Protein AF-A0ABD3H339-F1 (afdb_monomer)

Foldseek 3Di:
DDPDPVRLVVLLVVVLVVCLVVQFEEEELEDPLCQVVVQVLSVVSNHHYDDDQDQVCLLVVLLVGQAYEYEQPPHDPSSLVSLQSSLLSCVVSVHAYEYELPCQVVDPVSVVSSLVSCVSPHPYYDYDLVNLCNNLVVCPVDDDPVNVVSCCVSVCVVVVVVCVVPDDDDDDDDDSPVSNVVSSPVVVVPPPPPDPDPDDDDDDDDDDDDDDDDDDDDDDDDDDDPVVVVVPDPDDPDDDDDDDDLDDPVVLVLQVLLQQLQQEPDVVCVQVLNDPSSDDSNPPWHWQFWDQQPVVRWTKTWTADVVQLAIEIYTEDDADPDLVVVLSVLQPQAQDDDDPPQPLKTWRVVLVCVQPVTVNVVRNVVSVVVCVVPDPRHAYEFEYAQSRLSNSLVNQLCCQRVVVRDRYAYEYELYAQTIAPSNQVVSCVRHVSYEYEYEALAQRPCTNDADPVPRRRGGAAAAWYWYWHWDDDPPDIDIDIDTADGRRQGCPGSVVDHNDDNPRSQDDPRDGRHRDHD

pLDDT: mean 73.76, std 24.97, range [21.02, 98.62]

Organism: NCBI:txid122646

InterPro domains:
  IPR000417 Hydroxyethylthiazole kinase [PF02110] (17-142)
  IPR000417 Hydroxyethylthiazole kinase [PR01099] (24-31)
  IPR000417 Hydroxyethylthiazole kinase [PR01099] (37-58)
  IPR000417 Hydroxyethylthiazole kinase [PR01099] (68-76)
  IPR000417 Hydroxyethylthiazole kinase [PR01099] (94-111)
  IPR000417 Hydroxyethylthiazole kinase [PR01099] (124-138)
  IPR002921 Fungal lipase-type domain [PF01764] (312-450)
  IPR029056 Ribokinase-like [G3DSA:3.40.1190.20] (3-163)
  IPR029056 Ribokinase-like [SSF53613] (12-144)
  IPR029058 Alpha/Beta hydrolase fold [G3DSA:3.40.50.1820] (250-516)
  IPR029058 Alpha/Beta hydrolase fold [SSF53474] (247-512)
  IPR051218 Secreted Mono/Diacylglycerol Lipase [PTHR45856] (246-516)

Solvent-accessible surface area (backbone atoms only — not comparable to full-atom values): 29584 Å² total; per-residue (Å²): 130,84,78,50,86,82,43,56,65,56,54,39,48,54,45,44,51,50,32,50,73,63,42,43,40,30,35,32,40,52,19,82,91,46,43,64,59,54,36,53,51,34,43,76,53,29,33,40,58,43,81,60,55,57,67,93,54,27,62,64,49,44,66,72,31,58,28,41,39,39,32,54,35,89,72,48,76,72,51,52,52,28,54,48,54,39,51,52,46,21,57,78,65,70,39,55,32,40,36,28,50,52,65,27,67,75,40,69,70,52,33,55,56,46,52,60,53,51,75,72,61,56,79,36,79,52,67,54,72,67,28,50,48,35,53,55,63,68,46,75,81,63,93,61,87,67,55,61,60,53,48,53,54,55,46,49,55,59,44,49,67,47,43,75,74,45,85,88,85,90,82,91,82,92,70,94,70,59,61,41,68,51,47,71,59,43,69,82,72,54,82,86,70,84,80,83,85,89,80,88,81,91,79,87,88,82,87,89,84,84,89,84,88,81,91,75,88,85,76,90,73,84,80,80,58,72,73,67,62,66,75,69,60,96,84,79,88,84,75,92,71,86,78,72,81,87,78,52,69,72,58,47,61,43,48,50,45,51,30,26,36,53,31,51,80,46,69,73,37,52,61,69,38,69,37,98,56,31,46,79,86,49,51,81,44,42,61,72,28,80,45,73,40,72,95,76,63,41,37,36,39,24,27,42,33,74,92,74,41,24,36,40,35,29,22,30,35,83,84,61,101,49,80,61,62,59,57,48,55,43,59,69,56,54,79,74,30,73,42,86,94,42,90,88,15,27,24,28,45,67,53,51,40,60,34,73,71,45,70,50,44,64,48,50,50,52,26,49,52,56,45,56,74,78,46,83,83,52,37,36,38,31,17,6,29,33,63,4,14,38,34,22,51,55,48,50,50,46,39,27,74,77,68,64,52,76,64,49,38,36,49,23,37,31,34,37,39,48,18,14,44,56,34,19,55,52,45,39,72,65,48,64,53,31,40,38,36,40,32,57,34,22,32,42,56,51,23,37,66,69,43,84,92,43,57,82,79,16,46,27,44,51,35,29,37,34,32,34,37,72,50,73,60,90,93,46,77,46,81,46,76,46,78,47,54,72,73,30,71,42,65,82,44,57,67,60,49,73,48,75,28,72,72,36,56,36,42,54,98,91,43,63,56,50,79,42,82,134

Secondary structure (DSSP, 8-state):
----TTSHHHHHHHHHHHHHHH--EEEEE--HHHHHHHHHHHHHHT-EEE----HHHHHHHHHH-SEEEEE-TT--HHHHHHHHHHHHHHHHTT--EEEE-TTBTTBHHHHHHHHHHHTT--SEE---HHHHHHHHHHGGGS--TTHHHHHHHHHHHHHHHHHTSS---------SSHHHHHHHHHTTT-TTS--S--S--------------------------THHHHTT-TT-------------HHHHHHHHHHHHHTTBS-HHHHHTT-STTSSGGGTT-EEEEEEEETTTTEEEEEEEETTTTEEEEEE-----S-HHHHHHHHHH--EEEEPTTSTT-EEEHHHHHHHHTSHHHHHHHHHHHHHHHH-SS-EEEEEEETHHHHHHHHHHHHHHHHH---SEEEEEESPPP-EEHHHHHHHHHH--SEEEEEETTBSGGG-SPP-GGGTTSSEE--SEEEEEEEEEETTEEEEEEEE--TTS--TTTGGGS---BHHHHTEETTEE-S-B--

Sequence (518 aa):
MAISTESWGSEAWKALCKVRETTPLVQCITNFVSMHIMANSLLADGASPVMVHVIEELLEFTSLSSALGINIGTLSPDWIFSMKAAAIRANECQKPRVLDPVGVGATRFRTEKCIELINLKPNVIRGNVSEIMAVVGEWNVCTGEWQQNILKTAYRRSRFLADLLAGSRLQLGQRRLVSFLFSLFCHLGDITTFKRAENGVNISPGGGERQQGRQRQGGKNAKWTQTVLESLSPKHFLQEHSRDCLYNRTLALYVVEYAAAVYVDNPPSLLAWNCSRCRGLTAGFQIVELVVDVPHCLQAYVGVAEDLKAMVIAFRGTQETSYQNWAEDLYFRQLDLNYPGIEGAMVHSGFYVAYHNTTLRESVMRGVQTILASRNDLSTIVTGHSMGGAMASLCALDLAANYGLKDLKVITFGQPRIGNSIFAATYNAFVPNTVRMTHSHDIVPHLPPYYTLLGEKTYHHFATEVWIFKIQVGRLQYEFEEVCDSSGEDPFCSRSVTGNSIMDHLQYLGVYLKRVDE

Nearest PDB structures (foldseek):
  3hpd-assembly1_A  TM=9.126E-01  e=4.864E-13  Pyrococcus horikoshii OT3
  6jyy-assembly1_B  TM=9.717E-01  e=1.023E-11  Klebsiella pneumoniae
  6jyy-assembly1_A  TM=8.974E-01  e=2.230E-12  Klebsiella pneumoniae
  6k28-assembly1_B  TM=8.918E-01  e=2.642E-12  Klebsiella pneumoniae
  6k28-assembly1_C  TM=8.784E-01  e=1.993E-12  Klebsiella pneumoniae

Mean predicted aligned error: 19.02 Å

Radius of gyration: 28.08 Å; Cα contacts (8 Å, |Δi|>4): 840; chains: 1; bounding box: 68×80×80 Å

Structure (mmCIF, N/CA/C/O backbone):
data_AF-A0ABD3H339-F1
#
_entry.id   AF-A0ABD3H339-F1
#
loop_
_atom_site.group_PDB
_atom_site.id
_atom_site.type_symbol
_atom_site.label_atom_id
_atom_site.label_alt_id
_atom_site.label_comp_id
_atom_site.label_asym_id
_atom_site.label_entity_id
_atom_site.label_seq_id
_atom_site.pdbx_PDB_ins_code
_atom_site.Cartn_x
_atom_site.Cartn_y
_atom_site.Cartn_z
_atom_site.occupancy
_atom_site.B_iso_or_equiv
_atom_site.auth_seq_id
_atom_site.auth_comp_id
_atom_site.auth_asym_id
_atom_site.auth_atom_id
_atom_site.pdbx_PDB_model_num
ATOM 1 N N . MET A 1 1 ? 24.097 -18.305 -47.767 1.00 30.75 1 MET A N 1
ATOM 2 C CA . MET A 1 1 ? 23.542 -19.496 -47.094 1.00 30.75 1 MET A CA 1
ATOM 3 C C . MET A 1 1 ? 22.269 -19.090 -46.383 1.00 30.75 1 MET A C 1
ATOM 5 O O . MET A 1 1 ? 22.310 -18.137 -45.614 1.00 30.75 1 MET A O 1
ATOM 9 N N . ALA A 1 2 ? 21.151 -19.733 -46.714 1.00 30.02 2 ALA A N 1
ATOM 10 C CA . ALA A 1 2 ? 19.928 -19.631 -45.932 1.00 30.02 2 ALA A CA 1
ATOM 11 C C . ALA A 1 2 ? 20.215 -20.227 -44.551 1.00 30.02 2 ALA A C 1
ATOM 13 O O . ALA A 1 2 ? 20.650 -21.372 -44.467 1.00 30.02 2 ALA A O 1
ATOM 14 N N . ILE A 1 3 ? 20.031 -19.443 -43.492 1.00 35.25 3 ILE A N 1
ATOM 15 C CA . ILE A 1 3 ? 19.859 -20.017 -42.163 1.00 35.25 3 ILE A CA 1
ATOM 16 C C . ILE A 1 3 ? 18.449 -20.600 -42.195 1.00 35.25 3 ILE A C 1
ATOM 18 O O . ILE A 1 3 ? 17.472 -19.850 -42.233 1.00 35.25 3 ILE A O 1
ATOM 22 N N . SER A 1 4 ? 18.352 -21.925 -42.318 1.00 39.50 4 SER A N 1
ATOM 23 C CA . SER A 1 4 ? 17.098 -22.631 -42.081 1.00 39.50 4 SER A CA 1
ATOM 24 C C . SER A 1 4 ? 16.603 -22.249 -40.686 1.00 39.50 4 SER A C 1
ATOM 26 O O . SER A 1 4 ? 17.395 -21.990 -39.780 1.00 39.50 4 SER A O 1
ATOM 28 N N . THR A 1 5 ? 15.293 -22.188 -40.489 1.00 45.81 5 THR A N 1
ATOM 29 C CA . THR A 1 5 ? 14.684 -21.979 -39.164 1.00 45.81 5 THR A CA 1
ATOM 30 C C . THR A 1 5 ? 15.184 -22.993 -38.121 1.00 45.81 5 THR A C 1
ATOM 32 O O . THR A 1 5 ? 15.174 -22.695 -36.932 1.00 45.81 5 THR A O 1
ATOM 35 N N . GLU A 1 6 ? 15.742 -24.124 -38.563 1.00 45.56 6 GLU A N 1
ATOM 36 C CA . GLU A 1 6 ? 16.457 -25.116 -37.748 1.00 45.56 6 GLU A CA 1
ATOM 37 C C . GLU A 1 6 ? 17.805 -24.634 -37.158 1.00 45.56 6 GLU A C 1
ATOM 39 O O . GLU A 1 6 ? 18.332 -25.273 -36.252 1.00 45.56 6 GLU A O 1
ATOM 44 N N . SER A 1 7 ? 18.387 -23.515 -37.616 1.00 60.88 7 SER A N 1
ATOM 45 C CA . SER A 1 7 ? 19.750 -23.092 -37.237 1.00 60.88 7 SER A CA 1
ATOM 46 C C . SER A 1 7 ? 19.831 -21.992 -36.168 1.00 60.88 7 SER A C 1
ATOM 48 O O . SER A 1 7 ? 20.877 -21.870 -35.524 1.00 60.88 7 SER A O 1
ATOM 50 N N . TRP A 1 8 ? 18.767 -21.220 -35.920 1.00 56.28 8 TRP A N 1
ATOM 51 C CA . TRP A 1 8 ? 18.804 -20.119 -34.940 1.00 56.28 8 TRP A CA 1
ATOM 52 C C . TRP A 1 8 ? 18.968 -20.609 -33.505 1.00 56.28 8 TRP A C 1
ATOM 54 O O . TRP A 1 8 ? 19.764 -20.043 -32.762 1.00 56.28 8 TRP A O 1
ATOM 64 N N . GLY A 1 9 ? 18.281 -21.693 -33.133 1.00 66.12 9 GLY A N 1
ATOM 65 C CA . GLY A 1 9 ? 18.421 -22.289 -31.803 1.00 66.12 9 GLY A CA 1
ATOM 66 C C . GLY A 1 9 ? 19.857 -22.745 -31.526 1.00 66.12 9 GLY A C 1
ATOM 67 O O . GLY A 1 9 ? 20.388 -22.496 -30.448 1.00 66.12 9 GLY A O 1
ATOM 68 N N . SER A 1 10 ? 20.529 -23.326 -32.527 1.00 71.62 10 SER A N 1
ATOM 69 C CA . SER A 1 10 ? 21.931 -23.749 -32.406 1.00 71.62 10 SER A CA 1
ATOM 70 C C . SER A 1 10 ? 22.892 -22.562 -32.282 1.00 71.62 10 SER A C 1
ATOM 72 O O . SER A 1 10 ? 23.822 -22.600 -31.478 1.00 71.62 10 SER A O 1
ATOM 74 N N . GLU A 1 11 ? 22.683 -21.495 -33.055 1.00 68.75 11 GLU A N 1
ATOM 75 C CA . GLU A 1 11 ? 23.511 -20.286 -32.975 1.00 68.75 11 GLU A CA 1
ATOM 76 C C . GLU A 1 11 ? 23.305 -19.525 -31.659 1.00 68.75 11 GLU A C 1
ATOM 78 O O . GLU A 1 11 ? 24.283 -19.105 -31.038 1.00 68.75 11 GLU A O 1
ATOM 83 N N . ALA A 1 12 ? 22.056 -19.406 -31.204 1.00 67.50 12 ALA A N 1
ATOM 84 C CA . ALA A 1 12 ? 21.699 -18.830 -29.914 1.00 67.50 12 ALA A CA 1
ATOM 85 C C . ALA A 1 12 ? 22.337 -19.607 -28.759 1.00 67.50 12 ALA A C 1
ATOM 87 O O . ALA A 1 12 ? 22.986 -19.012 -27.900 1.00 67.50 12 ALA A O 1
ATOM 88 N N . TRP A 1 13 ? 22.223 -20.939 -28.788 1.00 76.44 13 TRP A N 1
ATOM 89 C CA . TRP A 1 13 ? 22.812 -21.816 -27.782 1.00 76.44 13 TRP A CA 1
ATOM 90 C C . TRP A 1 13 ? 24.334 -21.680 -27.721 1.00 76.44 13 TRP A C 1
ATOM 92 O O . TRP A 1 13 ? 24.885 -21.447 -26.651 1.00 76.44 13 TRP A O 1
ATOM 102 N N . LYS A 1 14 ? 25.024 -21.734 -28.871 1.00 78.81 14 LYS A N 1
ATOM 103 C CA . LYS A 1 14 ? 26.488 -21.555 -28.937 1.00 78.81 14 LYS A CA 1
ATOM 104 C C . LYS A 1 14 ? 26.939 -20.234 -28.330 1.00 78.81 14 LYS A C 1
ATOM 106 O O . LYS A 1 14 ? 27.979 -20.164 -27.681 1.00 78.81 14 LYS A O 1
ATOM 111 N N . ALA A 1 15 ? 26.183 -19.177 -28.572 1.00 73.19 15 ALA A N 1
ATOM 112 C CA . ALA A 1 15 ? 26.557 -17.867 -28.096 1.00 73.19 15 ALA A CA 1
ATOM 113 C C . ALA A 1 15 ? 26.201 -17.665 -26.607 1.00 73.19 15 ALA A C 1
ATOM 115 O O . ALA A 1 15 ? 26.982 -17.041 -25.891 1.00 73.19 15 ALA A O 1
ATOM 116 N N . LEU A 1 16 ? 25.127 -18.294 -26.106 1.00 75.88 16 LEU A N 1
ATOM 117 C CA . LEU A 1 16 ? 24.836 -18.378 -24.669 1.00 75.88 16 LEU A CA 1
ATOM 118 C C . LEU A 1 16 ? 25.935 -19.147 -23.927 1.00 75.88 16 LEU A C 1
ATOM 120 O O . LEU A 1 16 ? 26.423 -18.674 -22.903 1.00 75.88 16 LEU A O 1
ATOM 124 N N . CYS A 1 17 ? 26.385 -20.286 -24.468 1.00 82.12 17 CYS A N 1
ATOM 125 C CA . CYS A 1 17 ? 27.542 -21.013 -23.938 1.00 82.12 17 CYS A CA 1
ATOM 126 C C . CYS A 1 17 ? 28.765 -20.097 -23.837 1.00 82.12 17 CYS A C 1
ATOM 128 O O . CYS A 1 17 ? 29.388 -20.032 -22.786 1.00 82.12 17 CYS A O 1
ATOM 130 N N . LYS A 1 18 ? 29.048 -19.305 -24.879 1.00 80.19 18 LYS A N 1
ATOM 131 C CA . LYS A 1 18 ? 30.173 -18.365 -24.872 1.00 80.19 18 LYS A CA 1
ATOM 132 C C . LYS A 1 18 ? 30.051 -17.279 -23.799 1.00 80.19 18 LYS A C 1
ATOM 134 O O . LYS A 1 18 ? 31.065 -16.890 -23.226 1.00 80.19 18 LYS A O 1
ATOM 139 N N . VAL A 1 19 ? 28.850 -16.773 -23.514 1.00 79.06 19 VAL A N 1
ATOM 140 C CA . VAL A 1 19 ? 28.649 -15.845 -22.385 1.00 79.06 19 VAL A CA 1
ATOM 141 C C . VAL A 1 19 ? 28.926 -16.530 -21.064 1.00 79.06 19 VAL A C 1
ATOM 143 O O . VAL A 1 19 ? 29.691 -15.990 -20.280 1.00 79.06 19 VAL A O 1
ATOM 146 N N . ARG A 1 20 ? 28.396 -17.735 -20.855 1.00 84.56 20 ARG A N 1
ATOM 147 C CA . ARG A 1 20 ? 28.635 -18.506 -19.627 1.00 84.56 20 ARG A CA 1
ATOM 148 C C . ARG A 1 20 ? 30.102 -18.897 -19.436 1.00 84.56 20 ARG A C 1
ATOM 150 O O . ARG A 1 20 ? 30.548 -19.021 -18.306 1.00 84.56 20 ARG A O 1
ATOM 157 N N . GLU A 1 21 ? 30.844 -19.087 -20.525 1.00 87.44 21 GLU A N 1
ATOM 158 C CA . GLU A 1 21 ? 32.287 -19.359 -20.498 1.00 87.44 21 GLU A CA 1
ATOM 159 C C . GLU A 1 21 ? 33.121 -18.111 -20.185 1.00 87.44 21 GLU A C 1
ATOM 161 O O . GLU A 1 21 ? 34.160 -18.213 -19.539 1.00 87.44 21 GLU A O 1
ATOM 166 N N . THR A 1 22 ? 32.706 -16.941 -20.680 1.00 84.06 22 THR A N 1
ATOM 167 C CA . THR A 1 22 ? 33.497 -15.700 -20.584 1.00 84.06 22 THR A CA 1
ATOM 168 C C . THR A 1 22 ? 33.067 -14.774 -19.451 1.00 84.06 22 THR A C 1
ATOM 170 O O . THR A 1 22 ? 33.830 -13.880 -19.096 1.00 84.06 22 THR A O 1
ATOM 173 N N . THR A 1 23 ? 31.863 -14.964 -18.911 1.00 86.31 23 THR A N 1
ATOM 174 C CA . THR A 1 23 ? 31.224 -14.157 -17.863 1.00 86.31 23 THR A CA 1
ATOM 175 C C . THR A 1 23 ? 31.458 -12.651 -18.054 1.00 86.31 23 THR A C 1
ATOM 177 O O . THR A 1 23 ? 32.078 -11.997 -17.211 1.00 86.31 23 THR A O 1
ATOM 180 N N . PRO A 1 24 ? 31.028 -12.070 -19.191 1.00 88.88 24 PRO A N 1
ATOM 181 C CA . PRO A 1 24 ? 31.399 -10.710 -19.559 1.00 88.88 24 PRO A CA 1
ATOM 182 C C . PRO A 1 24 ? 30.833 -9.684 -18.574 1.00 88.88 24 PRO A C 1
ATOM 184 O O . PRO A 1 24 ? 29.666 -9.759 -18.189 1.00 88.88 24 PRO A O 1
ATOM 187 N N . LEU A 1 25 ? 31.645 -8.683 -18.227 1.00 90.19 25 LEU A N 1
ATOM 188 C CA . LEU A 1 25 ? 31.220 -7.541 -17.417 1.00 90.19 25 LEU A CA 1
ATOM 189 C C . LEU A 1 25 ? 30.376 -6.581 -18.269 1.00 90.19 25 LEU A C 1
ATOM 191 O O . LEU A 1 25 ? 30.894 -5.976 -19.208 1.00 90.19 25 LEU A O 1
ATOM 195 N N . VAL A 1 26 ? 29.091 -6.424 -17.964 1.00 91.25 26 VAL A N 1
ATOM 196 C CA . VAL A 1 26 ? 28.159 -5.584 -18.729 1.00 91.25 26 VAL A CA 1
ATOM 197 C C . VAL A 1 26 ? 27.792 -4.351 -17.914 1.00 91.25 26 VAL A C 1
ATOM 199 O O . VAL A 1 26 ? 27.094 -4.444 -16.904 1.00 91.25 26 VAL A O 1
ATOM 202 N N . GLN A 1 27 ? 28.223 -3.180 -18.378 1.00 95.69 27 GLN A N 1
ATOM 203 C CA . GLN A 1 27 ? 27.776 -1.919 -17.803 1.00 95.69 27 GLN A CA 1
ATOM 204 C C . GLN A 1 27 ? 26.352 -1.626 -18.267 1.00 95.69 27 GLN A C 1
ATOM 206 O O . GLN A 1 27 ? 26.057 -1.659 -19.463 1.00 95.69 27 GLN A O 1
ATOM 211 N N . CYS A 1 28 ? 25.483 -1.291 -17.326 1.00 93.94 28 CYS A N 1
ATOM 212 C CA . CYS A 1 28 ? 24.095 -0.958 -17.589 1.00 93.94 28 CYS A CA 1
ATOM 213 C C . CYS A 1 28 ? 23.794 0.456 -17.079 1.00 93.94 28 CYS A C 1
ATOM 215 O O . CYS A 1 28 ? 23.835 0.714 -15.881 1.00 93.94 28 CYS A O 1
ATOM 217 N N . ILE A 1 29 ? 23.458 1.367 -17.992 1.00 93.69 29 ILE A N 1
ATOM 218 C CA . ILE A 1 29 ? 22.872 2.673 -17.676 1.00 93.69 29 ILE A CA 1
ATOM 219 C C . ILE A 1 29 ? 21.398 2.575 -18.039 1.00 93.69 29 ILE A C 1
ATOM 221 O O . ILE A 1 29 ? 21.000 2.790 -19.185 1.00 93.69 29 ILE A O 1
ATOM 225 N N . THR A 1 30 ? 20.593 2.147 -17.079 1.00 86.50 30 THR A N 1
ATOM 226 C CA . THR A 1 30 ? 19.185 1.821 -17.295 1.00 86.50 30 THR A CA 1
ATOM 227 C C . THR A 1 30 ? 18.320 2.470 -16.239 1.00 86.50 30 THR A C 1
ATOM 229 O O . THR A 1 30 ? 18.780 2.749 -15.143 1.00 86.50 30 THR A O 1
ATOM 232 N N . ASN A 1 31 ? 17.058 2.687 -16.585 1.00 78.12 31 ASN A N 1
ATOM 233 C CA . ASN A 1 31 ? 16.032 3.236 -15.712 1.00 78.12 31 ASN A CA 1
ATOM 234 C C . ASN A 1 31 ? 15.827 2.411 -14.439 1.00 78.12 31 ASN A C 1
ATOM 236 O O . ASN A 1 31 ? 15.992 1.187 -14.460 1.00 78.12 31 ASN A O 1
ATOM 240 N N . PHE A 1 32 ? 15.421 3.094 -13.369 1.00 66.56 32 PHE A N 1
ATOM 241 C CA . PHE A 1 32 ? 15.197 2.495 -12.052 1.00 66.56 32 PHE A CA 1
ATOM 242 C C . PHE A 1 32 ? 14.206 1.319 -12.113 1.00 66.56 32 PHE A C 1
ATOM 244 O O . PHE A 1 32 ? 14.461 0.266 -11.539 1.00 66.56 32 PHE A O 1
ATOM 251 N N . VAL A 1 33 ? 13.170 1.413 -12.960 1.00 66.75 33 VAL A N 1
ATOM 252 C CA . VAL A 1 33 ? 12.171 0.343 -13.174 1.00 66.75 33 VAL A CA 1
ATOM 253 C C . VAL A 1 33 ? 12.785 -0.932 -13.778 1.00 66.75 33 VAL A C 1
ATOM 255 O O . VAL A 1 33 ? 12.287 -2.031 -13.561 1.00 66.75 33 VAL A O 1
ATOM 258 N N . SER A 1 34 ? 13.864 -0.822 -14.560 1.00 70.56 34 SER A N 1
ATOM 259 C CA . SER A 1 34 ? 14.440 -1.942 -15.324 1.00 70.56 34 SER A CA 1
ATOM 260 C C . SER A 1 34 ? 15.792 -2.438 -14.805 1.00 70.56 34 SER A C 1
ATOM 262 O O . SER A 1 34 ? 16.239 -3.489 -15.265 1.00 70.56 34 SER A O 1
ATOM 264 N N . MET A 1 35 ? 16.445 -1.739 -13.866 1.00 79.75 35 MET A N 1
ATOM 265 C CA . MET A 1 35 ? 17.769 -2.120 -13.340 1.00 79.75 35 MET A CA 1
ATOM 266 C C . MET A 1 35 ? 17.795 -3.566 -12.839 1.00 79.75 35 MET A C 1
ATOM 268 O O . MET A 1 35 ? 18.610 -4.366 -13.297 1.00 79.75 35 MET A O 1
ATOM 272 N N . HIS A 1 36 ? 16.868 -3.935 -11.958 1.00 58.50 36 HIS A N 1
ATOM 273 C CA . HIS A 1 36 ? 16.863 -5.260 -11.342 1.00 58.50 36 HIS A CA 1
ATOM 274 C C . HIS A 1 36 ? 16.567 -6.390 -12.344 1.00 58.50 36 HIS A C 1
ATOM 276 O O . HIS A 1 36 ? 17.240 -7.421 -12.342 1.00 58.50 36 HIS A O 1
ATOM 282 N N . ILE A 1 37 ? 15.606 -6.185 -13.254 1.00 66.81 37 ILE A N 1
ATOM 283 C CA . ILE A 1 37 ? 15.284 -7.161 -14.311 1.00 66.81 37 ILE A CA 1
ATOM 284 C C . ILE A 1 37 ? 16.479 -7.339 -15.245 1.00 66.81 37 ILE A C 1
ATOM 286 O O . ILE A 1 37 ? 16.834 -8.468 -15.578 1.00 66.81 37 ILE A O 1
ATOM 290 N N . MET A 1 38 ? 17.120 -6.240 -15.645 1.00 76.19 38 MET A N 1
ATOM 291 C CA . MET A 1 38 ? 18.309 -6.277 -16.491 1.00 76.19 38 MET A CA 1
ATOM 292 C C . MET A 1 38 ? 19.448 -7.038 -15.801 1.00 76.19 38 MET A C 1
ATOM 294 O O . MET A 1 38 ? 20.050 -7.910 -16.423 1.00 76.19 38 MET A O 1
ATOM 298 N N . ALA A 1 39 ? 19.699 -6.771 -14.514 1.00 75.56 39 ALA A N 1
ATOM 299 C CA . ALA A 1 39 ? 20.722 -7.475 -13.747 1.00 75.56 39 ALA A CA 1
ATOM 300 C C . ALA A 1 39 ? 20.439 -8.981 -13.667 1.00 75.56 39 ALA A C 1
ATOM 302 O O . ALA A 1 39 ? 21.264 -9.790 -14.082 1.00 75.56 39 ALA A O 1
ATOM 303 N N . ASN A 1 40 ? 19.258 -9.382 -13.200 1.00 68.19 40 ASN A N 1
ATOM 304 C CA . ASN A 1 40 ? 18.958 -10.804 -13.023 1.00 68.19 40 ASN A CA 1
ATOM 305 C C . ASN A 1 40 ? 18.874 -11.569 -14.342 1.00 68.19 40 ASN A C 1
ATOM 307 O O . ASN A 1 40 ? 19.275 -12.728 -14.392 1.00 68.19 40 ASN A O 1
ATOM 311 N N . SER A 1 41 ? 18.412 -10.925 -15.416 1.00 76.56 41 SER A N 1
ATOM 312 C CA . SER A 1 41 ? 18.418 -11.543 -16.745 1.00 76.56 41 SER A CA 1
ATOM 313 C C . SER A 1 41 ? 19.852 -11.810 -17.204 1.00 76.56 41 SER A C 1
ATOM 315 O O . SER A 1 41 ? 20.188 -12.937 -17.549 1.00 76.56 41 SER A O 1
ATOM 317 N N . LEU A 1 42 ? 20.729 -10.806 -17.098 1.00 79.19 42 LEU A N 1
ATOM 318 C CA . LEU A 1 42 ? 22.142 -10.952 -17.447 1.00 79.19 42 LEU A CA 1
ATOM 319 C C . LEU A 1 42 ? 22.850 -11.998 -16.573 1.00 79.19 42 LEU A C 1
ATOM 321 O O . LEU A 1 42 ? 23.651 -12.772 -17.092 1.00 79.19 42 LEU A O 1
ATOM 325 N N . LEU A 1 43 ? 22.528 -12.076 -15.279 1.00 77.81 43 LEU A N 1
ATOM 326 C CA . LEU A 1 43 ? 23.046 -13.115 -14.383 1.00 77.81 43 LEU A CA 1
ATOM 327 C C . LEU A 1 43 ? 22.565 -14.517 -14.782 1.00 77.81 43 LEU A C 1
ATOM 329 O O . LEU A 1 43 ? 23.372 -15.442 -14.838 1.00 77.81 43 LEU A O 1
ATOM 333 N N . ALA A 1 44 ? 21.277 -14.687 -15.097 1.00 73.56 44 ALA A N 1
ATOM 334 C CA . ALA A 1 44 ? 20.713 -15.966 -15.545 1.00 73.56 44 ALA A CA 1
ATOM 335 C C . ALA A 1 44 ? 21.337 -16.446 -16.872 1.00 73.56 44 ALA A C 1
ATOM 337 O O . ALA A 1 44 ? 21.525 -17.650 -17.110 1.00 73.56 44 ALA A O 1
ATOM 338 N N . ASP A 1 45 ? 21.720 -15.491 -17.714 1.00 77.25 45 ASP A N 1
ATOM 339 C CA . ASP A 1 45 ? 22.446 -15.731 -18.953 1.00 77.25 45 ASP A CA 1
ATOM 340 C C . ASP A 1 45 ? 23.930 -16.066 -18.729 1.00 77.25 45 ASP A C 1
ATOM 342 O O . ASP A 1 45 ? 24.567 -16.637 -19.613 1.00 77.25 45 ASP A O 1
ATOM 346 N N . GLY A 1 46 ? 24.470 -15.797 -17.536 1.00 78.50 46 GLY A N 1
ATOM 347 C CA . GLY A 1 46 ? 25.861 -16.047 -17.153 1.00 78.50 46 GLY A CA 1
ATOM 348 C C . GLY A 1 46 ? 26.810 -14.874 -17.394 1.00 78.50 46 GLY A C 1
ATOM 349 O O . GLY A 1 46 ? 28.014 -15.086 -17.456 1.00 78.50 46 GLY A O 1
ATOM 350 N N . ALA A 1 47 ? 26.298 -13.655 -17.558 1.00 87.88 47 ALA A N 1
ATOM 351 C CA . ALA A 1 47 ? 27.085 -12.425 -17.582 1.00 87.88 47 ALA A CA 1
ATOM 352 C C . ALA A 1 47 ? 27.212 -11.805 -16.176 1.00 87.88 47 ALA A C 1
ATOM 354 O O . ALA A 1 47 ? 26.549 -12.226 -15.231 1.00 87.88 47 ALA A O 1
ATOM 355 N N . SER A 1 48 ? 28.054 -10.777 -16.044 1.00 87.06 48 SER A N 1
ATOM 356 C CA . SER A 1 48 ? 28.238 -10.010 -14.806 1.00 87.06 48 SER A CA 1
ATOM 357 C C . SER A 1 48 ? 27.748 -8.567 -15.001 1.00 87.06 48 SER A C 1
ATOM 359 O O . SER A 1 48 ? 28.456 -7.757 -15.599 1.00 87.06 48 SER A O 1
ATOM 361 N N . PRO A 1 49 ? 26.517 -8.223 -14.594 1.00 91.94 49 PRO A N 1
ATOM 362 C CA . PRO A 1 49 ? 25.966 -6.882 -14.776 1.00 91.94 49 PRO A CA 1
ATOM 363 C C . PRO A 1 49 ? 26.408 -5.914 -13.673 1.00 91.94 49 PRO A C 1
ATOM 365 O O . PRO A 1 49 ? 26.434 -6.280 -12.501 1.00 91.94 49 PRO A O 1
ATOM 368 N N . VAL A 1 50 ? 26.662 -4.649 -14.026 1.00 89.69 50 VAL A N 1
ATOM 369 C CA . VAL A 1 50 ? 26.896 -3.567 -13.049 1.00 89.69 50 VAL A CA 1
ATOM 370 C C . VAL A 1 50 ? 26.220 -2.269 -13.497 1.00 89.69 50 VAL A C 1
ATOM 372 O O . VAL A 1 50 ? 26.332 -1.856 -14.653 1.00 89.69 50 VAL A O 1
ATOM 375 N N . MET A 1 51 ? 25.520 -1.616 -12.567 1.00 93.19 51 MET A N 1
ATOM 376 C CA . MET A 1 51 ? 24.713 -0.413 -12.806 1.00 93.19 51 MET A CA 1
ATOM 377 C C . MET A 1 51 ? 25.511 0.880 -12.574 1.00 93.19 51 MET A C 1
ATOM 379 O O . MET A 1 51 ? 25.236 1.629 -11.639 1.00 93.19 51 MET A O 1
ATOM 383 N N . VAL A 1 52 ? 26.514 1.155 -13.411 1.00 90.00 52 VAL A N 1
ATOM 384 C CA . VAL A 1 52 ? 27.358 2.359 -13.268 1.00 90.00 52 VAL A CA 1
ATOM 385 C C . VAL A 1 52 ? 26.870 3.484 -14.169 1.00 90.00 52 VAL A C 1
ATOM 387 O O . VAL A 1 52 ? 26.945 3.374 -15.395 1.00 90.00 52 VAL A O 1
ATOM 390 N N . HIS A 1 53 ? 26.417 4.576 -13.554 1.00 89.62 53 HIS A N 1
ATOM 391 C CA . HIS A 1 53 ? 25.872 5.756 -14.236 1.00 89.62 53 HIS A CA 1
ATOM 392 C C . HIS A 1 53 ? 26.384 7.101 -13.674 1.00 89.62 53 HIS A C 1
ATOM 394 O O . HIS A 1 53 ? 26.119 8.144 -14.273 1.00 89.62 53 HIS A O 1
ATOM 400 N N . VAL A 1 54 ? 27.119 7.086 -12.557 1.00 87.50 54 VAL A N 1
ATOM 401 C CA . VAL A 1 54 ? 27.698 8.268 -11.893 1.00 87.50 54 VAL A CA 1
ATOM 402 C C . VAL A 1 54 ? 28.951 8.717 -12.645 1.00 87.50 54 VAL A C 1
ATOM 404 O O . VAL A 1 54 ? 29.842 7.903 -12.884 1.00 87.50 54 VAL A O 1
ATOM 407 N N . ILE A 1 55 ? 29.009 9.987 -13.064 1.00 87.62 55 ILE A N 1
ATOM 408 C CA . ILE A 1 55 ? 30.005 10.477 -14.032 1.00 87.62 55 ILE A CA 1
ATOM 409 C C . ILE A 1 55 ? 31.450 10.337 -13.531 1.00 87.62 55 ILE A C 1
ATOM 411 O O . ILE A 1 55 ? 32.347 10.071 -14.331 1.00 87.62 55 ILE A O 1
ATOM 415 N N . GLU A 1 56 ? 31.654 10.460 -12.221 1.00 88.25 56 GLU A N 1
ATOM 416 C CA . GLU A 1 56 ? 32.943 10.433 -11.530 1.00 88.25 56 GLU A CA 1
ATOM 417 C C . GLU A 1 56 ? 33.707 9.120 -11.751 1.00 88.25 56 GLU A C 1
ATOM 419 O O . GLU A 1 56 ? 34.924 9.147 -11.910 1.00 88.25 56 GLU A O 1
ATOM 424 N N . GLU A 1 57 ? 33.004 7.987 -11.829 1.00 91.69 57 GLU A N 1
ATOM 425 C CA . GLU A 1 57 ? 33.597 6.663 -12.092 1.00 91.69 57 GLU A CA 1
ATOM 426 C C . GLU A 1 57 ? 33.269 6.118 -13.495 1.00 91.69 57 GLU A C 1
ATOM 428 O O . GLU A 1 57 ? 33.842 5.127 -13.956 1.00 91.69 57 GLU A O 1
ATOM 433 N N . LEU A 1 58 ? 32.358 6.779 -14.218 1.00 93.00 58 LEU A N 1
ATOM 434 C CA . LEU A 1 58 ? 31.745 6.260 -15.438 1.00 93.00 58 LEU A CA 1
ATOM 435 C C . LEU A 1 58 ? 32.750 5.908 -16.531 1.00 93.00 58 LEU A C 1
ATOM 437 O O . LEU A 1 58 ? 32.643 4.855 -17.158 1.00 93.00 58 LEU A O 1
ATOM 441 N N . LEU A 1 59 ? 33.688 6.811 -16.819 1.00 92.75 59 LEU A N 1
ATOM 442 C CA . LEU A 1 59 ? 34.603 6.669 -17.955 1.00 92.75 59 LEU A CA 1
ATOM 443 C C . LEU A 1 59 ? 35.639 5.569 -17.713 1.00 92.75 59 LEU A C 1
ATOM 445 O O . LEU A 1 59 ? 35.986 4.827 -18.639 1.00 92.75 59 LEU A O 1
ATOM 449 N N . GLU A 1 60 ? 36.100 5.448 -16.469 1.00 93.00 60 GLU A N 1
ATOM 450 C CA . GLU A 1 60 ? 36.972 4.362 -16.035 1.00 93.00 60 GLU A CA 1
ATOM 451 C C . GLU A 1 60 ? 36.232 3.029 -16.168 1.00 93.00 60 GLU A C 1
ATOM 453 O O . GLU A 1 60 ? 36.681 2.139 -16.896 1.00 93.00 60 GLU A O 1
ATOM 458 N N . PHE A 1 61 ? 35.028 2.939 -15.597 1.00 94.19 61 PHE A N 1
ATOM 459 C CA . PHE A 1 61 ? 34.235 1.715 -15.633 1.00 94.19 61 PHE A CA 1
ATOM 460 C C . PHE A 1 61 ? 33.846 1.297 -17.057 1.00 94.19 61 PHE A C 1
ATOM 462 O O . PHE A 1 61 ? 33.966 0.128 -17.430 1.00 94.19 61 PHE A O 1
ATOM 469 N N . THR A 1 62 ? 33.453 2.254 -17.904 1.00 95.44 62 THR A N 1
ATOM 470 C CA . THR A 1 62 ? 33.114 1.992 -19.314 1.00 95.44 62 THR A CA 1
ATOM 471 C C . THR A 1 62 ? 34.291 1.357 -20.055 1.00 95.44 62 THR A C 1
ATOM 473 O O . THR A 1 62 ? 34.100 0.440 -20.858 1.00 95.44 62 THR A O 1
ATOM 476 N N . SER A 1 63 ? 35.518 1.796 -19.757 1.00 93.12 63 SER A N 1
ATOM 477 C CA . SER A 1 63 ? 36.741 1.261 -20.368 1.00 93.12 63 SER A CA 1
ATOM 478 C C . SER A 1 63 ? 37.000 -0.198 -19.948 1.00 93.12 63 SER A C 1
ATOM 480 O O . SER A 1 63 ? 37.429 -1.012 -20.776 1.00 93.12 63 SER A O 1
ATOM 482 N N . LEU A 1 64 ? 36.681 -0.540 -18.693 1.00 92.88 64 LEU A N 1
ATOM 483 C CA . LEU A 1 64 ? 36.807 -1.888 -18.122 1.00 92.88 64 LEU A CA 1
ATOM 484 C C . LEU A 1 64 ? 35.705 -2.849 -18.594 1.00 92.88 64 LEU A C 1
ATOM 486 O O . LEU A 1 64 ? 35.951 -4.045 -18.752 1.00 92.88 64 LEU A O 1
ATOM 490 N N . SER A 1 65 ? 34.500 -2.338 -18.857 1.00 91.38 65 SER A N 1
ATOM 491 C CA . SER A 1 65 ? 33.353 -3.150 -19.270 1.00 91.38 65 SER A CA 1
ATOM 492 C C . SER A 1 65 ? 33.590 -3.890 -20.596 1.00 91.38 65 SER A C 1
ATOM 494 O O . SER A 1 65 ? 34.346 -3.459 -21.469 1.00 91.38 65 SER A O 1
ATOM 496 N N . SER A 1 66 ? 32.932 -5.033 -20.768 1.00 90.44 66 SER A N 1
ATOM 497 C CA . SER A 1 66 ? 32.911 -5.806 -22.018 1.00 90.44 66 SER A CA 1
ATOM 498 C C . SER A 1 66 ? 31.825 -5.326 -22.984 1.00 90.44 66 SER A C 1
ATOM 500 O O . SER A 1 66 ? 31.957 -5.524 -24.191 1.00 90.44 66 SER A O 1
ATOM 502 N N . ALA A 1 67 ? 30.758 -4.708 -22.472 1.00 91.62 67 ALA A N 1
ATOM 503 C CA . ALA A 1 67 ? 29.648 -4.160 -23.248 1.00 91.62 67 ALA A CA 1
ATOM 504 C C . ALA A 1 67 ? 28.898 -3.080 -22.452 1.00 91.62 67 ALA A C 1
ATOM 506 O O . ALA A 1 67 ? 28.929 -3.086 -21.221 1.00 91.6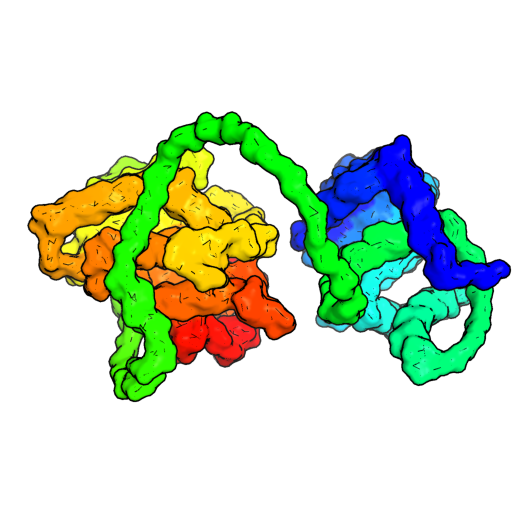2 67 ALA A O 1
ATOM 507 N N . LEU A 1 68 ? 28.179 -2.209 -23.169 1.00 93.31 68 LEU A N 1
ATOM 508 C CA . LEU A 1 68 ? 27.347 -1.145 -22.599 1.00 93.31 68 LEU A CA 1
ATOM 509 C C . LEU A 1 68 ? 25.876 -1.299 -23.020 1.00 93.31 68 LEU A C 1
ATOM 511 O O . LEU A 1 68 ? 25.552 -1.297 -24.209 1.00 93.31 68 LEU A O 1
ATOM 515 N N . GLY A 1 69 ? 24.972 -1.381 -22.050 1.00 92.31 69 GLY A N 1
ATOM 516 C CA . GLY A 1 69 ? 23.530 -1.255 -22.252 1.00 92.31 69 GLY A CA 1
ATOM 517 C C . GLY A 1 69 ? 23.042 0.122 -21.811 1.00 92.31 69 GLY A C 1
ATOM 518 O O . GLY A 1 69 ? 23.260 0.501 -20.664 1.00 92.31 69 GLY A O 1
ATOM 519 N N . ILE A 1 70 ? 22.373 0.859 -22.698 1.00 94.19 70 ILE A N 1
ATOM 520 C CA . ILE A 1 70 ? 21.703 2.124 -22.377 1.00 94.19 70 ILE A CA 1
ATOM 521 C C . ILE A 1 70 ? 20.204 1.942 -22.565 1.00 94.19 70 ILE A C 1
ATOM 523 O O . ILE A 1 70 ? 19.758 1.579 -23.650 1.00 94.19 70 ILE A O 1
ATOM 527 N N . ASN A 1 71 ? 19.428 2.261 -21.539 1.00 91.81 71 ASN A N 1
ATOM 528 C CA . ASN A 1 71 ? 17.977 2.323 -21.605 1.00 91.81 71 ASN A CA 1
ATOM 529 C C . ASN A 1 71 ? 17.514 3.690 -21.091 1.00 91.81 71 ASN A C 1
ATOM 531 O O . ASN A 1 71 ? 17.819 4.070 -19.962 1.00 91.81 71 ASN A O 1
ATOM 535 N N . ILE A 1 72 ? 16.774 4.419 -21.930 1.00 88.38 72 ILE A N 1
ATOM 536 C CA . ILE A 1 72 ? 16.402 5.824 -21.687 1.00 88.38 72 ILE A CA 1
ATOM 537 C C . ILE A 1 72 ? 15.113 6.003 -20.863 1.00 88.38 72 ILE A C 1
ATOM 539 O O . ILE A 1 72 ? 14.561 7.104 -20.810 1.00 88.38 72 ILE A O 1
ATOM 543 N N . GLY A 1 73 ? 14.582 4.940 -20.253 1.00 81.62 73 GLY A N 1
ATOM 544 C CA . GLY A 1 73 ? 13.421 5.031 -19.365 1.00 81.62 73 GLY A CA 1
ATOM 545 C C . GLY A 1 73 ? 13.673 5.970 -18.172 1.00 81.62 73 GLY A C 1
ATOM 546 O O . GLY A 1 73 ? 14.819 6.254 -17.834 1.00 81.62 73 GLY A O 1
ATOM 547 N N . THR A 1 74 ? 12.597 6.481 -17.556 1.00 78.06 74 THR A N 1
ATOM 548 C CA . THR A 1 74 ? 12.642 7.437 -16.416 1.00 78.06 74 THR A CA 1
ATOM 549 C C . THR A 1 74 ? 13.716 8.533 -16.553 1.00 78.06 74 THR A C 1
ATOM 551 O O . THR A 1 74 ? 14.433 8.840 -15.606 1.00 78.06 74 THR A O 1
ATOM 554 N N . LEU A 1 75 ? 13.851 9.089 -17.763 1.00 81.56 75 LEU A N 1
ATOM 555 C CA . LEU A 1 75 ? 14.950 9.969 -18.162 1.00 81.56 75 LEU A CA 1
ATOM 556 C C . LEU A 1 75 ? 15.056 11.251 -17.318 1.00 81.56 75 LEU A C 1
ATOM 558 O O . LEU A 1 75 ? 14.073 11.982 -17.189 1.00 81.56 75 LEU A O 1
ATOM 562 N N . SER A 1 76 ? 16.267 11.573 -16.857 1.00 83.31 76 SER A N 1
ATOM 563 C CA . SER A 1 76 ? 16.620 12.851 -16.223 1.00 83.31 76 SER A CA 1
ATOM 564 C C . SER A 1 76 ? 17.771 13.549 -16.974 1.00 83.31 76 SER A C 1
ATOM 566 O O . SER A 1 76 ? 18.516 12.883 -17.703 1.00 83.31 76 SER A O 1
ATOM 568 N N . PRO A 1 77 ? 17.940 14.880 -16.837 1.00 82.50 77 PRO A N 1
ATOM 569 C CA . PRO A 1 77 ? 19.042 15.613 -17.470 1.00 82.50 77 PRO A CA 1
ATOM 570 C C . PRO A 1 77 ? 20.434 15.055 -17.140 1.00 82.50 77 PRO A C 1
ATOM 572 O O . PRO A 1 77 ? 21.230 14.841 -18.057 1.00 82.50 77 PRO A O 1
ATOM 575 N N . ASP A 1 78 ? 20.697 14.752 -15.867 1.00 80.81 78 ASP A N 1
ATOM 576 C CA . ASP A 1 78 ? 21.999 14.247 -15.410 1.00 80.81 78 ASP A CA 1
ATOM 577 C C . ASP A 1 78 ? 22.302 12.863 -15.994 1.00 80.81 78 ASP A C 1
ATOM 579 O O . ASP A 1 78 ? 23.412 12.578 -16.443 1.00 80.81 78 ASP A O 1
ATOM 583 N N . TRP A 1 79 ? 21.281 12.014 -16.104 1.00 86.88 79 TRP A N 1
ATOM 584 C CA . TRP A 1 79 ? 21.427 10.698 -16.713 1.00 86.88 79 TRP A CA 1
ATOM 585 C C . TRP A 1 79 ? 21.696 10.751 -18.210 1.00 86.88 79 TRP A C 1
ATOM 587 O O . TRP A 1 79 ? 22.503 9.971 -18.707 1.00 86.88 79 TRP A O 1
ATOM 597 N N . ILE A 1 80 ? 21.068 11.673 -18.945 1.00 90.06 80 ILE A N 1
ATOM 598 C CA . ILE A 1 80 ? 21.364 11.862 -20.373 1.00 90.06 80 ILE A CA 1
ATOM 599 C C . ILE A 1 80 ? 22.834 12.231 -20.560 1.00 90.06 80 ILE A C 1
ATOM 601 O O . ILE A 1 80 ? 23.483 11.736 -21.486 1.00 90.06 80 ILE A O 1
ATOM 605 N N . PHE A 1 81 ? 23.352 13.109 -19.699 1.00 91.44 81 PHE A N 1
ATOM 606 C CA . PHE A 1 81 ? 24.749 13.514 -19.737 1.00 91.44 81 PHE A CA 1
ATOM 607 C C . PHE A 1 81 ? 25.677 12.304 -19.554 1.00 91.44 81 PHE A C 1
ATOM 609 O O . PHE A 1 81 ? 26.520 12.053 -20.422 1.00 91.44 81 PHE A O 1
ATOM 616 N N . SER A 1 82 ? 25.441 11.482 -18.527 1.00 93.56 82 SER A N 1
ATOM 617 C CA . SER A 1 82 ? 26.178 10.230 -18.317 1.00 93.56 82 SER A CA 1
ATOM 618 C C . SER A 1 82 ? 26.026 9.247 -19.484 1.00 93.56 82 SER A C 1
ATOM 620 O O . SER A 1 82 ? 27.020 8.743 -20.000 1.00 93.56 82 SER A O 1
ATOM 622 N N . MET A 1 83 ? 24.809 9.006 -19.984 1.00 95.81 83 MET A N 1
ATOM 623 C CA . MET A 1 83 ? 24.563 8.097 -21.116 1.00 95.81 83 MET A CA 1
ATOM 624 C C . MET A 1 83 ? 25.375 8.488 -22.354 1.00 95.81 83 MET A C 1
ATOM 626 O O . MET A 1 83 ? 25.959 7.626 -23.012 1.00 95.81 83 MET A O 1
ATOM 630 N N . LYS A 1 84 ? 25.452 9.788 -22.665 1.00 96.19 84 LYS A N 1
ATOM 631 C CA . LYS A 1 84 ? 26.269 10.290 -23.775 1.00 96.19 84 LYS A CA 1
ATOM 632 C C . LYS A 1 84 ? 27.758 10.104 -23.519 1.00 96.19 84 LYS A C 1
ATOM 634 O O . LYS A 1 84 ? 28.458 9.638 -24.415 1.00 96.19 84 LYS A O 1
ATOM 639 N N . ALA A 1 85 ? 28.235 10.445 -22.322 1.00 95.81 85 ALA A N 1
ATOM 640 C CA . ALA A 1 85 ? 29.640 10.302 -21.955 1.00 95.81 85 ALA A CA 1
ATOM 641 C C . ALA A 1 85 ? 30.098 8.834 -22.042 1.00 95.81 85 ALA A C 1
ATOM 643 O O . ALA A 1 85 ? 31.097 8.535 -22.701 1.00 95.81 85 ALA A O 1
ATOM 644 N N . ALA A 1 86 ? 29.315 7.903 -21.489 1.00 96.25 86 ALA A N 1
ATOM 645 C CA . ALA A 1 86 ? 29.566 6.469 -21.607 1.00 96.25 86 ALA A CA 1
ATOM 646 C C . ALA A 1 86 ? 29.493 5.988 -23.059 1.00 96.25 86 ALA A C 1
ATOM 648 O O . ALA A 1 86 ? 30.352 5.231 -23.501 1.00 96.25 86 ALA A O 1
ATOM 649 N N . ALA A 1 87 ? 28.512 6.445 -23.844 1.00 95.12 87 ALA A N 1
ATOM 650 C CA . ALA A 1 87 ? 28.419 6.079 -25.252 1.00 95.12 87 ALA A CA 1
ATOM 651 C C . ALA A 1 87 ? 29.654 6.540 -26.049 1.00 95.12 87 ALA A C 1
ATOM 653 O O . ALA A 1 87 ? 30.168 5.763 -26.859 1.00 95.12 87 ALA A O 1
ATOM 654 N N . ILE A 1 88 ? 30.149 7.760 -25.821 1.00 96.00 88 ILE A N 1
ATOM 655 C CA . ILE A 1 88 ? 31.371 8.282 -26.453 1.00 96.00 88 ILE A CA 1
ATOM 656 C C . ILE A 1 88 ? 32.580 7.439 -26.041 1.00 96.00 88 ILE A C 1
ATOM 658 O O . ILE A 1 88 ? 33.282 6.926 -26.912 1.00 96.00 88 ILE A O 1
ATOM 662 N N . ARG A 1 89 ? 32.774 7.197 -24.741 1.00 96.56 89 ARG A N 1
ATOM 663 C CA . ARG A 1 89 ? 33.891 6.376 -24.256 1.00 96.56 89 ARG A CA 1
ATOM 664 C C . ARG A 1 89 ? 33.834 4.941 -24.777 1.00 96.56 89 ARG A C 1
ATOM 666 O O . ARG A 1 89 ? 34.844 4.382 -25.191 1.00 96.56 89 ARG A O 1
ATOM 673 N N . ALA A 1 90 ? 32.650 4.346 -24.834 1.00 92.56 90 ALA A N 1
ATOM 674 C CA . ALA A 1 90 ? 32.466 3.021 -25.405 1.00 92.56 90 ALA A CA 1
ATOM 675 C C . ALA A 1 90 ? 32.822 2.980 -26.906 1.00 92.56 90 ALA A C 1
ATOM 677 O O . ALA A 1 90 ? 33.354 1.971 -27.359 1.00 92.56 90 ALA A O 1
ATOM 678 N N . ASN A 1 91 ? 32.614 4.063 -27.670 1.00 91.62 91 ASN A N 1
ATOM 679 C CA . ASN A 1 91 ? 33.116 4.165 -29.048 1.00 91.62 91 ASN A CA 1
ATOM 680 C C . ASN A 1 91 ? 34.649 4.212 -29.098 1.00 91.62 91 ASN A C 1
ATOM 682 O O . ASN A 1 91 ? 35.252 3.488 -29.889 1.00 91.62 91 ASN A O 1
ATOM 686 N N . GLU A 1 92 ? 35.283 5.034 -28.260 1.00 95.00 92 GLU A N 1
ATOM 687 C CA . GLU A 1 92 ? 36.750 5.138 -28.178 1.00 95.00 92 GLU A CA 1
ATOM 688 C C . GLU A 1 92 ? 37.384 3.780 -27.846 1.00 95.00 92 GLU A C 1
ATOM 690 O O . GLU A 1 92 ? 38.349 3.362 -28.481 1.00 95.00 92 GLU A O 1
ATOM 695 N N . CYS A 1 93 ? 36.779 3.045 -26.911 1.00 91.75 93 CYS A N 1
ATOM 696 C CA . CYS A 1 93 ? 37.232 1.725 -26.480 1.00 91.75 93 CYS A CA 1
ATOM 697 C C . CYS A 1 93 ? 36.679 0.559 -27.325 1.00 91.75 93 CYS A C 1
ATOM 699 O O . CYS A 1 93 ? 36.879 -0.598 -26.954 1.00 91.75 93 CYS A O 1
ATOM 701 N N . GLN A 1 94 ? 35.969 0.842 -28.427 1.00 90.81 94 GLN A N 1
ATOM 702 C CA . GLN A 1 94 ? 35.370 -0.151 -29.336 1.00 90.81 94 GLN A CA 1
ATOM 703 C C . GLN A 1 94 ? 34.489 -1.200 -28.625 1.00 90.81 94 GLN A C 1
ATOM 705 O O . GLN A 1 94 ? 34.438 -2.369 -29.015 1.00 90.81 94 GLN A O 1
ATOM 710 N N . LYS A 1 95 ? 33.777 -0.793 -27.571 1.00 86.50 95 LYS A N 1
ATOM 711 C CA . LYS A 1 95 ? 32.864 -1.660 -26.820 1.00 86.50 95 LYS A CA 1
ATOM 712 C C . LYS A 1 95 ? 31.524 -1.781 -27.555 1.00 86.50 95 LYS A C 1
ATOM 714 O O . LYS A 1 95 ? 31.008 -0.774 -28.040 1.00 86.50 95 LYS A O 1
ATOM 719 N N . PRO A 1 96 ? 30.925 -2.981 -27.644 1.00 84.19 96 PRO A N 1
ATOM 720 C CA . PRO A 1 96 ? 29.593 -3.158 -28.210 1.00 84.19 96 PRO A CA 1
ATOM 721 C C . PRO A 1 96 ? 28.524 -2.513 -27.321 1.00 84.19 96 PRO A C 1
ATOM 723 O O . PRO A 1 96 ? 28.574 -2.618 -26.094 1.00 84.19 96 PRO A O 1
ATOM 726 N N . ARG A 1 97 ? 27.538 -1.864 -27.954 1.00 86.62 97 ARG A N 1
ATOM 727 C CA . ARG A 1 97 ? 26.504 -1.085 -27.265 1.00 86.62 97 ARG A CA 1
ATOM 728 C C . ARG A 1 97 ? 25.098 -1.411 -27.748 1.00 86.62 97 ARG A C 1
ATOM 730 O O . ARG A 1 97 ? 24.858 -1.482 -28.960 1.00 86.62 97 ARG A O 1
ATOM 737 N N . VAL A 1 98 ? 24.175 -1.530 -26.801 1.00 86.25 98 VAL A N 1
ATOM 738 C CA . VAL A 1 98 ? 22.736 -1.671 -27.047 1.00 86.25 98 VAL A CA 1
ATOM 739 C C . VAL A 1 98 ? 22.031 -0.421 -26.541 1.00 86.25 98 VAL A C 1
ATOM 741 O O . VAL A 1 98 ? 22.239 -0.028 -25.397 1.00 86.25 98 VAL A O 1
ATOM 744 N N . LEU A 1 99 ? 21.203 0.191 -27.385 1.00 87.69 99 LEU A N 1
ATOM 745 C CA . LEU A 1 99 ? 20.315 1.283 -27.000 1.00 87.69 99 LEU A CA 1
ATOM 746 C C . LEU A 1 99 ? 18.866 0.796 -26.986 1.00 87.69 99 LEU A C 1
ATOM 748 O O . LEU A 1 99 ? 18.383 0.245 -27.976 1.00 87.69 99 LEU A O 1
ATOM 752 N N . ASP A 1 100 ? 18.183 1.043 -25.879 1.00 89.31 100 ASP A N 1
ATOM 753 C CA . ASP A 1 100 ? 16.771 0.762 -25.673 1.00 89.31 100 ASP A CA 1
ATOM 754 C C . ASP A 1 100 ? 15.987 2.085 -25.572 1.00 89.31 100 ASP A C 1
ATOM 756 O O . ASP A 1 100 ? 16.127 2.802 -24.571 1.00 89.31 100 ASP A O 1
ATOM 760 N N . PRO A 1 101 ? 15.229 2.475 -26.619 1.00 85.81 101 PRO A N 1
ATOM 761 C CA . PRO A 1 101 ? 14.605 3.781 -26.750 1.00 85.81 101 PRO A CA 1
ATOM 762 C C . PRO A 1 101 ? 13.233 3.820 -26.051 1.00 85.81 101 PRO A C 1
ATOM 764 O O . PRO A 1 101 ? 12.242 4.256 -26.638 1.00 85.81 101 PRO A O 1
ATOM 767 N N . VAL A 1 102 ? 13.165 3.334 -24.809 1.00 83.38 102 VAL A N 1
ATOM 768 C CA . VAL A 1 102 ? 11.916 3.184 -24.048 1.00 83.38 102 VAL A CA 1
ATOM 769 C C . VAL A 1 102 ? 11.091 4.471 -24.045 1.00 83.38 102 VAL A C 1
ATOM 771 O O . VAL A 1 102 ? 11.557 5.536 -23.631 1.00 83.38 102 VAL A O 1
ATOM 774 N N . GLY A 1 103 ? 9.833 4.363 -24.472 1.00 75.00 103 GLY A N 1
ATOM 775 C CA . GLY A 1 103 ? 8.870 5.464 -24.468 1.00 75.00 103 GLY A CA 1
ATOM 776 C C . GLY A 1 103 ? 9.192 6.601 -25.445 1.00 75.00 103 GLY A C 1
ATOM 777 O O . GLY A 1 103 ? 8.639 7.698 -25.311 1.00 75.00 103 GLY A O 1
ATOM 778 N N . VAL A 1 104 ? 10.083 6.383 -26.415 1.00 78.00 104 VAL A N 1
ATOM 779 C CA . VAL A 1 104 ? 10.297 7.313 -27.532 1.00 78.00 104 VAL A CA 1
ATOM 780 C C . VAL A 1 104 ? 8.989 7.511 -28.315 1.00 78.00 104 VAL A C 1
ATOM 782 O O . VAL A 1 104 ? 8.202 6.581 -28.480 1.00 78.00 104 VAL A O 1
ATOM 785 N N . GLY A 1 105 ? 8.717 8.741 -28.753 1.00 73.81 105 GLY A N 1
ATOM 786 C CA . GLY A 1 105 ? 7.433 9.122 -29.354 1.00 73.81 105 GLY A CA 1
ATOM 787 C C . GLY A 1 105 ? 6.343 9.519 -28.350 1.00 73.81 105 GLY A C 1
ATOM 788 O O . GLY A 1 105 ? 5.382 10.170 -28.744 1.00 73.81 105 GLY A O 1
ATOM 789 N N . ALA A 1 106 ? 6.494 9.222 -27.051 1.00 73.12 106 ALA A N 1
ATOM 790 C CA . ALA A 1 106 ? 5.525 9.660 -26.038 1.00 73.12 106 ALA A CA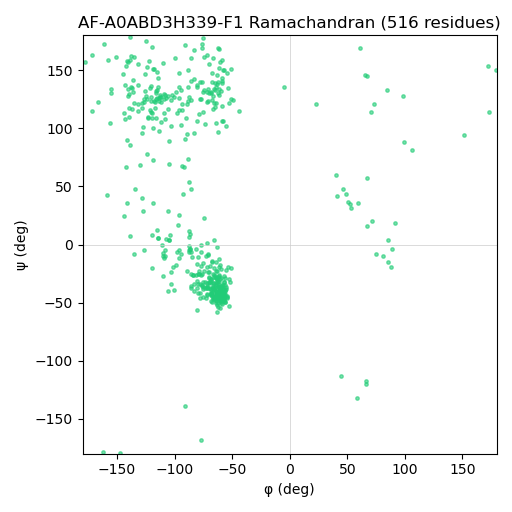 1
ATOM 791 C C . ALA A 1 106 ? 5.662 11.152 -25.688 1.00 73.12 106 ALA A C 1
ATOM 793 O O . ALA A 1 106 ? 4.678 11.822 -25.393 1.00 73.12 106 ALA A O 1
ATOM 794 N N . THR A 1 107 ? 6.890 11.684 -25.695 1.00 79.56 107 THR A N 1
ATOM 795 C CA . THR A 1 107 ? 7.155 13.112 -25.471 1.00 79.56 107 THR A CA 1
ATOM 796 C C . THR A 1 107 ? 8.285 13.609 -26.367 1.00 79.56 107 THR A C 1
ATOM 798 O O . THR A 1 107 ? 9.189 12.853 -26.742 1.00 79.56 107 THR A O 1
ATOM 801 N N . ARG A 1 108 ? 8.270 14.912 -26.676 1.00 81.44 108 ARG A N 1
ATOM 802 C CA . ARG A 1 108 ? 9.318 15.573 -27.467 1.00 81.44 108 ARG A CA 1
ATOM 803 C C . ARG A 1 108 ? 10.699 15.434 -26.820 1.00 81.44 108 ARG A C 1
ATOM 805 O O . ARG A 1 108 ? 11.640 15.025 -27.486 1.00 81.44 108 ARG A O 1
ATOM 812 N N . PHE A 1 109 ? 10.791 15.675 -25.511 1.00 84.25 109 PHE A N 1
ATOM 813 C CA . PHE A 1 109 ? 12.042 15.558 -24.757 1.00 84.25 109 PHE A CA 1
ATOM 814 C C . PHE A 1 109 ? 12.678 14.165 -24.884 1.00 84.25 109 PHE A C 1
ATOM 816 O O . PHE A 1 109 ? 13.848 14.058 -25.238 1.00 84.25 109 PHE A O 1
ATOM 823 N N . ARG A 1 110 ? 11.915 13.081 -24.668 1.00 85.69 110 ARG A N 1
ATOM 824 C CA . ARG A 1 110 ? 12.445 11.710 -24.811 1.00 85.69 110 ARG A CA 1
ATOM 825 C C . ARG A 1 110 ? 12.908 11.426 -26.232 1.00 85.69 110 ARG A C 1
ATOM 827 O O . ARG A 1 110 ? 13.962 10.830 -26.430 1.00 85.69 110 ARG A O 1
ATOM 834 N N . THR A 1 111 ? 12.125 11.879 -27.203 1.00 83.56 111 THR A N 1
ATOM 835 C CA . THR A 1 111 ? 12.405 11.688 -28.625 1.00 83.56 111 THR A CA 1
ATOM 836 C C . THR A 1 111 ? 13.702 12.374 -29.031 1.00 83.56 111 THR A C 1
ATOM 838 O O . THR A 1 111 ? 14.617 11.703 -29.498 1.00 83.56 111 THR A O 1
ATOM 841 N N . GLU A 1 112 ? 13.849 13.668 -28.752 1.00 88.31 112 GLU A N 1
ATOM 842 C CA . GLU A 1 112 ? 15.063 14.428 -29.070 1.00 88.31 112 GLU A CA 1
ATOM 843 C C . GLU A 1 112 ? 16.313 13.804 -28.429 1.00 88.31 112 GLU A C 1
ATOM 845 O O . GLU A 1 112 ? 17.319 13.578 -29.102 1.00 88.31 112 GLU A O 1
ATOM 850 N N . LYS A 1 113 ? 16.246 13.437 -27.143 1.00 91.69 113 LYS A N 1
ATOM 851 C CA . LYS A 1 113 ? 17.392 12.855 -26.423 1.00 91.69 113 LYS A CA 1
ATOM 852 C C . LYS A 1 113 ? 17.738 11.443 -26.879 1.00 91.69 113 LYS A C 1
ATOM 854 O O . LYS A 1 113 ? 18.918 11.096 -26.951 1.00 91.69 113 LYS A O 1
ATOM 859 N N . CYS A 1 114 ? 16.743 10.652 -27.268 1.00 89.25 114 CYS A N 1
ATOM 860 C CA . CYS A 1 114 ? 16.976 9.366 -27.908 1.00 89.25 114 CYS A CA 1
ATOM 861 C C . CYS A 1 114 ? 17.713 9.530 -29.243 1.00 89.25 114 CYS A C 1
ATOM 863 O O . CYS A 1 114 ? 18.683 8.820 -29.501 1.00 89.25 114 CYS A O 1
ATOM 865 N N . ILE A 1 115 ? 17.283 10.476 -30.083 1.00 86.88 115 ILE A N 1
ATOM 866 C CA . ILE A 1 115 ? 17.907 10.753 -31.385 1.00 86.88 115 ILE A CA 1
ATOM 867 C C . ILE A 1 115 ? 19.363 11.204 -31.200 1.00 86.88 115 ILE A C 1
ATOM 869 O O . ILE A 1 115 ? 20.250 10.730 -31.910 1.00 86.88 115 ILE A O 1
ATOM 873 N N . GLU A 1 116 ? 19.645 12.043 -30.199 1.00 89.94 116 GLU A N 1
ATOM 874 C CA . GLU A 1 116 ? 21.014 12.427 -29.830 1.00 89.94 116 GLU A CA 1
ATOM 875 C C . GLU A 1 116 ? 21.899 11.206 -29.496 1.00 89.94 116 GLU A C 1
ATOM 877 O O . GLU A 1 116 ? 23.040 11.140 -29.950 1.00 89.94 116 GLU A O 1
ATOM 882 N N . LEU A 1 117 ? 21.384 10.213 -28.760 1.00 88.94 117 LEU A N 1
ATOM 883 C CA . LEU A 1 117 ? 22.113 8.972 -28.452 1.00 88.94 117 LEU A CA 1
ATOM 884 C C . LEU A 1 117 ? 22.259 8.050 -29.673 1.00 88.94 117 LEU A C 1
ATOM 886 O O . LEU A 1 117 ? 23.303 7.422 -29.852 1.00 88.94 117 LEU A O 1
ATOM 890 N N . ILE A 1 118 ? 21.254 7.987 -30.551 1.00 86.31 118 ILE A N 1
ATOM 891 C CA . ILE A 1 118 ? 21.330 7.213 -31.800 1.00 86.31 118 ILE A CA 1
ATOM 892 C C . ILE A 1 118 ? 22.389 7.798 -32.741 1.00 86.31 118 ILE A C 1
ATOM 894 O O . ILE A 1 118 ? 23.119 7.040 -33.380 1.00 86.31 118 ILE A O 1
ATOM 898 N N . ASN A 1 119 ? 22.540 9.125 -32.785 1.00 86.00 119 ASN A N 1
ATOM 899 C CA . ASN A 1 119 ? 23.597 9.797 -33.549 1.00 86.00 119 ASN A CA 1
ATOM 900 C C . ASN A 1 119 ? 25.012 9.381 -33.113 1.00 86.00 119 ASN A C 1
ATOM 902 O O . ASN A 1 119 ? 25.949 9.464 -33.909 1.00 86.00 119 ASN A O 1
ATOM 906 N N . LEU A 1 120 ? 25.173 8.844 -31.898 1.00 85.38 120 LEU A N 1
ATOM 907 C CA . LEU A 1 120 ? 26.433 8.250 -31.444 1.00 85.38 120 LEU A CA 1
ATOM 908 C C . LEU A 1 120 ? 26.691 6.850 -32.026 1.00 85.38 120 LEU A C 1
ATOM 910 O O . LEU A 1 120 ? 27.759 6.295 -31.765 1.00 85.38 120 LEU A O 1
ATOM 914 N N . LYS A 1 121 ? 25.780 6.313 -32.854 1.00 83.31 121 LYS A N 1
ATOM 915 C CA . LYS A 1 121 ? 25.854 5.072 -33.658 1.00 83.31 121 LYS A CA 1
ATOM 916 C C . LYS A 1 121 ? 25.885 3.758 -32.854 1.00 83.31 121 LYS A C 1
ATOM 918 O O . LYS A 1 121 ? 26.851 2.998 -32.988 1.00 83.31 121 LYS A O 1
ATOM 923 N N . PRO A 1 122 ? 24.891 3.463 -31.991 1.00 83.44 122 PRO A N 1
ATOM 924 C CA . PRO A 1 122 ? 24.858 2.206 -31.233 1.00 83.44 122 PRO A CA 1
ATOM 925 C C . PRO A 1 122 ? 24.888 0.986 -32.167 1.00 83.44 122 PRO A C 1
ATOM 927 O O . PRO A 1 122 ? 24.405 1.037 -33.299 1.00 83.44 122 PRO A O 1
ATOM 930 N N . ASN A 1 123 ? 25.454 -0.134 -31.708 1.00 87.00 123 ASN A N 1
ATOM 931 C CA . ASN A 1 123 ? 25.581 -1.338 -32.539 1.00 87.00 123 ASN A CA 1
ATOM 932 C C . ASN A 1 123 ? 24.221 -2.016 -32.762 1.00 87.00 123 ASN A C 1
ATOM 934 O O . ASN A 1 123 ? 23.983 -2.620 -33.819 1.00 87.00 123 ASN A O 1
ATOM 938 N N . VAL A 1 124 ? 23.353 -1.917 -31.752 1.00 81.94 124 VAL A N 1
ATOM 939 C CA . VAL A 1 124 ? 21.999 -2.468 -31.723 1.00 81.94 124 VAL A CA 1
ATOM 940 C C . VAL A 1 124 ? 21.051 -1.440 -31.111 1.00 81.94 124 VAL A C 1
ATOM 942 O O . VAL A 1 124 ? 21.360 -0.851 -30.079 1.00 81.94 124 VAL A O 1
ATOM 945 N N . ILE A 1 125 ? 19.887 -1.264 -31.736 1.00 79.00 125 ILE A N 1
ATOM 946 C CA . ILE A 1 125 ? 18.740 -0.569 -31.148 1.00 79.00 125 ILE A CA 1
ATOM 947 C C . ILE A 1 125 ? 17.661 -1.625 -30.920 1.00 79.00 125 ILE A C 1
ATOM 949 O O . ILE A 1 125 ? 17.275 -2.321 -31.863 1.00 79.00 125 ILE A O 1
ATOM 953 N N . ARG A 1 126 ? 17.208 -1.777 -29.677 1.00 75.19 126 ARG A N 1
ATOM 954 C CA . ARG A 1 126 ? 16.165 -2.729 -29.283 1.00 75.19 126 ARG A CA 1
ATOM 955 C C . ARG A 1 126 ? 14.986 -1.936 -28.753 1.00 75.19 126 ARG A C 1
ATOM 957 O O . ARG A 1 126 ? 15.166 -1.233 -27.787 1.00 75.19 126 ARG A O 1
ATOM 964 N N . GLY A 1 127 ? 13.804 -2.096 -29.329 1.00 67.19 127 GLY A N 1
ATOM 965 C CA . GLY A 1 127 ? 12.592 -1.462 -28.819 1.00 67.19 127 GLY A CA 1
ATOM 966 C C . GLY A 1 127 ? 11.344 -2.149 -29.352 1.00 67.19 127 GLY A C 1
ATOM 967 O O . GLY A 1 127 ? 11.423 -3.026 -30.229 1.00 67.19 127 GLY A O 1
ATOM 968 N N . ASN A 1 128 ? 10.198 -1.745 -28.823 1.00 69.69 128 ASN A N 1
ATOM 969 C CA . ASN A 1 128 ? 8.893 -2.159 -29.314 1.00 69.69 128 ASN A CA 1
ATOM 970 C C . ASN A 1 128 ? 8.640 -1.609 -30.720 1.00 69.69 128 ASN A C 1
ATOM 972 O O . ASN A 1 128 ? 9.270 -0.650 -31.160 1.00 69.69 128 ASN A O 1
ATOM 976 N N . VAL A 1 129 ? 7.699 -2.215 -31.450 1.00 59.59 129 VAL A N 1
ATOM 977 C CA . VAL A 1 129 ? 7.402 -1.811 -32.837 1.00 59.59 129 VAL A CA 1
ATOM 978 C C . VAL A 1 129 ? 7.041 -0.326 -32.919 1.00 59.59 129 VAL A C 1
ATOM 980 O O . VAL A 1 129 ? 7.571 0.369 -33.779 1.00 59.59 129 VAL A O 1
ATOM 983 N N . SER A 1 130 ? 6.209 0.165 -31.998 1.00 57.44 130 SER A N 1
ATOM 984 C CA . SER A 1 130 ? 5.822 1.578 -31.906 1.00 57.44 130 SER A CA 1
ATOM 985 C C . SER A 1 130 ? 7.015 2.506 -31.659 1.00 57.44 130 SER A C 1
ATOM 987 O O . SER A 1 130 ? 7.132 3.535 -32.315 1.00 57.44 130 SER A O 1
ATOM 989 N N . GLU A 1 131 ? 7.937 2.125 -30.776 1.00 76.81 131 GLU A N 1
ATOM 990 C CA . GLU A 1 131 ? 9.138 2.901 -30.443 1.00 76.81 131 GLU A CA 1
ATOM 991 C C . GLU A 1 131 ? 10.121 2.945 -31.617 1.00 76.81 131 GLU A C 1
ATOM 993 O O . GLU A 1 131 ? 10.631 4.002 -31.980 1.00 76.81 131 GLU A O 1
ATOM 998 N N . ILE A 1 132 ? 10.342 1.805 -32.275 1.00 76.50 132 ILE A N 1
ATOM 999 C CA . ILE A 1 132 ? 11.184 1.739 -33.472 1.00 76.50 132 ILE A CA 1
ATOM 1000 C C . ILE A 1 132 ? 10.561 2.552 -34.611 1.00 76.50 132 ILE A C 1
ATOM 1002 O O . ILE A 1 132 ? 11.282 3.254 -35.317 1.00 76.50 132 ILE A O 1
ATOM 1006 N N . MET A 1 133 ? 9.237 2.508 -34.777 1.00 64.81 133 MET A N 1
ATOM 1007 C CA . MET A 1 133 ? 8.533 3.348 -35.749 1.00 64.81 133 MET A CA 1
ATOM 1008 C C . MET A 1 133 ? 8.665 4.836 -35.426 1.00 64.81 133 MET A C 1
ATOM 1010 O O . MET A 1 133 ? 8.921 5.610 -36.341 1.00 64.81 133 MET A O 1
ATOM 1014 N N . ALA A 1 134 ? 8.551 5.238 -34.158 1.00 68.06 134 ALA A N 1
ATOM 1015 C CA . ALA A 1 134 ? 8.718 6.628 -33.741 1.00 68.06 134 ALA A CA 1
ATOM 1016 C C . ALA A 1 134 ? 10.152 7.129 -33.978 1.00 68.06 134 ALA A C 1
ATOM 1018 O O . ALA A 1 134 ? 10.344 8.198 -34.554 1.00 68.06 134 ALA A O 1
ATOM 1019 N N . VAL A 1 135 ? 11.162 6.322 -33.632 1.00 70.06 135 VAL A N 1
ATOM 1020 C CA . VAL A 1 135 ? 12.570 6.619 -33.941 1.00 70.06 135 VAL A CA 1
ATOM 1021 C C . VAL A 1 135 ? 12.770 6.800 -35.441 1.00 70.06 135 VAL A C 1
ATOM 1023 O O . VAL A 1 135 ? 13.390 7.769 -35.859 1.00 70.06 135 VAL A O 1
ATOM 1026 N N . VAL A 1 136 ? 12.252 5.884 -36.262 1.00 68.31 136 VAL A N 1
ATOM 1027 C CA . VAL A 1 136 ? 12.418 5.929 -37.723 1.00 68.31 136 VAL A CA 1
ATOM 1028 C C . VAL A 1 136 ? 11.634 7.085 -38.355 1.00 68.31 136 VAL A C 1
ATOM 1030 O O . VAL A 1 136 ? 12.132 7.707 -39.290 1.00 68.31 136 VAL A O 1
ATOM 1033 N N . GLY A 1 137 ? 10.435 7.381 -37.850 1.00 59.91 137 GLY A N 1
ATOM 1034 C CA . GLY A 1 137 ? 9.567 8.457 -38.331 1.00 59.91 137 GLY A CA 1
ATOM 1035 C C . GLY A 1 137 ? 10.180 9.842 -38.135 1.00 59.91 137 GLY A C 1
ATOM 1036 O O . GLY A 1 137 ? 10.191 10.633 -39.074 1.00 59.91 137 GLY A O 1
ATOM 1037 N N . GLU A 1 138 ? 10.763 10.094 -36.963 1.00 54.72 138 GLU A N 1
ATOM 1038 C CA . GLU A 1 138 ? 11.436 11.355 -36.608 1.00 54.72 138 GLU A CA 1
ATOM 1039 C C . GLU A 1 138 ? 12.861 11.448 -37.190 1.00 54.72 138 GLU A C 1
ATOM 1041 O O . GLU A 1 138 ? 13.365 12.532 -37.479 1.00 54.72 138 GLU A O 1
ATOM 1046 N N . TRP A 1 139 ? 13.512 10.307 -37.461 1.00 46.62 139 TRP A N 1
ATOM 1047 C CA . TRP A 1 139 ? 14.816 10.249 -38.140 1.00 46.62 139 TRP A CA 1
ATOM 1048 C C . TRP A 1 139 ? 14.752 10.620 -39.635 1.00 46.62 139 TRP A C 1
ATOM 1050 O O . TRP A 1 139 ? 15.788 10.824 -40.269 1.00 46.62 139 TRP A O 1
ATOM 1060 N N . ASN A 1 140 ? 13.561 10.766 -40.225 1.00 39.50 140 ASN A N 1
ATOM 1061 C CA . ASN A 1 140 ? 13.393 11.175 -41.628 1.00 39.50 140 ASN A CA 1
ATOM 1062 C C . ASN A 1 140 ? 13.870 12.610 -41.944 1.00 39.50 140 ASN A C 1
ATOM 1064 O O . ASN A 1 140 ? 13.759 13.045 -43.088 1.00 39.50 140 ASN A O 1
ATOM 1068 N N . VAL A 1 141 ? 14.452 13.325 -40.975 1.00 41.66 141 VAL A N 1
ATOM 1069 C CA . VAL A 1 141 ? 15.045 14.660 -41.155 1.00 41.66 141 VAL A CA 1
ATOM 1070 C C . VAL A 1 141 ? 16.568 14.618 -41.423 1.00 41.66 141 VAL A C 1
ATOM 1072 O O . VAL A 1 141 ? 17.134 15.627 -41.833 1.00 41.66 141 VAL A O 1
ATOM 1075 N N . CYS A 1 142 ? 17.252 13.464 -41.307 1.00 33.16 142 CYS A N 1
ATOM 1076 C CA . CYS A 1 142 ? 18.707 13.359 -41.539 1.00 33.16 142 CYS A CA 1
ATOM 1077 C C . CYS A 1 142 ? 19.092 12.180 -42.464 1.00 33.16 142 CYS A C 1
ATOM 1079 O O . CYS A 1 142 ? 18.924 11.008 -42.130 1.00 33.16 142 CYS A O 1
ATOM 1081 N N . THR A 1 143 ? 19.637 12.498 -43.642 1.00 36.41 143 THR A N 1
ATOM 1082 C CA . THR A 1 143 ? 19.945 11.578 -44.758 1.00 36.41 143 THR A CA 1
ATOM 1083 C C . THR A 1 143 ? 21.120 10.622 -44.497 1.00 36.41 143 THR A C 1
ATOM 1085 O O . THR A 1 143 ? 22.199 11.076 -44.115 1.00 36.41 143 THR A O 1
ATOM 1088 N N . GLY A 1 144 ? 20.977 9.321 -44.814 1.00 39.34 144 GLY A N 1
ATOM 1089 C CA . GLY A 1 144 ? 22.130 8.412 -44.939 1.00 39.34 144 GLY A CA 1
ATOM 1090 C C . GLY A 1 144 ? 21.831 6.911 -45.117 1.00 39.34 144 GLY A C 1
ATOM 1091 O O . GLY A 1 144 ? 20.834 6.381 -44.633 1.00 39.34 144 GLY A O 1
ATOM 1092 N N . GLU A 1 145 ? 22.778 6.207 -45.751 1.00 37.16 145 GLU A N 1
ATOM 1093 C CA . GLU A 1 145 ? 22.794 4.781 -46.158 1.00 37.16 145 GLU A CA 1
ATOM 1094 C C . GLU A 1 145 ? 22.444 3.761 -45.038 1.00 37.16 145 GLU A C 1
ATOM 1096 O O . GLU A 1 145 ? 22.002 2.642 -45.302 1.00 37.16 145 GLU A O 1
ATOM 1101 N N . TRP A 1 146 ? 22.557 4.163 -43.765 1.00 37.88 146 TRP A N 1
ATOM 1102 C CA . TRP A 1 146 ? 22.191 3.367 -42.583 1.00 37.88 146 TRP A CA 1
ATOM 1103 C C . TRP A 1 146 ? 20.673 3.188 -42.372 1.00 37.88 146 TRP A C 1
ATOM 1105 O O . TRP A 1 146 ? 20.267 2.223 -41.715 1.00 37.88 146 TRP A O 1
ATOM 1115 N N . GLN A 1 147 ? 19.830 4.041 -42.971 1.00 40.31 147 GLN A N 1
ATOM 1116 C CA . GLN A 1 147 ? 18.361 3.944 -42.909 1.00 40.31 147 GLN A CA 1
ATOM 1117 C C . GLN A 1 147 ? 17.841 2.609 -43.465 1.00 40.31 147 GLN A C 1
ATOM 1119 O O . GLN A 1 147 ? 16.918 2.012 -42.907 1.00 40.31 147 GLN A O 1
ATOM 1124 N N . GLN A 1 148 ? 18.473 2.082 -44.519 1.00 39.31 148 GLN A N 1
ATOM 1125 C CA . GLN A 1 148 ? 18.017 0.852 -45.172 1.00 39.31 148 GLN A CA 1
ATOM 1126 C C . GLN A 1 148 ? 18.193 -0.394 -44.293 1.00 39.31 148 GLN A C 1
ATOM 1128 O O . GLN A 1 148 ? 17.406 -1.332 -44.409 1.00 39.31 148 GLN A O 1
ATOM 1133 N N . ASN A 1 149 ? 19.183 -0.425 -43.395 1.00 41.84 149 ASN A N 1
ATOM 1134 C CA . ASN A 1 149 ? 19.430 -1.580 -42.524 1.00 41.84 149 ASN A CA 1
ATOM 1135 C C . ASN A 1 149 ? 18.484 -1.623 -41.314 1.00 41.84 149 ASN A C 1
ATOM 1137 O O . ASN A 1 149 ? 18.059 -2.708 -40.910 1.00 41.84 149 ASN A O 1
ATOM 1141 N N . ILE A 1 150 ? 18.100 -0.465 -40.768 1.00 39.78 150 ILE A N 1
ATOM 1142 C CA . ILE A 1 150 ? 17.135 -0.374 -39.659 1.00 39.78 150 ILE A CA 1
ATOM 1143 C C . ILE A 1 150 ? 15.718 -0.628 -40.174 1.00 39.78 150 ILE A C 1
ATOM 1145 O O . ILE A 1 150 ? 15.018 -1.469 -39.611 1.00 39.78 150 ILE A O 1
ATOM 1149 N N . LEU A 1 151 ? 15.339 -0.023 -41.307 1.00 37.72 151 LEU A N 1
ATOM 1150 C CA . LEU A 1 151 ? 14.074 -0.326 -41.977 1.00 37.72 151 LEU A CA 1
ATOM 1151 C C . LEU A 1 151 ? 14.000 -1.799 -42.379 1.00 37.72 151 LEU A C 1
ATOM 1153 O O . LEU A 1 151 ? 12.995 -2.428 -42.097 1.00 37.72 151 LEU A O 1
ATOM 1157 N N . LYS A 1 152 ? 15.064 -2.420 -42.909 1.00 38.50 152 LYS A N 1
ATOM 1158 C CA . LYS A 1 152 ? 15.072 -3.877 -43.155 1.00 38.50 152 LYS A CA 1
ATOM 1159 C C . LYS A 1 152 ? 14.885 -4.704 -41.881 1.00 38.50 152 LYS A C 1
ATOM 1161 O O . LYS A 1 152 ? 14.334 -5.791 -41.975 1.00 38.50 152 LYS A O 1
ATOM 1166 N N . THR A 1 153 ? 15.309 -4.234 -40.709 1.00 38.94 153 THR A N 1
ATOM 1167 C CA . THR A 1 153 ? 15.181 -4.980 -39.439 1.00 38.94 153 THR A CA 1
ATOM 1168 C C . THR A 1 153 ? 13.792 -4.806 -38.811 1.00 38.94 153 THR A C 1
ATOM 1170 O O . THR A 1 153 ? 13.193 -5.785 -38.371 1.00 38.94 153 THR A O 1
ATOM 1173 N N . ALA A 1 154 ? 13.235 -3.593 -38.858 1.00 33.38 154 ALA A N 1
ATOM 1174 C CA . ALA A 1 154 ? 11.864 -3.296 -38.440 1.00 33.38 154 ALA A CA 1
ATOM 1175 C C . ALA A 1 154 ? 10.831 -3.925 -39.394 1.00 33.38 154 ALA A C 1
ATOM 1177 O O . ALA A 1 154 ? 9.885 -4.575 -38.952 1.00 33.38 154 ALA A O 1
ATOM 1178 N N . TYR A 1 155 ? 11.081 -3.832 -40.705 1.00 33.66 155 TYR A N 1
ATOM 1179 C CA . TYR A 1 155 ? 10.273 -4.455 -41.751 1.00 33.66 155 TYR A CA 1
ATOM 1180 C C . TYR A 1 155 ? 10.398 -5.981 -41.720 1.00 33.66 155 TYR A C 1
ATOM 1182 O O . TYR A 1 155 ? 9.425 -6.663 -41.982 1.00 33.66 155 TYR A O 1
ATOM 1190 N N . ARG A 1 156 ? 11.538 -6.565 -41.319 1.00 37.56 156 ARG A N 1
ATOM 1191 C CA . ARG A 1 156 ? 11.638 -8.021 -41.091 1.00 37.56 156 ARG A CA 1
ATOM 1192 C C . ARG A 1 156 ? 10.747 -8.504 -39.947 1.00 37.56 156 ARG A C 1
ATOM 1194 O O . ARG A 1 156 ? 10.292 -9.631 -40.029 1.00 37.56 156 ARG A O 1
ATOM 1201 N N . ARG A 1 157 ? 10.449 -7.688 -38.927 1.00 34.72 157 ARG A N 1
ATOM 1202 C CA . ARG A 1 157 ? 9.491 -8.051 -37.863 1.00 34.72 157 ARG A CA 1
ATOM 1203 C C . ARG A 1 157 ? 8.033 -7.913 -38.310 1.00 34.72 157 ARG A C 1
ATOM 1205 O O . ARG A 1 157 ? 7.247 -8.817 -38.047 1.00 34.72 157 ARG A O 1
ATOM 1212 N N . SER A 1 158 ? 7.679 -6.847 -39.033 1.00 32.75 158 SER A N 1
ATOM 1213 C CA . SER A 1 158 ? 6.316 -6.677 -39.564 1.00 32.75 158 SER A CA 1
ATOM 1214 C C . SER A 1 158 ? 6.012 -7.639 -40.717 1.00 32.75 158 SER A C 1
ATOM 1216 O O . SER A 1 158 ? 4.923 -8.204 -40.775 1.00 32.75 158 SER A O 1
ATOM 1218 N N . ARG A 1 159 ? 6.995 -7.915 -41.582 1.00 29.73 159 ARG A N 1
ATOM 1219 C CA . ARG A 1 159 ? 6.885 -8.914 -42.648 1.00 29.73 159 ARG A CA 1
ATOM 1220 C C . ARG A 1 159 ? 7.023 -10.347 -42.146 1.00 29.73 159 ARG A C 1
ATOM 1222 O O . ARG A 1 159 ? 6.566 -11.221 -42.842 1.00 29.73 159 ARG A O 1
ATOM 1229 N N . PHE A 1 160 ? 7.575 -10.631 -40.965 1.00 34.50 160 PHE A N 1
ATOM 1230 C CA . PHE A 1 160 ? 7.565 -11.997 -40.408 1.00 34.50 160 PHE A CA 1
ATOM 1231 C C . PHE A 1 160 ? 6.194 -12.373 -39.830 1.00 34.50 160 PHE A C 1
ATOM 1233 O O . PHE A 1 160 ? 5.751 -13.498 -40.015 1.00 34.50 160 PHE A O 1
ATOM 1240 N N . LEU A 1 161 ? 5.478 -11.417 -39.226 1.00 33.44 161 LEU A N 1
ATOM 1241 C CA . LEU A 1 161 ? 4.063 -11.579 -38.858 1.00 33.44 161 LEU A CA 1
ATOM 1242 C C . LEU A 1 161 ? 3.137 -11.622 -40.088 1.00 33.44 161 LEU A C 1
ATOM 1244 O O . LEU A 1 161 ? 2.143 -12.342 -40.068 1.00 33.44 161 LEU A O 1
ATOM 1248 N N . ALA A 1 162 ? 3.477 -10.903 -41.166 1.00 27.95 162 ALA A N 1
ATOM 1249 C CA . ALA A 1 162 ? 2.719 -10.925 -42.422 1.00 27.95 162 ALA A CA 1
ATOM 1250 C C . ALA A 1 162 ? 3.072 -12.110 -43.354 1.00 27.95 162 ALA A C 1
ATOM 1252 O O . ALA A 1 162 ? 2.185 -12.647 -44.005 1.00 27.95 162 ALA A O 1
ATOM 1253 N N . ASP A 1 163 ? 4.324 -12.577 -43.387 1.00 29.53 163 ASP A N 1
ATOM 1254 C CA . ASP A 1 163 ? 4.778 -13.724 -44.196 1.00 29.53 163 ASP A CA 1
ATOM 1255 C C . ASP A 1 163 ? 4.427 -15.066 -43.515 1.00 29.53 163 ASP A C 1
ATOM 1257 O O . ASP A 1 163 ? 4.353 -16.095 -44.185 1.00 29.53 163 ASP A O 1
ATOM 1261 N N . LEU A 1 164 ? 4.113 -15.072 -42.207 1.00 33.44 164 LEU A N 1
ATOM 1262 C CA . LEU A 1 164 ? 3.400 -16.188 -41.562 1.00 33.44 164 LEU A CA 1
ATOM 1263 C C . LEU A 1 164 ? 1.971 -16.357 -42.129 1.00 33.44 164 LEU A C 1
ATOM 1265 O O . LEU A 1 164 ? 1.355 -17.403 -41.938 1.00 33.44 164 LEU A O 1
ATOM 1269 N N . LEU A 1 165 ? 1.457 -15.345 -42.844 1.00 32.56 165 LEU A N 1
ATOM 1270 C CA . LEU A 1 165 ? 0.158 -15.341 -43.522 1.00 32.56 165 LEU A CA 1
ATOM 1271 C C . LEU A 1 165 ? 0.258 -15.384 -45.062 1.00 32.56 165 LEU A C 1
ATOM 1273 O O . LEU A 1 165 ? -0.750 -15.650 -45.712 1.00 32.56 165 LEU A O 1
ATOM 1277 N N . ALA A 1 166 ? 1.432 -15.187 -45.674 1.00 25.67 166 ALA A N 1
ATOM 1278 C CA . ALA A 1 166 ? 1.596 -15.276 -47.129 1.00 25.67 166 ALA A CA 1
ATOM 1279 C C . ALA A 1 166 ? 3.042 -15.611 -47.542 1.00 25.67 166 ALA A C 1
ATOM 1281 O O . ALA A 1 166 ? 4.006 -15.002 -47.095 1.00 25.67 166 ALA A O 1
ATOM 1282 N N . GLY A 1 167 ? 3.210 -16.601 -48.419 1.00 28.41 167 GLY A N 1
ATOM 1283 C CA . GLY A 1 167 ? 4.511 -17.192 -48.720 1.00 28.41 167 GLY A CA 1
ATOM 1284 C C . GLY A 1 167 ? 5.544 -16.315 -49.455 1.00 28.41 167 GLY A C 1
ATOM 1285 O O . GLY A 1 167 ? 5.252 -15.626 -50.426 1.00 28.41 167 GLY A O 1
ATOM 1286 N N . SER A 1 168 ? 6.808 -16.588 -49.107 1.00 27.81 168 SER A N 1
ATOM 1287 C CA . SER A 1 168 ? 8.033 -16.604 -49.935 1.00 27.81 168 SER A CA 1
ATOM 1288 C C . SER A 1 168 ? 8.863 -15.323 -50.235 1.00 27.81 168 SER A C 1
ATOM 1290 O O . SER A 1 168 ? 8.388 -14.325 -50.757 1.00 27.81 168 SER A O 1
ATOM 1292 N N . ARG A 1 169 ? 10.195 -15.516 -50.050 1.00 25.62 169 ARG A N 1
ATOM 1293 C CA . ARG A 1 169 ? 11.407 -14.980 -50.746 1.00 25.62 169 ARG A CA 1
ATOM 1294 C C . ARG A 1 169 ? 12.229 -13.771 -50.195 1.00 25.62 169 ARG A C 1
ATOM 1296 O O . ARG A 1 169 ? 11.726 -12.663 -50.034 1.00 25.62 169 ARG A O 1
ATOM 1303 N N . LEU A 1 170 ? 13.555 -14.060 -50.089 1.00 26.47 170 LEU A N 1
ATOM 1304 C CA . LEU A 1 170 ? 14.807 -13.288 -50.392 1.00 26.47 170 LEU A CA 1
ATOM 1305 C C . LEU A 1 170 ? 15.174 -12.028 -49.546 1.00 26.47 170 LEU A C 1
ATOM 1307 O O . LEU A 1 170 ? 14.294 -11.247 -49.227 1.00 26.47 170 LEU A O 1
ATOM 1311 N N . GLN A 1 171 ? 16.433 -11.642 -49.216 1.00 25.41 171 GLN A N 1
ATOM 1312 C CA . GLN A 1 171 ? 17.809 -12.211 -49.158 1.00 25.41 171 GLN A CA 1
ATOM 1313 C C . GLN A 1 171 ? 18.777 -11.181 -48.457 1.00 25.41 171 GLN A C 1
ATOM 1315 O O . GLN A 1 171 ? 18.455 -9.995 -48.419 1.00 25.41 171 GLN A O 1
ATOM 1320 N N . LEU A 1 172 ? 19.968 -11.634 -47.990 1.00 26.30 172 LEU A N 1
ATOM 1321 C CA . LEU A 1 172 ? 21.253 -10.923 -47.660 1.00 26.30 172 LEU A CA 1
ATOM 1322 C C . LEU A 1 172 ? 21.306 -9.900 -46.482 1.00 26.30 172 LEU A C 1
ATOM 1324 O O . LEU A 1 172 ? 20.345 -9.190 -46.215 1.00 26.30 172 LEU A O 1
ATOM 1328 N N . GLY A 1 173 ? 22.388 -9.725 -45.699 1.00 22.81 173 GLY A N 1
ATOM 1329 C CA . GLY A 1 173 ? 23.708 -10.366 -45.571 1.00 22.81 173 GLY A CA 1
ATOM 1330 C C . GLY A 1 173 ? 24.543 -9.668 -44.459 1.00 22.81 173 GLY A C 1
ATOM 1331 O O . GLY A 1 173 ? 24.366 -8.476 -44.242 1.00 22.81 173 GLY A O 1
ATOM 1332 N N . GLN A 1 174 ? 25.431 -10.433 -43.796 1.00 29.38 174 GLN A N 1
ATOM 1333 C CA . GLN A 1 174 ? 26.437 -10.103 -42.749 1.00 29.38 174 GLN A CA 1
ATOM 1334 C C . GLN A 1 174 ? 25.969 -9.716 -41.323 1.00 29.38 174 GLN A C 1
ATOM 1336 O O . GLN A 1 174 ? 25.420 -8.640 -41.128 1.00 29.38 174 GLN A O 1
ATOM 1341 N N . ARG A 1 175 ? 26.290 -10.564 -40.315 1.00 33.12 175 ARG A N 1
ATOM 1342 C CA . ARG A 1 175 ? 26.575 -10.230 -38.886 1.00 33.12 175 ARG A CA 1
ATOM 1343 C C . ARG A 1 175 ? 26.740 -11.514 -38.034 1.00 33.12 175 ARG A C 1
ATOM 1345 O O . ARG A 1 175 ? 25.766 -12.226 -37.831 1.00 33.12 175 ARG A O 1
ATOM 1352 N N . ARG A 1 176 ? 27.940 -11.800 -37.495 1.00 34.47 176 ARG A N 1
ATOM 1353 C CA . ARG A 1 176 ? 28.219 -12.978 -36.622 1.00 34.47 176 ARG A CA 1
ATOM 1354 C C . ARG A 1 176 ? 28.375 -12.677 -35.117 1.00 34.47 176 ARG A C 1
ATOM 1356 O O . ARG A 1 176 ? 28.605 -13.597 -34.348 1.00 34.47 176 ARG A O 1
ATOM 1363 N N . LEU A 1 177 ? 28.181 -11.430 -34.677 1.00 28.78 177 LEU A N 1
ATOM 1364 C CA . LEU A 1 177 ? 28.121 -11.074 -33.241 1.00 28.78 177 LEU A CA 1
ATOM 1365 C C . LEU A 1 177 ? 26.773 -10.450 -32.821 1.00 28.78 177 LEU A C 1
ATOM 1367 O O . LEU A 1 177 ? 26.409 -10.466 -31.653 1.00 28.78 177 LEU A O 1
ATOM 1371 N N . VAL A 1 178 ? 26.002 -9.929 -33.783 1.00 30.62 178 VAL A N 1
ATOM 1372 C CA . VAL A 1 178 ? 24.739 -9.202 -33.533 1.00 30.62 178 VAL A CA 1
ATOM 1373 C C . VAL A 1 178 ? 23.540 -10.140 -33.367 1.00 30.62 178 VAL A C 1
ATOM 1375 O O . VAL A 1 178 ? 22.600 -9.798 -32.659 1.00 30.62 178 VAL A O 1
ATOM 1378 N N . SER A 1 179 ? 23.593 -11.337 -33.962 1.00 29.84 179 SER A N 1
ATOM 1379 C CA . SER A 1 179 ? 22.570 -12.384 -33.784 1.00 29.84 179 SER A CA 1
ATOM 1380 C C . SER A 1 179 ? 22.386 -12.755 -32.303 1.00 29.84 179 SER A C 1
ATOM 1382 O O . SER A 1 179 ? 21.280 -13.020 -31.839 1.00 29.84 179 SER A O 1
ATOM 1384 N N . PHE A 1 180 ? 23.465 -12.666 -31.522 1.00 37.31 180 PHE A N 1
ATOM 1385 C CA . PHE A 1 180 ? 23.475 -13.105 -30.138 1.00 37.31 180 PHE A CA 1
ATOM 1386 C C . PHE A 1 180 ? 22.813 -12.128 -29.157 1.00 37.31 180 PHE A C 1
ATOM 1388 O O . PHE A 1 180 ? 21.958 -12.548 -28.385 1.00 37.31 180 PHE A O 1
ATOM 1395 N N . LEU A 1 181 ? 23.102 -10.824 -29.247 1.00 33.72 181 LEU A N 1
ATOM 1396 C CA . LEU A 1 181 ? 22.355 -9.818 -28.474 1.00 33.72 181 LEU A CA 1
ATOM 1397 C C . LEU A 1 181 ? 20.865 -9.827 -28.851 1.00 33.72 181 LEU A C 1
ATOM 1399 O O . LEU A 1 181 ? 20.016 -9.494 -28.037 1.00 33.72 181 LEU A O 1
ATOM 1403 N N . PHE A 1 182 ? 20.531 -10.255 -30.071 1.00 33.75 182 PHE A N 1
ATOM 1404 C CA . PHE A 1 182 ? 19.147 -10.400 -30.508 1.00 33.75 182 PHE A CA 1
ATOM 1405 C C . PHE A 1 182 ? 18.447 -11.597 -29.843 1.00 33.75 182 PHE A C 1
ATOM 1407 O O . PHE A 1 182 ? 17.319 -11.446 -29.387 1.00 33.75 182 PHE A O 1
ATOM 1414 N N . SER A 1 183 ? 19.105 -12.758 -29.725 1.00 34.78 183 SER A N 1
ATOM 1415 C CA . SER A 1 183 ? 18.512 -13.948 -29.091 1.00 34.78 183 SER A CA 1
ATOM 1416 C C . SER A 1 183 ? 18.446 -13.857 -27.565 1.00 34.78 183 SER A C 1
ATOM 1418 O O . SER A 1 183 ? 17.441 -14.271 -26.990 1.00 34.78 183 SER A O 1
ATOM 1420 N N . LEU A 1 184 ? 19.470 -13.283 -26.926 1.00 35.38 184 LEU A N 1
ATOM 1421 C CA . LEU A 1 184 ? 19.526 -13.090 -25.471 1.00 35.38 184 LEU A CA 1
ATOM 1422 C C . LEU A 1 184 ? 18.345 -12.236 -24.975 1.00 35.38 184 LEU A C 1
ATOM 1424 O O . LEU A 1 184 ? 17.743 -12.487 -23.940 1.00 35.38 184 LEU A O 1
ATOM 1428 N N . PHE A 1 185 ? 17.930 -11.274 -25.801 1.00 34.94 185 PHE A N 1
ATOM 1429 C CA . PHE A 1 185 ? 16.848 -10.348 -25.494 1.00 34.94 185 PHE A CA 1
ATOM 1430 C C . PHE A 1 185 ? 15.475 -10.721 -26.087 1.00 34.94 185 PHE A C 1
ATOM 1432 O O . PHE A 1 185 ? 14.482 -10.061 -25.763 1.00 34.94 185 PHE A O 1
ATOM 1439 N N . CYS A 1 186 ? 15.377 -11.759 -26.927 1.00 33.12 186 CYS A N 1
ATOM 1440 C CA . CYS A 1 186 ? 14.083 -12.283 -27.387 1.00 33.12 186 CYS A CA 1
ATOM 1441 C C . CYS A 1 186 ? 13.404 -13.179 -26.337 1.00 33.12 186 CYS A C 1
ATOM 1443 O O . CYS A 1 186 ? 12.179 -13.214 -26.300 1.00 33.12 186 CYS A O 1
ATOM 1445 N N . HIS A 1 187 ? 14.149 -13.820 -25.425 1.00 34.00 187 HIS A N 1
ATOM 1446 C CA . HIS A 1 187 ? 13.553 -14.635 -24.351 1.00 34.00 187 HIS A CA 1
ATOM 1447 C C . HIS A 1 187 ? 12.696 -13.838 -23.353 1.00 34.00 187 HIS A C 1
ATOM 1449 O O . HIS A 1 187 ? 11.780 -14.392 -22.756 1.00 34.00 187 HIS A O 1
ATOM 1455 N N . LEU A 1 188 ? 12.913 -12.527 -23.229 1.00 35.34 188 LEU A N 1
ATOM 1456 C CA . LEU A 1 188 ? 12.093 -11.658 -22.374 1.00 35.34 188 LEU A CA 1
ATOM 1457 C C . LEU A 1 188 ? 10.822 -11.129 -23.066 1.00 35.34 188 LEU A C 1
ATOM 1459 O O . LEU A 1 188 ? 10.014 -10.470 -22.422 1.00 35.34 188 LEU A O 1
ATOM 1463 N N . GLY A 1 189 ? 10.645 -11.382 -24.369 1.00 30.34 189 GLY A N 1
ATOM 1464 C CA . GLY A 1 189 ? 9.512 -10.875 -25.155 1.00 30.34 189 GLY A CA 1
ATOM 1465 C C . GLY A 1 189 ? 8.471 -11.920 -25.568 1.00 30.34 189 GLY A C 1
ATOM 1466 O O . GLY A 1 189 ? 7.472 -11.537 -26.164 1.00 30.34 189 GLY A O 1
ATOM 1467 N N . ASP A 1 190 ? 8.690 -13.209 -25.281 1.00 26.98 190 ASP A N 1
ATOM 1468 C CA . ASP A 1 190 ? 7.945 -14.318 -25.911 1.00 26.98 190 ASP A CA 1
ATOM 1469 C C . ASP A 1 190 ? 7.315 -15.307 -24.903 1.00 26.98 190 ASP A C 1
ATOM 1471 O O . ASP A 1 190 ? 7.114 -16.486 -25.190 1.00 26.98 190 ASP A O 1
ATOM 1475 N N . ILE A 1 191 ? 6.966 -14.840 -23.697 1.00 27.64 191 ILE A N 1
ATOM 1476 C CA . ILE A 1 191 ? 6.209 -15.644 -22.710 1.00 27.64 191 ILE A CA 1
ATOM 1477 C C . ILE A 1 191 ? 4.725 -15.811 -23.114 1.00 27.64 191 ILE A C 1
ATOM 1479 O O . ILE A 1 191 ? 4.009 -16.639 -22.555 1.00 27.64 191 ILE A O 1
ATOM 1483 N N . THR A 1 192 ? 4.240 -15.101 -24.134 1.00 26.72 192 THR A N 1
ATOM 1484 C CA . THR A 1 192 ? 2.832 -15.163 -24.561 1.00 26.72 192 THR A CA 1
ATOM 1485 C C . THR A 1 192 ? 2.503 -16.264 -25.575 1.00 26.72 192 THR A C 1
ATOM 1487 O O . THR A 1 192 ? 1.321 -16.470 -25.849 1.00 26.72 192 THR A O 1
ATOM 1490 N N . THR A 1 193 ? 3.478 -17.034 -26.081 1.00 26.14 193 THR A N 1
ATOM 1491 C CA . THR A 1 193 ? 3.232 -17.978 -27.197 1.00 26.14 193 THR A CA 1
ATOM 1492 C C . THR A 1 193 ? 3.380 -19.472 -26.853 1.00 26.14 193 THR A C 1
ATOM 1494 O O . THR A 1 193 ? 3.177 -20.326 -27.714 1.00 26.14 193 THR A O 1
ATOM 1497 N N . PHE A 1 194 ? 3.608 -19.839 -25.587 1.00 22.70 194 PHE A N 1
ATOM 1498 C CA . PHE A 1 194 ? 3.574 -21.239 -25.125 1.00 22.70 194 PHE A CA 1
ATOM 1499 C C . PHE A 1 194 ? 2.182 -21.615 -24.574 1.00 22.70 194 PHE A C 1
ATOM 1501 O O . PHE A 1 194 ? 1.991 -21.809 -23.378 1.00 22.70 194 PHE A O 1
ATOM 1508 N N . LYS A 1 195 ? 1.162 -21.677 -25.443 1.00 26.80 195 LYS A N 1
ATOM 1509 C CA . LYS A 1 195 ? -0.170 -22.208 -25.063 1.00 26.80 195 LYS A CA 1
ATOM 1510 C C . LYS A 1 195 ? -0.909 -22.993 -26.153 1.00 26.80 195 LYS A C 1
ATOM 1512 O O . LYS A 1 195 ? -2.130 -23.116 -26.121 1.00 26.80 195 LYS A O 1
ATOM 1517 N N . ARG A 1 196 ? -0.186 -23.570 -27.116 1.00 27.89 196 ARG A N 1
ATOM 1518 C CA . ARG A 1 196 ? -0.774 -24.477 -28.119 1.00 27.89 196 ARG A CA 1
ATOM 1519 C C . ARG A 1 196 ? 0.157 -25.645 -28.451 1.00 27.89 196 ARG A C 1
ATOM 1521 O O . ARG A 1 196 ? 0.660 -25.752 -29.559 1.00 27.89 196 ARG A O 1
ATOM 1528 N N . ALA A 1 197 ? 0.379 -26.515 -27.471 1.00 25.81 197 ALA A N 1
ATOM 1529 C CA . ALA A 1 197 ? 0.879 -27.874 -27.691 1.00 25.81 197 ALA A CA 1
ATOM 1530 C C . ALA A 1 197 ? 0.544 -28.796 -26.502 1.00 25.81 197 ALA A C 1
ATOM 1532 O O . ALA A 1 197 ? 1.371 -29.582 -26.068 1.00 25.81 197 ALA A O 1
ATOM 1533 N N . GLU A 1 198 ? -0.671 -28.707 -25.962 1.00 26.95 198 GLU A N 1
ATOM 1534 C CA . GLU A 1 198 ? -1.231 -29.771 -25.121 1.00 26.95 198 GLU A CA 1
ATOM 1535 C C . GLU A 1 198 ? -2.557 -30.188 -25.737 1.00 26.95 198 GLU A C 1
ATOM 1537 O O . GLU A 1 198 ? -3.625 -29.734 -25.351 1.00 26.95 198 GLU A O 1
ATOM 1542 N N . ASN A 1 199 ? -2.467 -30.984 -26.798 1.00 29.53 199 ASN A N 1
ATOM 1543 C CA . ASN A 1 199 ? -3.520 -31.912 -27.176 1.00 29.53 199 ASN A CA 1
ATOM 1544 C C . ASN A 1 199 ? -2.888 -33.031 -28.001 1.00 29.53 199 ASN A C 1
ATOM 1546 O O . ASN A 1 199 ? -2.569 -32.852 -29.174 1.00 29.53 199 ASN A O 1
ATOM 1550 N N . GLY A 1 200 ? -2.737 -34.185 -27.351 1.00 29.53 200 GLY A N 1
ATOM 1551 C CA . GLY A 1 200 ? -2.588 -35.475 -28.012 1.00 29.53 200 GLY A CA 1
ATOM 1552 C C . GLY A 1 200 ? -1.187 -36.068 -27.998 1.00 29.53 200 GLY A C 1
ATOM 1553 O O . GLY A 1 200 ? -0.533 -36.057 -29.029 1.00 29.53 200 GLY A O 1
ATOM 1554 N N . VAL A 1 201 ? -0.805 -36.717 -26.893 1.00 24.02 201 VAL A N 1
ATOM 1555 C CA . VAL A 1 201 ? -0.168 -38.046 -26.951 1.00 24.02 201 VAL A CA 1
ATOM 1556 C C . VAL A 1 201 ? -0.640 -38.868 -25.745 1.00 24.02 201 VAL A C 1
ATOM 1558 O O . VAL A 1 201 ? -0.332 -38.561 -24.598 1.00 24.02 201 VAL A O 1
ATOM 1561 N N . ASN A 1 202 ? -1.408 -39.920 -26.034 1.00 23.64 202 ASN A N 1
ATOM 1562 C CA . ASN A 1 202 ? -1.734 -41.012 -25.119 1.00 23.64 202 ASN A CA 1
ATOM 1563 C C . ASN A 1 202 ? -0.473 -41.830 -24.822 1.00 23.64 202 ASN A C 1
ATOM 1565 O O . ASN A 1 202 ? 0.097 -42.393 -25.757 1.00 23.64 202 ASN A O 1
ATOM 1569 N N . ILE A 1 203 ? -0.109 -41.999 -23.548 1.00 23.02 203 ILE A N 1
ATOM 1570 C CA . ILE A 1 203 ? 0.688 -43.149 -23.096 1.00 23.02 203 ILE A CA 1
ATOM 1571 C C . ILE A 1 203 ? 0.090 -43.665 -21.778 1.00 23.02 203 ILE A C 1
ATOM 1573 O O . ILE A 1 203 ? 0.034 -42.956 -20.778 1.00 23.02 203 ILE A O 1
ATOM 1577 N N . SER A 1 204 ? -0.406 -44.901 -21.819 1.00 22.23 204 SER A N 1
ATOM 1578 C CA . SER A 1 204 ? -0.946 -45.679 -20.694 1.00 22.23 204 SER A CA 1
ATOM 1579 C C . SER A 1 204 ? 0.176 -46.386 -19.892 1.00 22.23 204 SER A C 1
ATOM 1581 O O . SER A 1 204 ? 1.316 -46.420 -20.354 1.00 22.23 204 SER A O 1
ATOM 1583 N N . PRO A 1 205 ? -0.113 -46.923 -18.684 1.00 30.73 205 PRO A N 1
ATOM 1584 C CA . PRO A 1 205 ? 0.829 -46.964 -17.561 1.00 30.73 205 PRO A CA 1
ATOM 1585 C C . PRO A 1 205 ? 1.541 -48.313 -17.367 1.00 30.73 205 PRO A C 1
ATOM 1587 O O . PRO A 1 205 ? 1.031 -49.360 -17.761 1.00 30.73 205 PRO A O 1
ATOM 1590 N N . GLY A 1 206 ? 2.668 -48.309 -16.644 1.00 21.02 206 GLY A N 1
ATOM 1591 C CA . GLY A 1 206 ? 3.283 -49.535 -16.127 1.00 21.02 206 GLY A CA 1
ATOM 1592 C C . GLY A 1 206 ? 4.370 -49.301 -15.071 1.00 21.02 206 GLY A C 1
ATOM 1593 O O . GLY A 1 206 ? 5.356 -48.638 -15.364 1.00 21.02 206 GLY A O 1
ATOM 1594 N N . GLY A 1 207 ? 4.179 -49.905 -13.885 1.00 22.69 207 GLY A N 1
ATOM 1595 C CA . GLY A 1 207 ? 5.172 -50.154 -12.816 1.00 22.69 207 GLY A CA 1
ATOM 1596 C C . GLY A 1 207 ? 5.603 -48.910 -12.021 1.00 22.69 207 GLY A C 1
ATOM 1597 O O . GLY A 1 207 ? 6.082 -47.951 -12.593 1.00 22.69 207 GLY A O 1
ATOM 1598 N N . GLY A 1 208 ? 5.457 -48.780 -10.701 1.00 21.67 208 GLY A N 1
ATOM 1599 C CA . GLY A 1 208 ? 5.495 -49.776 -9.638 1.00 21.67 208 GLY A CA 1
ATOM 1600 C C . GLY A 1 208 ? 6.876 -49.762 -8.979 1.00 21.67 208 GLY A C 1
ATOM 1601 O O . GLY A 1 208 ? 7.704 -50.543 -9.407 1.00 21.67 208 GLY A O 1
ATOM 1602 N N . GLU A 1 209 ? 7.107 -48.919 -7.956 1.00 23.89 209 GLU A N 1
ATOM 1603 C CA . GLU A 1 209 ? 8.007 -49.236 -6.826 1.00 23.89 209 GLU A CA 1
ATOM 1604 C C . GLU A 1 209 ? 7.980 -48.218 -5.655 1.00 23.89 209 GLU A C 1
ATOM 1606 O O . GLU A 1 209 ? 8.311 -47.044 -5.771 1.00 23.89 209 GLU A O 1
ATOM 1611 N N . ARG A 1 210 ? 7.508 -48.752 -4.522 1.00 22.67 210 ARG A N 1
ATOM 1612 C CA . ARG A 1 210 ? 7.852 -48.602 -3.090 1.00 22.67 210 ARG A CA 1
ATOM 1613 C C . ARG A 1 210 ? 8.575 -47.354 -2.532 1.00 22.67 210 ARG A C 1
ATOM 1615 O O . ARG A 1 210 ? 9.745 -47.096 -2.767 1.00 22.67 210 ARG A O 1
ATOM 1622 N N . GLN A 1 211 ? 7.843 -46.751 -1.587 1.00 23.56 211 GLN A N 1
ATOM 1623 C CA . GLN A 1 211 ? 8.210 -46.129 -0.301 1.00 23.56 211 GLN A CA 1
ATOM 1624 C C .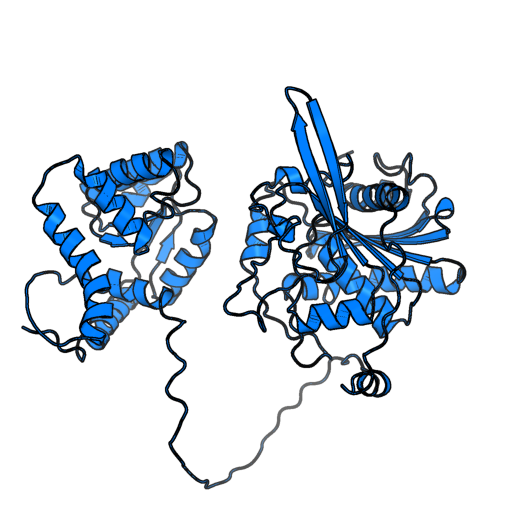 GLN A 1 211 ? 9.669 -46.212 0.199 1.00 23.56 211 GLN A C 1
ATOM 1626 O O . GLN A 1 211 ? 10.197 -47.303 0.400 1.00 23.56 211 GLN A O 1
ATOM 1631 N N . GLN A 1 212 ? 10.174 -45.072 0.693 1.00 23.88 212 GLN A N 1
ATOM 1632 C CA . GLN A 1 212 ? 10.682 -44.957 2.071 1.00 23.88 212 GLN A CA 1
ATOM 1633 C C . GLN A 1 212 ? 10.624 -43.507 2.582 1.00 23.88 212 GLN A C 1
ATOM 1635 O O . GLN A 1 212 ? 10.958 -42.555 1.882 1.00 23.88 212 GLN A O 1
ATOM 1640 N N . GLY A 1 213 ? 10.126 -43.362 3.810 1.00 21.41 213 GLY A N 1
ATOM 1641 C CA . GLY A 1 213 ? 9.776 -42.096 4.439 1.00 21.41 213 GLY A CA 1
ATOM 1642 C C . GLY A 1 213 ? 10.928 -41.376 5.137 1.00 21.41 213 GLY A C 1
ATOM 1643 O O . GLY A 1 213 ? 11.906 -41.980 5.571 1.00 21.41 213 GLY A O 1
ATOM 1644 N N . ARG A 1 214 ? 10.734 -40.072 5.343 1.00 23.42 214 ARG A N 1
ATOM 1645 C CA . ARG A 1 214 ? 11.349 -39.303 6.430 1.00 23.42 214 ARG A CA 1
ATOM 1646 C C . ARG A 1 214 ? 10.347 -38.272 6.941 1.00 23.42 214 ARG A C 1
ATOM 1648 O O . ARG A 1 214 ? 10.046 -37.291 6.273 1.00 23.42 214 ARG A O 1
ATOM 1655 N N . GLN A 1 215 ? 9.828 -38.537 8.137 1.00 21.78 215 GLN A N 1
ATOM 1656 C CA . GLN A 1 215 ? 9.079 -37.590 8.954 1.00 21.78 215 GLN A CA 1
ATOM 1657 C C . GLN A 1 215 ? 9.981 -36.423 9.376 1.00 21.78 215 GLN A C 1
ATOM 1659 O O . GLN A 1 215 ? 11.078 -36.647 9.889 1.00 21.78 215 GLN A O 1
ATOM 1664 N N . ARG A 1 216 ? 9.467 -35.194 9.280 1.00 24.81 216 ARG A N 1
ATOM 1665 C CA . ARG A 1 216 ? 9.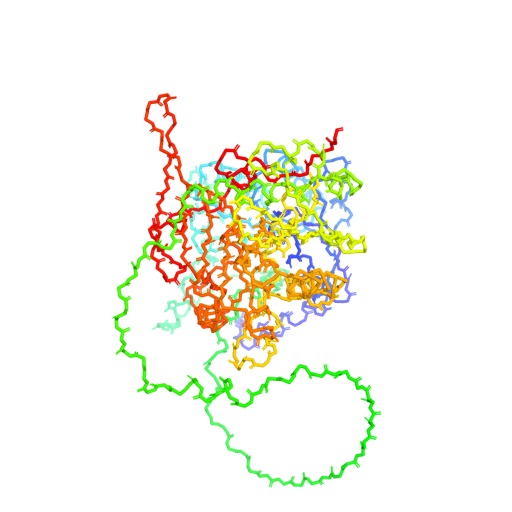758 -34.120 10.237 1.00 24.81 216 ARG A CA 1
ATOM 1666 C C . ARG A 1 216 ? 8.454 -33.401 10.593 1.00 24.81 216 ARG A C 1
ATOM 1668 O O . ARG A 1 216 ? 7.739 -32.918 9.723 1.00 24.81 216 ARG A O 1
ATOM 1675 N N . GLN A 1 217 ? 8.164 -33.421 11.893 1.00 24.31 217 GLN A N 1
ATOM 1676 C CA . GLN A 1 217 ? 7.196 -32.603 12.634 1.00 24.31 217 GLN A CA 1
ATOM 1677 C C . GLN A 1 217 ? 7.437 -31.111 12.314 1.00 24.31 217 GLN A C 1
ATOM 1679 O O . GLN A 1 217 ? 8.572 -30.740 12.045 1.00 24.31 217 GLN A O 1
ATOM 1684 N N . GLY A 1 218 ? 6.500 -30.168 12.323 1.00 22.91 218 GLY A N 1
ATOM 1685 C CA . GLY A 1 218 ? 5.145 -30.093 12.855 1.00 22.91 218 GLY A CA 1
ATOM 1686 C C . GLY A 1 218 ? 4.898 -28.612 13.174 1.00 22.91 218 GLY A C 1
ATOM 1687 O O . GLY A 1 218 ? 5.291 -28.148 14.236 1.00 22.91 218 GLY A O 1
ATOM 1688 N N . GLY A 1 219 ? 4.305 -27.864 12.240 1.00 23.84 219 GLY A N 1
ATOM 1689 C CA . GLY A 1 219 ? 3.806 -26.500 12.448 1.00 23.84 219 GLY A CA 1
ATOM 1690 C C . GLY A 1 219 ? 2.281 -26.536 12.430 1.00 23.84 219 GLY A C 1
ATOM 1691 O O . GLY A 1 219 ? 1.690 -27.110 11.518 1.00 23.84 219 GLY A O 1
ATOM 1692 N N . LYS A 1 220 ? 1.638 -26.021 13.479 1.00 27.25 220 LYS A N 1
ATOM 1693 C CA . LYS A 1 220 ? 0.182 -26.062 13.667 1.00 27.25 220 LYS A CA 1
ATOM 1694 C C . LYS A 1 220 ? -0.517 -25.256 12.560 1.00 27.25 220 LYS A C 1
ATOM 1696 O O . LYS A 1 220 ? -0.519 -24.033 12.604 1.00 27.25 220 LYS A O 1
ATOM 1701 N N . ASN A 1 221 ? -1.117 -25.947 11.590 1.00 29.05 221 ASN A N 1
ATOM 1702 C CA . ASN A 1 221 ? -1.990 -25.343 10.583 1.00 29.05 221 ASN A CA 1
ATOM 1703 C C . ASN A 1 221 ? -3.260 -24.777 11.235 1.00 29.05 221 ASN A C 1
ATOM 1705 O O . ASN A 1 221 ? -3.909 -25.458 12.035 1.00 29.05 221 ASN A O 1
ATOM 1709 N N . ALA A 1 222 ? -3.615 -23.547 10.854 1.00 31.28 222 ALA A N 1
ATOM 1710 C CA . ALA A 1 222 ? -4.896 -22.920 11.151 1.00 31.28 222 ALA A CA 1
ATOM 1711 C C . ALA A 1 222 ? -6.046 -23.840 10.700 1.00 31.28 222 ALA A C 1
ATOM 1713 O O . ALA A 1 222 ? -6.114 -24.256 9.541 1.00 31.28 222 ALA A O 1
ATOM 1714 N N . LYS A 1 223 ? -6.921 -24.212 11.639 1.00 29.86 223 LYS A N 1
ATOM 1715 C CA . LYS A 1 223 ? -8.101 -25.039 11.372 1.00 29.86 223 LYS A CA 1
ATOM 1716 C C . LYS A 1 223 ? -9.225 -24.142 10.860 1.00 29.86 223 LYS A C 1
ATOM 1718 O O . LYS A 1 223 ? -9.968 -23.575 11.651 1.00 29.86 223 LYS A O 1
ATOM 1723 N N . TRP A 1 224 ? -9.363 -24.066 9.544 1.00 37.22 224 TRP A N 1
ATOM 1724 C CA . TRP A 1 224 ? -10.589 -23.605 8.900 1.00 37.22 224 TRP A CA 1
ATOM 1725 C C . TRP A 1 224 ? -11.691 -24.632 9.191 1.00 37.22 224 TRP A C 1
ATOM 1727 O O . TRP A 1 224 ? -11.552 -25.811 8.858 1.00 37.22 224 TRP A O 1
ATOM 1737 N N . THR A 1 225 ? -12.741 -24.236 9.908 1.00 36.38 225 THR A N 1
ATOM 1738 C CA . THR A 1 225 ? -13.850 -25.129 10.261 1.00 36.38 225 THR A CA 1
ATOM 1739 C C . THR A 1 225 ? -14.796 -25.315 9.075 1.00 36.38 225 THR A C 1
ATOM 1741 O O . THR A 1 225 ? -15.110 -24.383 8.340 1.00 36.38 225 THR A O 1
ATOM 1744 N N . GLN A 1 226 ? -15.269 -26.549 8.906 1.00 32.94 226 GLN A N 1
ATOM 1745 C CA . GLN A 1 226 ? -16.086 -27.039 7.787 1.00 32.94 226 GLN A CA 1
ATOM 1746 C C . GLN A 1 226 ? -17.379 -26.231 7.544 1.00 32.94 226 GLN A C 1
ATOM 1748 O O . GLN A 1 226 ? -17.872 -26.172 6.424 1.00 32.94 226 GLN A O 1
ATOM 1753 N N . THR A 1 227 ? -17.856 -25.516 8.562 1.00 34.38 227 THR A N 1
ATOM 1754 C CA . THR A 1 227 ? -19.007 -24.602 8.509 1.00 34.38 227 THR A CA 1
ATOM 1755 C C . THR A 1 227 ? -18.784 -23.389 7.590 1.00 34.38 227 THR A C 1
ATOM 1757 O O . THR A 1 227 ? -19.744 -22.864 7.040 1.00 34.38 227 THR A O 1
ATOM 1760 N N . VAL A 1 228 ? -17.532 -22.955 7.382 1.00 40.69 228 VAL A N 1
ATOM 1761 C CA . VAL A 1 228 ? -17.180 -21.833 6.482 1.00 40.69 228 VAL A CA 1
ATOM 1762 C C . VAL A 1 228 ? -17.222 -22.249 5.006 1.00 40.69 228 VAL A C 1
ATOM 1764 O O . VAL A 1 228 ? -17.468 -21.423 4.135 1.00 40.69 228 VAL A O 1
ATOM 1767 N N . LEU A 1 229 ? -17.019 -23.535 4.708 1.00 35.59 229 LEU A N 1
ATOM 1768 C CA . LEU A 1 229 ? -17.048 -24.056 3.337 1.00 35.59 229 LEU A CA 1
ATOM 1769 C C . LEU A 1 229 ? -18.480 -24.316 2.841 1.00 35.59 229 LEU A C 1
ATOM 1771 O O . LEU A 1 229 ? -18.742 -24.239 1.644 1.00 35.59 229 LEU A O 1
ATOM 1775 N N . GLU A 1 230 ? -19.427 -24.576 3.746 1.00 32.28 230 GLU A N 1
ATOM 1776 C CA . GLU A 1 230 ? -20.831 -24.846 3.396 1.00 32.28 230 GLU A CA 1
ATOM 1777 C C . GLU A 1 230 ? -21.610 -23.584 2.982 1.00 32.28 230 GLU A C 1
ATOM 1779 O O . GLU A 1 230 ? -22.574 -23.681 2.219 1.00 32.28 230 GLU A O 1
ATOM 1784 N N . SER A 1 231 ? -21.169 -22.387 3.387 1.00 32.75 231 SER A N 1
ATOM 1785 C CA . SER A 1 231 ? -21.767 -21.115 2.948 1.00 32.75 231 SER A CA 1
ATOM 1786 C C . SER A 1 231 ? -21.358 -20.690 1.528 1.00 32.75 231 SER A C 1
ATOM 1788 O O . SER A 1 231 ? -21.930 -19.742 0.991 1.00 32.75 231 SER A O 1
ATOM 1790 N N . LEU A 1 232 ? -20.423 -21.403 0.887 1.00 35.25 232 LEU A N 1
ATOM 1791 C CA . LEU A 1 232 ? -19.857 -21.074 -0.429 1.00 35.25 232 LEU A CA 1
ATOM 1792 C C . LEU A 1 232 ? -20.517 -21.825 -1.607 1.00 35.25 232 LEU A C 1
ATOM 1794 O O . LEU A 1 232 ? -19.962 -21.871 -2.706 1.00 35.25 232 LEU A O 1
ATOM 1798 N N . SER A 1 233 ? -21.711 -22.411 -1.431 1.00 25.53 233 SER A N 1
ATOM 1799 C CA . SER A 1 233 ? -22.412 -23.067 -2.550 1.00 25.53 233 SER A CA 1
ATOM 1800 C C . SER A 1 233 ? -23.028 -22.039 -3.537 1.00 25.53 233 SER A C 1
ATOM 1802 O O . SER A 1 233 ? -23.729 -21.125 -3.095 1.00 25.53 233 SER A O 1
ATOM 1804 N N . PRO A 1 234 ? -22.860 -22.170 -4.874 1.00 30.56 234 PRO A N 1
ATOM 1805 C CA . PRO A 1 234 ? -23.213 -21.116 -5.847 1.00 30.56 234 PRO A CA 1
ATOM 1806 C C . PRO A 1 234 ? -24.715 -20.899 -6.130 1.00 30.56 234 PRO A C 1
ATOM 1808 O O . PRO A 1 234 ? -25.064 -20.437 -7.213 1.00 30.56 234 PRO A O 1
ATOM 1811 N N . LYS A 1 235 ? -25.637 -21.275 -5.232 1.00 26.52 235 LYS A N 1
ATOM 1812 C CA . LYS A 1 235 ? -27.081 -21.334 -5.554 1.00 26.52 235 LYS A CA 1
ATOM 1813 C C . LYS A 1 235 ? -28.001 -20.354 -4.817 1.00 26.52 235 LYS A C 1
ATOM 1815 O O . LYS A 1 235 ? -29.203 -20.438 -5.030 1.00 26.52 235 LYS A O 1
ATOM 1820 N N . HIS A 1 236 ? -27.493 -19.414 -4.018 1.00 28.48 236 HIS A N 1
ATOM 1821 C CA . HIS A 1 236 ? -28.356 -18.487 -3.257 1.00 28.48 236 HIS A CA 1
ATOM 1822 C C . HIS A 1 236 ? -27.858 -17.031 -3.163 1.00 28.48 236 HIS A C 1
ATOM 1824 O O . HIS A 1 236 ? -28.087 -16.370 -2.158 1.00 28.48 236 HIS A O 1
ATOM 1830 N N . PHE A 1 237 ? -27.225 -16.483 -4.205 1.00 33.44 237 PHE A N 1
ATOM 1831 C CA . PHE A 1 237 ? -26.860 -15.056 -4.227 1.00 33.44 237 PHE A CA 1
ATOM 1832 C C . PHE A 1 237 ? -27.532 -14.301 -5.376 1.00 33.44 237 PHE A C 1
ATOM 1834 O O . PHE A 1 237 ? -26.905 -13.920 -6.356 1.00 33.44 237 PHE A O 1
ATOM 1841 N N . LEU A 1 238 ? -28.838 -14.078 -5.219 1.00 29.94 238 LEU A N 1
ATOM 1842 C CA . LEU A 1 238 ? -29.557 -12.956 -5.819 1.00 29.94 238 LEU A CA 1
ATOM 1843 C C . LEU A 1 238 ? -30.526 -12.412 -4.766 1.00 29.94 238 LEU A C 1
ATOM 1845 O O . LEU A 1 238 ? -31.686 -12.811 -4.704 1.00 29.94 238 LEU A O 1
ATOM 1849 N N . GLN A 1 239 ? -30.033 -11.516 -3.916 1.00 26.42 239 GLN A N 1
ATOM 1850 C CA . GLN A 1 239 ? -30.890 -10.590 -3.188 1.00 26.42 239 GLN A CA 1
ATOM 1851 C C . GLN A 1 239 ? -30.206 -9.226 -3.159 1.00 26.42 239 GLN A C 1
ATOM 1853 O O . GLN A 1 239 ? -29.154 -9.041 -2.547 1.00 26.42 239 GLN A O 1
ATOM 1858 N N . GLU A 1 240 ? -30.796 -8.296 -3.906 1.00 33.81 240 GLU A N 1
ATOM 1859 C CA . GLU A 1 240 ? -30.503 -6.871 -3.865 1.00 33.81 240 GLU A CA 1
ATOM 1860 C C . GLU A 1 240 ? -30.754 -6.359 -2.443 1.00 33.81 240 GLU A C 1
ATOM 1862 O O . GLU A 1 240 ? -31.897 -6.211 -2.015 1.00 33.81 240 GLU A O 1
ATOM 1867 N N . HIS A 1 241 ? -29.683 -6.078 -1.703 1.00 30.62 241 HIS A N 1
ATOM 1868 C CA . HIS A 1 241 ? -29.756 -5.199 -0.545 1.00 30.62 241 HIS A CA 1
ATOM 1869 C C . HIS A 1 241 ? -29.292 -3.807 -0.968 1.00 30.62 241 HIS A C 1
ATOM 1871 O O . HIS A 1 241 ? -28.133 -3.592 -1.327 1.00 30.62 241 HIS A O 1
ATOM 1877 N N . SER A 1 242 ? -30.243 -2.874 -0.944 1.00 30.44 242 SER A N 1
ATOM 1878 C CA . SER A 1 242 ? -30.047 -1.430 -1.023 1.00 30.44 242 SER A CA 1
ATOM 1879 C C . SER A 1 242 ? -28.893 -0.997 -0.115 1.00 30.44 242 SER A C 1
ATOM 1881 O O . SER A 1 242 ? -28.969 -1.157 1.103 1.00 30.44 242 SER A O 1
ATOM 1883 N N . ARG A 1 243 ? -27.810 -0.485 -0.704 1.00 41.34 243 ARG A N 1
ATOM 1884 C CA . ARG A 1 243 ? -26.620 -0.054 0.035 1.00 41.34 243 ARG A CA 1
ATOM 1885 C C . ARG A 1 243 ? -26.836 1.337 0.618 1.00 41.34 243 ARG A C 1
ATOM 1887 O O . ARG A 1 243 ? -26.781 2.324 -0.111 1.00 41.34 243 ARG A O 1
ATOM 1894 N N . ASP A 1 244 ? -27.038 1.398 1.928 1.00 41.72 244 ASP A N 1
ATOM 1895 C CA . ASP A 1 244 ? -26.799 2.613 2.699 1.00 41.72 244 ASP A CA 1
ATOM 1896 C C . ASP A 1 244 ? -25.332 3.048 2.536 1.00 41.72 244 ASP A C 1
ATOM 1898 O O . ASP A 1 244 ? -24.422 2.222 2.421 1.00 41.72 244 ASP A O 1
ATOM 1902 N N . CYS A 1 245 ? -25.108 4.361 2.473 1.00 48.91 245 CYS A N 1
ATOM 1903 C CA . CYS A 1 245 ? -23.809 4.971 2.199 1.00 48.91 245 CYS A CA 1
ATOM 1904 C C . CYS A 1 245 ? -22.743 4.525 3.224 1.00 48.91 245 CYS A C 1
ATOM 1906 O O . CYS A 1 245 ? -22.740 4.969 4.371 1.00 48.91 245 CYS A O 1
ATOM 1908 N N . LEU A 1 246 ? -21.824 3.649 2.796 1.00 71.38 246 LEU A N 1
ATOM 1909 C CA . LEU A 1 246 ? -20.712 3.094 3.5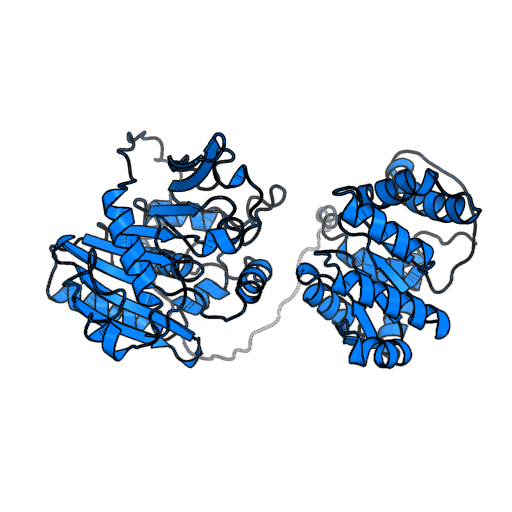89 1.00 71.38 246 LEU A CA 1
ATOM 1910 C C . LEU A 1 246 ? -19.698 4.155 4.061 1.00 71.38 246 LEU A C 1
ATOM 1912 O O . LEU A 1 246 ? -18.972 3.933 5.033 1.00 71.38 246 LEU A O 1
ATOM 1916 N N . TYR A 1 247 ? -19.630 5.302 3.380 1.00 86.75 247 TYR A N 1
ATOM 1917 C CA . TYR A 1 247 ? -18.631 6.337 3.623 1.00 86.75 247 TYR A CA 1
ATOM 1918 C C . TYR A 1 247 ? -19.150 7.444 4.549 1.00 86.75 247 TYR A C 1
ATOM 1920 O O . TYR A 1 247 ? -20.166 8.085 4.286 1.00 86.75 247 TYR A O 1
ATOM 1928 N N . ASN A 1 248 ? -18.403 7.713 5.624 1.00 90.94 248 ASN A N 1
ATOM 1929 C CA . ASN A 1 248 ? -18.619 8.854 6.508 1.00 90.94 248 ASN A CA 1
ATOM 1930 C C . ASN A 1 248 ? -17.337 9.692 6.572 1.00 90.94 248 ASN A C 1
ATOM 1932 O O . ASN A 1 248 ? -16.355 9.290 7.201 1.00 90.94 248 ASN A O 1
ATOM 1936 N N . ARG A 1 249 ? -17.374 10.875 5.950 1.00 91.88 249 ARG A N 1
ATOM 1937 C CA . ARG A 1 249 ? -16.245 11.811 5.890 1.00 91.88 249 ARG A CA 1
ATOM 1938 C C . ARG A 1 249 ? -15.741 12.237 7.267 1.00 91.88 249 ARG A C 1
ATOM 1940 O O . ARG A 1 249 ? -14.536 12.310 7.482 1.00 91.88 249 ARG A O 1
ATOM 1947 N N . THR A 1 250 ? -16.642 12.503 8.213 1.00 92.44 250 THR A N 1
ATOM 1948 C CA . THR A 1 250 ? -16.255 12.883 9.578 1.00 92.44 250 THR A CA 1
ATOM 1949 C C . THR A 1 250 ? -15.449 11.771 10.227 1.00 92.44 250 THR A C 1
ATOM 1951 O O . THR A 1 250 ? -14.385 12.036 10.768 1.00 92.44 250 THR A O 1
ATOM 1954 N N . LEU A 1 251 ? -15.890 10.518 10.106 1.00 94.62 251 LEU A N 1
ATOM 1955 C CA . LEU A 1 251 ? -15.125 9.389 10.625 1.00 94.62 251 LEU A CA 1
ATOM 1956 C C . LEU A 1 251 ? -13.769 9.246 9.918 1.00 94.62 251 LEU A C 1
ATOM 1958 O O . LEU A 1 251 ? -12.765 9.009 10.581 1.00 94.62 251 LEU A O 1
ATOM 1962 N N . ALA A 1 252 ? -13.715 9.437 8.598 1.00 95.19 252 ALA A N 1
ATOM 1963 C CA . ALA A 1 252 ? -12.461 9.384 7.847 1.00 95.19 252 ALA A CA 1
ATOM 1964 C C . ALA A 1 252 ? -11.436 10.431 8.330 1.00 95.19 252 ALA A C 1
ATOM 1966 O O . ALA A 1 252 ? -10.255 10.104 8.446 1.00 95.19 252 ALA A O 1
ATOM 1967 N N . LEU A 1 253 ? -11.885 11.638 8.707 1.00 95.12 253 LEU A N 1
ATOM 1968 C CA . LEU A 1 253 ? -11.036 12.683 9.302 1.00 95.12 253 LEU A CA 1
ATOM 1969 C C . LEU A 1 253 ? -10.448 12.289 10.665 1.00 95.12 253 LEU A C 1
ATOM 1971 O O . LEU A 1 253 ? -9.325 12.668 10.971 1.00 95.12 253 LEU A O 1
ATOM 1975 N N . TYR A 1 254 ? -11.163 11.511 11.480 1.00 96.12 254 TYR A N 1
ATOM 1976 C CA . TYR A 1 254 ? -10.591 10.964 12.717 1.00 96.12 254 TYR A CA 1
ATOM 1977 C C . TYR A 1 254 ? -9.596 9.844 12.403 1.00 96.12 254 TYR A C 1
ATOM 1979 O O . TYR A 1 254 ? -8.486 9.801 12.930 1.00 96.12 254 TYR A O 1
ATOM 1987 N N . VAL A 1 255 ? -9.984 8.926 11.517 1.00 97.44 255 VAL A N 1
ATOM 1988 C CA . VAL A 1 255 ? -9.210 7.714 11.228 1.00 97.44 255 VAL A CA 1
ATOM 1989 C C . VAL A 1 255 ? -7.895 8.012 10.501 1.00 97.44 255 VAL A C 1
ATOM 1991 O O . VAL A 1 255 ? -6.911 7.299 10.722 1.00 97.44 255 VAL A O 1
ATOM 1994 N N . VAL A 1 256 ? -7.829 9.082 9.700 1.00 97.44 256 VAL A N 1
ATOM 1995 C CA . VAL A 1 256 ? -6.570 9.522 9.077 1.00 97.44 256 VAL A CA 1
ATOM 1996 C C . VAL A 1 256 ? -5.561 10.019 10.113 1.00 97.44 256 VAL A C 1
ATOM 1998 O O . VAL A 1 256 ? -4.374 9.742 9.972 1.00 97.44 256 VAL A O 1
ATOM 2001 N N . GLU A 1 257 ? -6.008 10.664 11.195 1.00 97.19 257 GLU A N 1
ATOM 2002 C CA . GLU A 1 257 ? -5.120 11.123 12.270 1.00 97.19 257 GLU A CA 1
ATOM 2003 C C . GLU A 1 257 ? -4.540 9.938 13.055 1.00 97.19 257 GLU A C 1
ATOM 2005 O O . GLU A 1 257 ? -3.347 9.917 13.357 1.00 97.19 257 GLU A O 1
ATOM 2010 N N . TYR A 1 258 ? -5.329 8.884 13.292 1.00 97.81 258 TYR A N 1
ATOM 2011 C CA . TYR A 1 258 ? -4.813 7.628 13.850 1.00 97.81 258 TYR A CA 1
ATOM 2012 C C . TYR A 1 258 ? -3.779 6.970 12.918 1.00 97.81 258 TYR A C 1
ATOM 2014 O O . TYR A 1 258 ? -2.681 6.600 13.355 1.00 97.81 258 TYR A O 1
ATOM 2022 N N . ALA A 1 259 ? -4.077 6.884 11.617 1.00 97.38 259 ALA A N 1
ATOM 2023 C CA . ALA A 1 259 ? -3.136 6.376 10.616 1.00 97.38 259 ALA A CA 1
ATOM 2024 C C . ALA A 1 259 ? -1.869 7.242 10.497 1.00 97.38 259 ALA A C 1
ATOM 2026 O O . ALA A 1 259 ? -0.803 6.738 10.152 1.00 97.38 259 ALA A O 1
ATOM 2027 N N . ALA A 1 260 ? -1.961 8.536 10.799 1.00 95.81 260 ALA A N 1
ATOM 2028 C CA . ALA A 1 260 ? -0.841 9.462 10.810 1.00 95.81 260 ALA A CA 1
ATOM 2029 C C . ALA A 1 260 ? -0.009 9.358 12.100 1.00 95.81 260 ALA A C 1
ATOM 2031 O O . ALA A 1 260 ? 1.218 9.468 12.033 1.00 95.81 260 ALA A O 1
ATOM 2032 N N . ALA A 1 261 ? -0.634 9.137 13.260 1.00 95.62 261 ALA A N 1
ATOM 2033 C CA . ALA A 1 261 ? 0.039 9.054 14.557 1.00 95.62 261 ALA A CA 1
ATOM 2034 C C . ALA A 1 261 ? 1.041 7.895 14.621 1.00 95.62 261 ALA A C 1
ATOM 2036 O O . ALA A 1 261 ? 2.135 8.057 15.152 1.00 95.62 261 ALA A O 1
ATOM 2037 N N . VAL A 1 262 ? 0.740 6.758 13.982 1.00 94.75 262 VAL A N 1
ATOM 2038 C CA . VAL A 1 262 ? 1.630 5.581 13.970 1.00 94.75 262 VAL A CA 1
ATOM 2039 C C . VAL A 1 262 ? 3.001 5.854 13.320 1.00 94.75 262 VAL A C 1
ATOM 2041 O O . VAL A 1 262 ? 3.906 5.040 13.459 1.00 94.75 262 VAL A O 1
ATOM 2044 N N . TYR A 1 263 ? 3.185 6.982 12.623 1.00 92.94 263 TYR A N 1
ATOM 2045 C CA . TYR A 1 263 ? 4.465 7.399 12.037 1.00 92.94 263 TYR A CA 1
ATOM 2046 C C . TYR A 1 263 ? 5.383 8.196 12.975 1.00 92.94 263 TYR A C 1
ATOM 2048 O O . TYR A 1 263 ? 6.503 8.514 12.571 1.00 92.94 263 TYR A O 1
ATOM 2056 N N . VAL A 1 264 ? 4.944 8.524 14.194 1.00 91.56 264 VAL A N 1
ATOM 2057 C CA . VAL A 1 264 ? 5.808 9.164 15.195 1.00 91.56 264 VAL A CA 1
ATOM 2058 C C . VAL A 1 264 ? 6.907 8.190 15.618 1.00 91.56 264 VAL A C 1
ATOM 2060 O O . VAL A 1 264 ? 6.629 7.051 16.000 1.00 91.56 264 VAL A O 1
ATOM 2063 N N . ASP A 1 265 ? 8.160 8.642 15.548 1.00 86.38 265 ASP A N 1
ATOM 2064 C CA . ASP A 1 265 ? 9.342 7.833 15.871 1.00 86.38 265 ASP A CA 1
ATOM 2065 C C . ASP A 1 265 ? 9.784 7.995 17.337 1.00 86.38 265 ASP A C 1
ATOM 2067 O O . ASP A 1 265 ? 10.959 8.151 17.648 1.00 86.38 265 ASP A O 1
ATOM 2071 N N . ASN A 1 266 ? 8.818 7.986 18.257 1.00 89.69 266 ASN A N 1
ATOM 2072 C CA . ASN A 1 266 ? 9.051 8.034 19.700 1.00 89.69 266 ASN A CA 1
ATOM 2073 C C . ASN A 1 266 ? 8.046 7.104 20.413 1.00 89.69 266 ASN A C 1
ATOM 2075 O O . ASN A 1 266 ? 6.937 7.518 20.758 1.00 89.69 266 ASN A O 1
ATOM 2079 N N . PRO A 1 267 ? 8.395 5.818 20.620 1.00 89.94 267 PRO A N 1
ATOM 2080 C CA . PRO A 1 267 ? 7.492 4.854 21.246 1.00 89.94 267 PRO A CA 1
ATOM 2081 C C . PRO A 1 267 ? 7.001 5.264 22.649 1.00 89.94 267 PRO A C 1
ATOM 2083 O O . PRO A 1 267 ? 5.809 5.103 22.907 1.00 89.94 267 PRO A O 1
ATOM 2086 N N . PRO A 1 268 ? 7.835 5.838 23.546 1.00 92.25 268 PRO A N 1
ATOM 2087 C CA . PRO A 1 268 ? 7.356 6.397 24.812 1.00 92.25 268 PRO A CA 1
ATOM 2088 C C . PRO A 1 268 ? 6.243 7.445 24.678 1.00 92.25 268 PRO A C 1
ATOM 2090 O O . PRO A 1 268 ? 5.268 7.384 25.430 1.00 92.25 268 PRO A O 1
ATOM 2093 N N . SER A 1 269 ? 6.360 8.393 23.740 1.00 92.69 269 SER A N 1
ATOM 2094 C CA . SER A 1 269 ? 5.349 9.448 23.575 1.00 92.69 269 SER A CA 1
ATOM 2095 C C . SER A 1 269 ? 4.061 8.927 22.938 1.00 92.69 269 SER A C 1
ATOM 2097 O O . SER A 1 269 ? 2.968 9.380 23.288 1.00 92.69 269 SER A O 1
ATOM 2099 N N . LEU A 1 270 ? 4.174 7.928 22.057 1.00 93.00 270 LEU A N 1
ATOM 2100 C CA . LEU A 1 270 ? 3.029 7.190 21.529 1.00 93.00 270 LEU A CA 1
ATOM 2101 C C . LEU A 1 270 ? 2.307 6.416 22.628 1.00 93.00 270 LEU A C 1
ATOM 2103 O O . LEU A 1 270 ? 1.099 6.569 22.769 1.00 93.00 270 LEU A O 1
ATOM 2107 N N . LEU A 1 271 ? 3.030 5.635 23.437 1.00 94.00 271 LEU A N 1
ATOM 2108 C CA . LEU A 1 271 ? 2.444 4.839 24.519 1.00 94.00 271 LEU A CA 1
ATOM 2109 C C . LEU A 1 271 ? 1.707 5.714 25.543 1.00 94.00 271 LEU A C 1
ATOM 2111 O O . LEU A 1 271 ? 0.632 5.346 26.007 1.00 94.00 271 LEU A O 1
ATOM 2115 N N . ALA A 1 272 ? 2.260 6.887 25.859 1.00 94.38 272 ALA A N 1
ATOM 2116 C CA . ALA A 1 272 ? 1.631 7.879 26.733 1.00 94.38 272 ALA A CA 1
ATOM 2117 C C . ALA A 1 272 ? 0.578 8.760 26.028 1.00 94.38 272 ALA A C 1
ATOM 2119 O O . ALA A 1 272 ? -0.035 9.607 26.677 1.00 94.38 272 ALA A O 1
ATOM 2120 N N . TRP A 1 273 ? 0.406 8.600 24.714 1.00 96.12 273 TRP A N 1
ATOM 2121 C CA . TRP A 1 273 ? -0.457 9.400 23.845 1.00 96.12 273 TRP A CA 1
ATOM 2122 C C . TRP A 1 273 ? -0.292 10.923 24.007 1.00 96.12 273 TRP A C 1
ATOM 2124 O O . TRP A 1 273 ? -1.258 11.684 24.055 1.00 96.12 273 TRP A O 1
ATOM 2134 N N . ASN A 1 274 ? 0.955 11.395 24.097 1.00 94.12 274 ASN A N 1
ATOM 2135 C CA . ASN A 1 274 ? 1.291 12.816 24.275 1.00 94.12 274 ASN A CA 1
ATOM 2136 C C . ASN A 1 274 ? 2.153 13.399 23.136 1.00 94.12 274 ASN A C 1
ATOM 2138 O O . ASN A 1 274 ? 2.589 14.553 23.207 1.00 94.12 274 ASN A O 1
ATOM 2142 N N . CYS A 1 275 ? 2.343 12.612 22.077 1.00 91.62 275 CYS A N 1
ATOM 2143 C CA . CYS A 1 275 ? 3.104 12.962 20.889 1.00 91.62 275 CYS A CA 1
ATOM 2144 C C . CYS A 1 275 ? 2.529 14.157 20.102 1.00 91.62 275 CYS A C 1
ATOM 2146 O O . CYS A 1 275 ? 1.386 14.588 20.303 1.00 91.62 275 CYS A O 1
ATOM 2148 N N . SER A 1 276 ? 3.298 14.666 19.133 1.00 90.00 276 SER A N 1
ATOM 2149 C CA . SER A 1 276 ? 2.888 15.780 18.256 1.00 90.00 276 SER A CA 1
ATOM 2150 C C . SER A 1 276 ? 1.585 15.521 17.479 1.00 90.00 276 SER A C 1
ATOM 2152 O O . SER A 1 276 ? 0.856 16.466 17.181 1.00 90.00 276 SER A O 1
ATOM 2154 N N . ARG A 1 277 ? 1.264 14.247 17.209 1.00 91.06 277 ARG A N 1
ATOM 2155 C CA . ARG A 1 277 ? 0.064 13.778 16.484 1.00 91.06 277 ARG A CA 1
ATOM 2156 C C . ARG A 1 277 ? -1.020 13.161 17.381 1.00 91.06 277 ARG A C 1
ATOM 2158 O O . ARG A 1 277 ? -2.035 12.689 16.887 1.00 91.06 277 ARG A O 1
ATOM 2165 N N . CYS A 1 278 ? -0.819 13.173 18.696 1.00 91.31 278 CYS A N 1
ATOM 2166 C CA . CYS A 1 278 ? -1.700 12.548 19.689 1.00 91.31 278 CYS A CA 1
ATOM 2167 C C . CYS A 1 278 ? -2.693 13.565 20.300 1.00 91.31 278 CYS A C 1
ATOM 2169 O O . CYS A 1 278 ? -3.115 13.453 21.450 1.00 91.31 278 CYS A O 1
ATOM 2171 N N . ARG A 1 279 ? -2.999 14.637 19.559 1.00 90.06 279 ARG A N 1
ATOM 2172 C CA . ARG A 1 279 ? -3.786 15.797 20.006 1.00 90.06 279 ARG A CA 1
ATOM 2173 C C . ARG A 1 279 ? -4.971 16.018 19.065 1.00 90.06 279 ARG A C 1
ATOM 2175 O O . ARG A 1 279 ? -5.089 15.368 18.033 1.00 90.06 279 ARG A O 1
ATOM 2182 N N . GLY A 1 280 ? -5.835 16.978 19.393 1.00 92.00 280 GLY A N 1
ATOM 2183 C CA . GLY A 1 280 ? -6.964 17.332 18.531 1.00 92.00 280 GLY A CA 1
ATOM 2184 C C . GLY A 1 280 ? -7.974 16.189 18.438 1.00 92.00 280 GLY A C 1
ATOM 2185 O O . GLY A 1 280 ? -8.507 15.779 19.465 1.00 92.00 280 GLY A O 1
ATOM 2186 N N . LEU A 1 281 ? -8.222 15.684 17.225 1.00 92.19 281 LEU A N 1
ATOM 2187 C CA . LEU A 1 281 ? -9.241 14.657 16.962 1.00 92.19 281 LEU A CA 1
ATOM 2188 C C . LEU A 1 281 ? -8.941 13.299 17.608 1.00 92.19 281 LEU A C 1
ATOM 2190 O O . LEU A 1 281 ? -9.857 12.512 17.785 1.00 92.19 281 LEU A O 1
ATOM 2194 N N . THR A 1 282 ? -7.690 13.019 17.975 1.00 94.25 282 THR A N 1
ATOM 2195 C CA . THR A 1 282 ? -7.318 11.761 18.641 1.00 94.25 282 THR A CA 1
ATOM 2196 C C . THR A 1 282 ? -7.070 11.931 20.140 1.00 94.25 282 THR A C 1
ATOM 2198 O O . THR A 1 282 ? -6.573 11.015 20.796 1.00 94.25 282 THR A O 1
ATOM 2201 N N . ALA A 1 283 ? -7.370 13.103 20.710 1.00 93.50 283 ALA A N 1
ATOM 2202 C CA . ALA A 1 283 ? -7.108 13.384 22.117 1.00 93.50 283 ALA A CA 1
ATOM 2203 C C . ALA A 1 283 ? -7.882 12.425 23.040 1.00 93.50 283 ALA A C 1
ATOM 2205 O O . ALA A 1 283 ? -9.081 12.219 22.881 1.00 93.50 283 ALA A O 1
ATOM 2206 N N . GLY A 1 284 ? -7.193 11.875 24.045 1.00 91.94 284 GLY A N 1
ATOM 2207 C CA . GLY A 1 284 ? -7.791 10.955 25.019 1.00 91.94 284 GLY A CA 1
ATOM 2208 C C . GLY A 1 284 ? -7.820 9.485 24.593 1.00 91.94 284 GLY A C 1
ATOM 2209 O O . GLY A 1 284 ? -8.331 8.662 25.350 1.00 91.94 284 GLY A O 1
ATOM 2210 N N . PHE A 1 285 ? -7.253 9.138 23.434 1.00 97.31 285 PHE A N 1
ATOM 2211 C CA . PHE A 1 285 ? -7.042 7.743 23.055 1.00 97.31 285 PHE A CA 1
ATOM 2212 C C . PHE A 1 285 ? -6.105 7.033 24.036 1.00 97.31 285 PHE A C 1
ATOM 2214 O O . PHE A 1 285 ? -5.104 7.592 24.486 1.00 97.31 285 PHE A O 1
ATOM 2221 N N . GLN A 1 286 ? -6.430 5.783 24.351 1.00 96.19 286 GLN A N 1
ATOM 2222 C CA . GLN A 1 286 ? -5.695 4.981 25.324 1.00 96.19 286 GLN A CA 1
ATOM 2223 C C . GLN A 1 286 ? -5.063 3.782 24.629 1.00 96.19 286 GLN A C 1
ATOM 2225 O O . GLN A 1 286 ? -5.771 2.856 24.229 1.00 96.19 286 GLN A O 1
ATOM 2230 N N . ILE A 1 287 ? -3.735 3.783 24.489 1.00 96.75 287 ILE A N 1
ATOM 2231 C CA . ILE A 1 287 ? -3.017 2.614 23.973 1.00 96.75 287 ILE A CA 1
ATOM 2232 C C . ILE A 1 287 ? -3.096 1.477 24.994 1.00 96.75 287 ILE A C 1
ATOM 2234 O O . ILE A 1 287 ? -2.780 1.652 26.168 1.00 96.75 287 ILE A O 1
ATOM 2238 N N . VAL A 1 288 ? -3.472 0.296 24.510 1.00 96.94 288 VAL A N 1
ATOM 2239 C CA . VAL A 1 288 ? -3.427 -0.965 25.260 1.00 96.94 288 VAL A CA 1
ATOM 2240 C C . VAL A 1 288 ? -2.196 -1.775 24.872 1.00 96.94 288 VAL A C 1
ATOM 2242 O O . VAL A 1 288 ? -1.551 -2.364 25.732 1.00 96.94 288 VAL A O 1
ATOM 2245 N N . GLU A 1 289 ? -1.836 -1.775 23.589 1.00 97.00 289 GLU A N 1
ATOM 2246 C CA . GLU A 1 289 ? -0.654 -2.469 23.084 1.00 97.00 289 GLU A CA 1
ATOM 2247 C C . GLU A 1 289 ? 0.034 -1.616 22.010 1.00 97.00 289 GLU A C 1
ATOM 2249 O O . GLU A 1 289 ? -0.600 -1.197 21.041 1.00 97.00 289 GLU A O 1
ATOM 2254 N N . LEU A 1 290 ? 1.341 -1.388 22.164 1.00 96.38 290 LEU A N 1
ATOM 2255 C CA . LEU A 1 290 ? 2.206 -0.785 21.148 1.00 96.38 290 LEU A CA 1
ATOM 2256 C C . LEU A 1 290 ? 3.208 -1.834 20.674 1.00 96.38 290 LEU A C 1
ATOM 2258 O O . LEU A 1 290 ? 3.943 -2.408 21.474 1.00 96.38 290 LEU A O 1
ATOM 2262 N N . VAL A 1 291 ? 3.266 -2.047 19.365 1.00 94.12 291 VAL A N 1
ATOM 2263 C CA . VAL A 1 291 ? 4.127 -3.045 18.737 1.00 94.12 291 VAL A CA 1
ATOM 2264 C C . VAL A 1 291 ? 5.189 -2.345 17.908 1.00 94.12 291 VAL A C 1
ATOM 2266 O O . VAL A 1 291 ? 4.862 -1.582 17.000 1.00 94.12 291 VAL A O 1
ATOM 2269 N N . VAL A 1 292 ? 6.456 -2.635 18.201 1.00 92.44 292 VAL A N 1
ATOM 2270 C CA . VAL A 1 292 ? 7.615 -2.168 17.432 1.00 92.44 292 VAL A CA 1
ATOM 2271 C C . VAL A 1 292 ? 8.472 -3.383 17.084 1.00 92.44 292 VAL A C 1
ATOM 2273 O O . VAL A 1 292 ? 9.211 -3.899 17.921 1.00 92.44 292 VAL A O 1
ATOM 2276 N N . ASP A 1 293 ? 8.358 -3.857 15.846 1.00 86.38 293 ASP A N 1
ATOM 2277 C CA . ASP A 1 293 ? 9.163 -4.961 15.322 1.00 86.38 293 ASP A CA 1
ATOM 2278 C C . ASP A 1 293 ? 10.417 -4.379 14.663 1.00 86.38 293 ASP A C 1
ATOM 2280 O O . ASP A 1 293 ? 10.414 -4.013 13.486 1.00 86.38 293 ASP A O 1
ATOM 2284 N N . VAL A 1 294 ? 11.483 -4.237 15.456 1.00 83.94 294 VAL A N 1
ATOM 2285 C CA . VAL A 1 294 ? 12.753 -3.645 15.008 1.00 83.94 294 VAL A CA 1
ATOM 2286 C C . VAL A 1 294 ? 13.381 -4.418 13.837 1.00 83.94 294 VAL A C 1
ATOM 2288 O O . VAL A 1 294 ? 13.755 -3.762 12.866 1.00 83.94 294 VAL A O 1
ATOM 2291 N N . PRO A 1 295 ? 13.473 -5.768 13.852 1.00 78.69 295 PRO A N 1
ATOM 2292 C CA . PRO A 1 295 ? 14.042 -6.526 12.732 1.00 78.69 295 PRO A CA 1
ATOM 2293 C C . PRO A 1 295 ? 13.372 -6.269 11.379 1.00 78.69 295 PRO A C 1
ATOM 2295 O O . PRO A 1 295 ? 14.048 -6.291 10.354 1.00 78.69 295 PRO A O 1
ATOM 2298 N N . HIS A 1 296 ? 12.057 -6.039 11.374 1.00 77.06 296 HIS A N 1
ATOM 2299 C CA . HIS A 1 296 ? 11.275 -5.853 10.149 1.00 77.06 296 HIS A CA 1
ATOM 2300 C C . HIS A 1 296 ? 10.840 -4.399 9.921 1.00 77.06 296 HIS A C 1
ATOM 2302 O O . HIS A 1 296 ? 10.091 -4.124 8.984 1.00 77.06 296 HIS A O 1
ATOM 2308 N N . CYS A 1 297 ? 11.284 -3.468 10.772 1.00 85.62 297 CYS A N 1
ATOM 2309 C CA . CYS A 1 297 ? 10.902 -2.055 10.750 1.00 85.62 297 CYS A CA 1
ATOM 2310 C C . CYS A 1 297 ? 9.377 -1.811 10.763 1.00 85.62 297 CYS A C 1
ATOM 2312 O O . CYS A 1 297 ? 8.896 -0.809 10.217 1.00 85.62 297 CYS A O 1
ATOM 2314 N N . LEU A 1 298 ? 8.601 -2.693 11.402 1.00 88.81 298 LEU A N 1
ATOM 2315 C CA . LEU A 1 298 ? 7.140 -2.584 11.476 1.00 88.81 298 LEU A CA 1
ATOM 2316 C C . LEU A 1 298 ? 6.709 -1.915 12.779 1.00 88.81 298 LEU A C 1
ATOM 2318 O O . LEU A 1 298 ? 7.338 -2.079 13.824 1.00 88.81 298 LEU A O 1
ATOM 2322 N N . GLN A 1 299 ? 5.604 -1.176 12.718 1.00 93.62 299 GLN A N 1
ATOM 2323 C CA . GLN A 1 299 ? 5.004 -0.549 13.888 1.00 93.62 299 GLN A CA 1
ATOM 2324 C C . GLN A 1 299 ? 3.483 -0.587 13.780 1.00 93.62 299 GLN A C 1
ATOM 2326 O O . GLN A 1 299 ? 2.921 -0.324 12.714 1.00 93.62 299 GLN A O 1
ATOM 2331 N N . ALA A 1 300 ? 2.820 -0.906 14.883 1.00 97.25 300 ALA A N 1
ATOM 2332 C CA . ALA A 1 300 ? 1.372 -0.841 15.008 1.00 97.25 300 ALA A CA 1
ATOM 2333 C C . ALA A 1 300 ? 0.981 -0.555 16.454 1.00 97.25 300 ALA A C 1
ATOM 2335 O O . ALA A 1 300 ? 1.770 -0.781 17.368 1.00 97.25 300 ALA A O 1
ATOM 2336 N N . TYR A 1 301 ? -0.245 -0.102 16.671 1.00 97.75 301 TYR A N 1
ATOM 2337 C CA . TYR A 1 301 ? -0.812 -0.028 18.012 1.00 97.75 301 TYR A CA 1
ATOM 2338 C C . TYR A 1 301 ? -2.272 -0.466 18.022 1.00 97.75 301 TYR A C 1
ATOM 2340 O O . TYR A 1 301 ? -2.963 -0.425 17.002 1.00 97.75 301 TYR A O 1
ATOM 2348 N N . VAL A 1 302 ? -2.726 -0.856 19.208 1.00 98.25 302 VAL A N 1
ATOM 2349 C CA . VAL A 1 302 ? -4.114 -1.161 19.541 1.00 98.25 302 VAL A CA 1
ATOM 2350 C C . VAL A 1 302 ? -4.497 -0.321 20.749 1.00 98.25 302 VAL A C 1
ATOM 2352 O O . VAL A 1 302 ? -3.763 -0.282 21.739 1.00 98.25 302 VAL A O 1
ATOM 2355 N N . GLY A 1 303 ? -5.647 0.337 20.690 1.00 97.75 303 GLY A N 1
ATOM 2356 C CA . GLY A 1 303 ? -6.141 1.135 21.805 1.00 97.75 303 GLY A CA 1
ATOM 2357 C C . GLY A 1 303 ? -7.626 1.446 21.711 1.00 97.75 303 GLY A C 1
ATOM 2358 O O . GLY A 1 303 ? -8.307 1.009 20.783 1.00 97.75 303 GLY A O 1
ATOM 2359 N N . VAL A 1 304 ? -8.123 2.197 22.689 1.00 97.88 304 VAL A N 1
ATOM 2360 C CA . VAL A 1 304 ? -9.537 2.560 22.821 1.00 97.88 304 VAL A CA 1
ATOM 2361 C C . VAL A 1 304 ? -9.724 4.056 22.586 1.00 97.88 304 VAL A C 1
ATOM 2363 O O . VAL A 1 304 ? -9.078 4.885 23.228 1.00 97.88 304 VAL A O 1
ATOM 2366 N N . ALA A 1 305 ? -10.632 4.384 21.670 1.00 96.75 305 ALA A N 1
ATOM 2367 C CA . ALA A 1 305 ? -11.159 5.720 21.423 1.00 96.75 305 ALA A CA 1
ATOM 2368 C C . ALA A 1 305 ? -12.567 5.810 22.036 1.00 96.75 305 ALA A C 1
ATOM 2370 O O . ALA A 1 305 ? -13.530 5.271 21.483 1.00 96.75 305 ALA A O 1
ATOM 2371 N N . GLU A 1 306 ? -12.691 6.438 23.208 1.00 93.75 306 GLU A N 1
ATOM 2372 C CA . GLU A 1 306 ? -13.969 6.519 23.941 1.00 93.75 306 GLU A CA 1
ATOM 2373 C C . GLU A 1 306 ? -14.998 7.422 23.249 1.00 93.75 306 GLU A C 1
ATOM 2375 O O . GLU A 1 306 ? -16.199 7.161 23.295 1.00 93.75 306 GLU A O 1
ATOM 2380 N N . ASP A 1 307 ? -14.532 8.465 22.569 1.00 91.62 307 ASP A N 1
ATOM 2381 C CA . ASP A 1 307 ? -15.344 9.383 21.773 1.00 91.62 307 ASP A CA 1
ATOM 2382 C C . ASP A 1 307 ? -15.982 8.690 20.559 1.00 91.62 307 ASP A C 1
ATOM 2384 O O . ASP A 1 307 ? -17.152 8.925 20.253 1.00 91.62 307 ASP A O 1
ATOM 2388 N N . LEU A 1 308 ? -15.242 7.782 19.918 1.00 92.94 308 LEU A N 1
ATOM 2389 C CA . LEU A 1 308 ? -15.733 6.947 18.820 1.00 92.94 308 LEU A CA 1
ATOM 2390 C C . LEU A 1 308 ? -16.459 5.681 19.299 1.00 92.94 308 LEU A C 1
ATOM 2392 O O . LEU A 1 308 ? -17.071 4.997 18.478 1.00 92.94 308 LEU A O 1
ATOM 2396 N N . LYS A 1 309 ? -16.381 5.349 20.598 1.00 95.00 309 LYS A N 1
ATOM 2397 C CA . LYS A 1 309 ? -16.767 4.037 21.151 1.00 95.00 309 LYS A CA 1
ATOM 2398 C C . LYS A 1 309 ? -16.203 2.888 20.313 1.00 95.00 309 LYS A C 1
ATOM 2400 O O . LYS A 1 309 ? -16.913 1.960 19.912 1.00 95.00 309 LYS A O 1
ATOM 2405 N N . ALA A 1 310 ? -14.913 2.988 20.011 1.00 96.25 310 ALA A N 1
ATOM 2406 C CA . ALA A 1 310 ? -14.237 2.057 19.129 1.00 96.25 310 ALA A CA 1
ATOM 2407 C C . ALA A 1 310 ? -12.878 1.637 19.682 1.00 96.25 310 ALA A C 1
ATOM 2409 O O . ALA A 1 310 ? -12.110 2.447 20.201 1.00 96.25 310 ALA A O 1
ATOM 2410 N N . MET A 1 311 ? -12.552 0.364 19.501 1.00 97.62 311 MET A N 1
ATOM 2411 C CA . MET A 1 311 ? -11.171 -0.089 19.500 1.00 97.62 311 MET A CA 1
ATOM 2412 C C . MET A 1 311 ? -10.548 0.280 18.153 1.00 97.62 311 MET A C 1
ATOM 2414 O O . MET A 1 311 ? -11.076 -0.103 17.108 1.00 97.62 311 MET A O 1
ATOM 2418 N N . VAL A 1 312 ? -9.426 0.997 18.167 1.00 98.44 312 VAL A N 1
ATOM 2419 C CA . VAL A 1 312 ? -8.696 1.390 16.956 1.00 98.44 312 VAL A CA 1
ATOM 2420 C C . VAL A 1 312 ? -7.393 0.606 16.868 1.00 98.44 312 VAL A C 1
ATOM 2422 O O . VAL A 1 312 ? -6.611 0.563 17.820 1.00 98.44 312 VAL A O 1
ATOM 2425 N N . ILE A 1 313 ? -7.160 0.005 15.704 1.00 98.62 313 ILE A N 1
ATOM 2426 C CA . ILE A 1 313 ? -5.932 -0.703 15.353 1.00 98.62 313 ILE A CA 1
ATOM 2427 C C . ILE A 1 313 ? -5.298 0.026 14.173 1.00 98.62 313 ILE A C 1
ATOM 2429 O O . ILE A 1 313 ? -5.900 0.089 13.100 1.00 98.62 313 ILE A O 1
ATOM 2433 N N . ALA A 1 314 ? -4.092 0.560 14.352 1.00 98.31 314 ALA A N 1
ATOM 2434 C CA . ALA A 1 314 ? -3.397 1.303 13.305 1.00 98.31 314 ALA A CA 1
ATOM 2435 C C . ALA A 1 314 ? -2.059 0.659 12.949 1.00 98.31 314 ALA A C 1
ATOM 2437 O O . ALA A 1 314 ? -1.278 0.308 13.833 1.00 98.31 314 ALA A O 1
ATOM 2438 N N . PHE A 1 315 ? -1.779 0.565 11.650 1.00 97.62 315 PHE A N 1
ATOM 2439 C CA . PHE A 1 315 ? -0.548 -0.003 11.107 1.00 97.62 315 PHE A CA 1
ATOM 2440 C C . PHE A 1 315 ? 0.266 1.044 10.348 1.00 97.62 315 PHE A C 1
ATOM 2442 O O . PHE A 1 315 ? -0.255 1.748 9.476 1.00 97.62 315 PHE A O 1
ATOM 2449 N N . ARG A 1 316 ? 1.568 1.113 10.637 1.00 93.38 316 ARG A N 1
ATOM 2450 C CA . ARG A 1 316 ? 2.518 1.960 9.908 1.00 93.38 316 ARG A CA 1
ATOM 2451 C C . ARG A 1 316 ? 2.866 1.335 8.562 1.00 93.38 316 ARG A C 1
ATOM 2453 O O . ARG A 1 316 ? 3.084 0.129 8.475 1.00 93.38 316 ARG A O 1
ATOM 2460 N N . GLY A 1 317 ? 2.966 2.164 7.527 1.00 85.06 317 GLY A N 1
ATOM 2461 C CA . GLY A 1 317 ? 3.639 1.786 6.285 1.00 85.06 317 GLY A CA 1
ATOM 2462 C C . GLY A 1 317 ? 5.167 1.838 6.406 1.00 85.06 317 GLY A C 1
ATOM 2463 O O . GLY A 1 317 ? 5.725 1.979 7.495 1.00 85.06 317 GLY A O 1
ATOM 2464 N N . THR A 1 318 ? 5.857 1.745 5.275 1.00 73.81 318 THR A N 1
ATOM 2465 C CA . THR A 1 318 ? 7.325 1.731 5.223 1.00 73.81 318 THR A CA 1
ATOM 2466 C C . THR A 1 318 ? 7.924 3.065 5.700 1.00 73.81 318 THR A C 1
ATOM 2468 O O . THR A 1 318 ? 7.472 4.135 5.288 1.00 73.81 318 THR A O 1
ATOM 2471 N N . GLN A 1 319 ? 8.940 3.014 6.572 1.00 63.38 319 GLN A N 1
ATOM 2472 C CA . GLN A 1 319 ? 9.802 4.158 6.902 1.00 63.38 319 GLN A CA 1
ATOM 2473 C C . GLN A 1 319 ? 11.045 4.101 6.003 1.00 63.38 319 GLN A C 1
ATOM 2475 O O . GLN A 1 319 ? 11.948 3.333 6.305 1.00 63.38 319 GLN A O 1
ATOM 2480 N N . GLU A 1 320 ? 11.136 4.916 4.950 1.00 51.03 320 GLU A N 1
ATOM 2481 C CA . GLU A 1 320 ? 12.420 5.170 4.280 1.00 51.03 320 GLU A CA 1
ATOM 2482 C C . GLU A 1 320 ? 12.532 6.609 3.771 1.00 51.03 320 GLU A C 1
ATOM 2484 O O . GLU A 1 320 ? 11.560 7.234 3.347 1.00 51.03 320 GLU A O 1
ATOM 2489 N N . THR A 1 321 ? 13.763 7.118 3.795 1.00 44.12 321 THR A N 1
ATOM 2490 C CA . THR A 1 321 ? 14.201 8.416 3.262 1.00 44.12 321 THR A CA 1
ATOM 2491 C C . THR A 1 321 ? 14.233 8.469 1.727 1.00 44.12 321 THR A C 1
ATOM 2493 O O . THR A 1 321 ? 14.533 9.519 1.163 1.00 44.12 321 THR A O 1
ATOM 2496 N N . SER A 1 322 ? 13.857 7.381 1.045 1.00 43.91 322 SER A N 1
ATOM 2497 C CA . SER A 1 322 ? 13.581 7.335 -0.392 1.00 43.91 322 SER A CA 1
ATOM 2498 C C . SER A 1 322 ? 12.217 6.688 -0.620 1.00 43.91 322 SER A C 1
ATOM 2500 O O . SER A 1 322 ? 12.082 5.468 -0.690 1.00 43.91 322 SER A O 1
ATOM 2502 N N . TYR A 1 323 ? 11.172 7.508 -0.760 1.00 49.78 323 TYR A N 1
ATOM 2503 C CA . TYR A 1 323 ? 9.819 7.022 -1.045 1.00 49.78 323 TYR A CA 1
ATOM 2504 C C . TYR A 1 323 ? 9.686 6.299 -2.409 1.00 49.78 323 TYR A C 1
ATOM 2506 O O . TYR A 1 323 ? 8.608 5.836 -2.763 1.00 49.78 323 TYR A O 1
ATOM 2514 N N . GLN A 1 324 ? 10.759 6.227 -3.197 1.00 48.72 324 GLN A N 1
ATOM 2515 C CA . GLN A 1 324 ? 10.808 5.520 -4.477 1.00 48.72 324 GLN A CA 1
ATOM 2516 C C . GLN A 1 324 ? 11.139 4.032 -4.287 1.00 48.72 324 GLN A C 1
ATOM 2518 O O . GLN A 1 324 ? 10.506 3.195 -4.925 1.00 48.72 324 GLN A O 1
ATOM 2523 N N . ASN A 1 325 ? 12.017 3.695 -3.333 1.00 50.69 325 ASN A N 1
ATOM 2524 C CA . ASN A 1 325 ? 12.472 2.319 -3.088 1.00 50.69 325 ASN A CA 1
ATOM 2525 C C . ASN A 1 325 ? 11.318 1.369 -2.713 1.00 50.69 325 ASN A C 1
ATOM 2527 O O . ASN A 1 325 ? 11.262 0.235 -3.175 1.00 50.69 325 ASN A O 1
ATOM 2531 N N . TRP A 1 326 ? 10.351 1.827 -1.909 1.00 57.66 326 TRP A N 1
ATOM 2532 C CA . TRP A 1 326 ? 9.245 0.959 -1.485 1.00 57.66 326 TRP A CA 1
ATOM 2533 C C . TRP A 1 326 ? 8.181 0.778 -2.575 1.00 57.66 326 TRP A C 1
ATOM 2535 O O . TRP A 1 326 ? 7.606 -0.301 -2.683 1.00 57.66 326 TRP A O 1
ATOM 2545 N N . ALA A 1 327 ? 7.913 1.791 -3.409 1.00 54.56 327 ALA A N 1
ATOM 2546 C CA . ALA A 1 327 ? 7.002 1.639 -4.547 1.00 54.56 327 ALA A CA 1
ATOM 2547 C C . ALA A 1 327 ? 7.588 0.656 -5.575 1.00 54.56 327 ALA A C 1
ATOM 2549 O O . ALA A 1 327 ? 6.855 -0.119 -6.187 1.00 54.56 327 ALA A O 1
ATOM 2550 N N . GLU A 1 328 ? 8.916 0.643 -5.708 1.00 49.31 328 GLU A N 1
ATOM 2551 C CA . GLU A 1 328 ? 9.658 -0.358 -6.471 1.00 49.31 328 GLU A CA 1
ATOM 2552 C C . GLU A 1 328 ? 9.509 -1.763 -5.861 1.00 49.31 328 GLU A C 1
ATOM 2554 O O . GLU A 1 328 ? 9.121 -2.688 -6.574 1.00 49.31 328 GLU A O 1
ATOM 2559 N N . ASP A 1 329 ? 9.682 -1.937 -4.547 1.00 55.56 329 ASP A N 1
ATOM 2560 C CA . ASP A 1 329 ? 9.457 -3.231 -3.875 1.00 55.56 329 ASP A CA 1
ATOM 2561 C C . ASP A 1 329 ? 8.037 -3.788 -4.095 1.00 55.56 329 ASP A C 1
ATOM 2563 O O . ASP A 1 329 ? 7.861 -4.990 -4.327 1.00 55.56 329 ASP A O 1
ATOM 2567 N N . LEU A 1 330 ? 7.026 -2.910 -4.074 1.00 56.50 330 LEU A N 1
ATOM 2568 C CA . LEU A 1 330 ? 5.630 -3.250 -4.376 1.00 56.50 330 LEU A CA 1
ATOM 2569 C C . LEU A 1 330 ? 5.393 -3.573 -5.854 1.00 56.50 330 LEU A C 1
ATOM 2571 O O . LEU A 1 330 ? 4.481 -4.325 -6.190 1.00 56.50 330 LEU A O 1
ATOM 2575 N N . TYR A 1 331 ? 6.196 -3.009 -6.753 1.00 50.81 331 TYR A N 1
ATOM 2576 C CA . TYR A 1 331 ? 6.130 -3.300 -8.180 1.00 50.81 331 TYR A CA 1
ATOM 2577 C C . TYR A 1 331 ? 6.667 -4.707 -8.496 1.00 50.81 331 TYR A C 1
ATOM 2579 O O . TYR A 1 331 ? 6.121 -5.400 -9.358 1.00 50.81 331 TYR A O 1
ATOM 2587 N N . PHE A 1 332 ? 7.727 -5.143 -7.802 1.00 40.09 332 PHE A N 1
ATOM 2588 C CA . PHE A 1 332 ? 8.468 -6.367 -8.135 1.00 40.09 332 PHE A CA 1
ATOM 2589 C C . PHE A 1 332 ? 7.946 -7.652 -7.477 1.00 40.09 332 PHE A C 1
ATOM 2591 O O . PHE A 1 332 ? 8.186 -8.738 -8.012 1.00 40.09 332 PHE A O 1
ATOM 2598 N N . ARG A 1 333 ? 7.223 -7.578 -6.354 1.00 48.91 333 ARG A N 1
ATOM 2599 C CA . ARG A 1 333 ? 6.661 -8.768 -5.691 1.00 48.91 333 ARG A CA 1
ATOM 2600 C C . ARG A 1 333 ? 5.263 -9.092 -6.239 1.00 48.91 333 ARG A C 1
ATOM 2602 O O . ARG A 1 333 ? 4.233 -8.537 -5.863 1.00 48.91 333 ARG A O 1
ATOM 2609 N N . GLN A 1 334 ? 5.231 -9.996 -7.214 1.00 52.59 334 GLN A N 1
ATOM 2610 C CA . GLN A 1 334 ? 3.991 -10.472 -7.833 1.00 52.59 334 GLN A CA 1
ATOM 2611 C C . GLN A 1 334 ? 3.246 -11.473 -6.937 1.00 52.59 334 GLN A C 1
ATOM 2613 O O . GLN A 1 334 ? 3.792 -11.895 -5.926 1.00 52.59 334 GLN A O 1
ATOM 2618 N N . LEU A 1 335 ? 1.996 -11.822 -7.285 1.00 56.66 335 LEU A N 1
ATOM 2619 C CA . LEU A 1 335 ? 1.198 -12.824 -6.566 1.00 56.66 335 LEU A CA 1
ATOM 2620 C C . LEU A 1 335 ? 1.984 -14.134 -6.512 1.00 56.66 335 LEU A C 1
ATOM 2622 O O . LEU A 1 335 ? 2.051 -14.869 -7.496 1.00 56.66 335 LEU A O 1
ATOM 2626 N N . ASP A 1 336 ? 2.589 -14.413 -5.371 1.00 66.00 336 ASP A N 1
ATOM 2627 C CA . ASP A 1 336 ? 3.562 -15.488 -5.197 1.00 66.00 336 ASP A CA 1
ATOM 2628 C C . ASP A 1 336 ? 3.195 -16.417 -4.035 1.00 66.00 336 ASP A C 1
ATOM 2630 O O . ASP A 1 336 ? 3.834 -17.454 -3.849 1.00 66.00 336 ASP A O 1
ATOM 2634 N N . LEU A 1 337 ? 2.128 -16.096 -3.292 1.00 80.06 337 LEU A N 1
ATOM 2635 C CA . LEU A 1 337 ? 1.649 -16.890 -2.170 1.00 80.06 337 LEU A CA 1
ATOM 2636 C C . LEU A 1 337 ? 0.163 -17.239 -2.318 1.00 80.06 337 LEU A C 1
ATOM 2638 O O . LEU A 1 337 ? -0.694 -16.365 -2.438 1.00 80.06 337 LEU A O 1
ATOM 2642 N N . ASN A 1 338 ? -0.147 -18.536 -2.260 1.00 87.06 338 ASN A N 1
ATOM 2643 C CA . ASN A 1 338 ? -1.522 -19.020 -2.127 1.00 87.06 338 ASN A CA 1
ATOM 2644 C C . ASN A 1 338 ? -2.013 -18.732 -0.709 1.00 87.06 338 ASN A C 1
ATOM 2646 O O . ASN A 1 338 ? -1.393 -19.184 0.258 1.00 87.06 338 ASN A O 1
ATOM 2650 N N . TYR A 1 339 ? -3.115 -17.995 -0.585 1.00 86.62 339 TYR A N 1
ATOM 2651 C CA . TYR A 1 339 ? -3.675 -17.659 0.715 1.00 86.62 339 TYR A CA 1
ATOM 2652 C C . TYR A 1 339 ? -4.175 -18.941 1.404 1.00 86.62 339 TYR A C 1
ATOM 2654 O O . TYR A 1 339 ? -5.020 -19.647 0.843 1.00 86.62 339 TYR A O 1
ATOM 2662 N N . PRO A 1 340 ? -3.672 -19.290 2.601 1.00 84.94 340 PRO A N 1
ATOM 2663 C CA . PRO A 1 340 ? -4.030 -20.555 3.229 1.00 84.94 340 PRO A CA 1
ATOM 2664 C C . PRO A 1 340 ? -5.528 -20.652 3.528 1.00 84.94 340 PRO A C 1
ATOM 2666 O O . PRO A 1 340 ? -6.094 -19.769 4.160 1.00 84.94 340 PRO A O 1
ATOM 2669 N N . GLY A 1 341 ? -6.153 -21.760 3.124 1.00 80.81 341 GLY A N 1
ATOM 2670 C CA . GLY A 1 341 ? -7.558 -22.060 3.426 1.00 80.81 341 GLY A CA 1
ATOM 2671 C C . GLY A 1 341 ? -8.591 -21.534 2.434 1.00 80.81 341 GLY A C 1
ATOM 2672 O O . GLY A 1 341 ? -9.762 -21.868 2.584 1.00 80.81 341 GLY A O 1
ATOM 2673 N N . ILE A 1 342 ? -8.182 -20.776 1.412 1.00 86.00 342 ILE A N 1
ATOM 2674 C CA . ILE A 1 342 ? -9.079 -20.307 0.349 1.00 86.00 342 ILE A CA 1
ATOM 2675 C C . ILE A 1 342 ? -8.524 -20.789 -0.993 1.00 86.00 342 ILE A C 1
ATOM 2677 O O . ILE A 1 342 ? -7.473 -20.339 -1.450 1.00 86.00 342 ILE A O 1
ATOM 2681 N N . GLU A 1 343 ? -9.215 -21.738 -1.623 1.00 87.19 343 GLU A N 1
ATOM 2682 C CA . GLU A 1 343 ? -8.780 -22.323 -2.893 1.00 87.19 343 GLU A CA 1
ATOM 2683 C C . GLU A 1 343 ? -8.710 -21.257 -3.998 1.00 87.19 343 GLU A C 1
ATOM 2685 O O . GLU A 1 343 ? -9.647 -20.491 -4.212 1.00 87.19 343 GLU A O 1
ATOM 2690 N N . GLY A 1 344 ? -7.568 -21.181 -4.687 1.00 85.75 344 GLY A N 1
ATOM 2691 C CA . GLY A 1 344 ? -7.336 -20.224 -5.773 1.00 85.75 344 GLY A CA 1
ATOM 2692 C C . GLY A 1 344 ? -7.094 -18.773 -5.336 1.00 85.75 344 GLY A C 1
ATOM 2693 O O . GLY A 1 344 ? -6.700 -17.958 -6.171 1.00 85.75 344 GLY A O 1
ATOM 2694 N N . ALA A 1 345 ? -7.268 -18.426 -4.057 1.00 90.25 345 ALA A N 1
ATOM 2695 C CA . ALA A 1 345 ? -6.907 -17.102 -3.562 1.00 90.25 345 ALA A CA 1
ATOM 2696 C C . ALA A 1 345 ? -5.386 -16.957 -3.490 1.00 90.25 345 ALA A C 1
ATOM 2698 O O . ALA A 1 345 ? -4.685 -17.794 -2.922 1.00 90.25 345 ALA A O 1
ATOM 2699 N N . MET A 1 346 ? -4.879 -15.858 -4.036 1.00 89.19 346 MET A N 1
ATOM 2700 C CA . MET A 1 346 ? -3.464 -15.510 -3.985 1.00 89.19 346 MET A CA 1
ATOM 2701 C C . MET A 1 346 ? -3.299 -14.115 -3.399 1.00 89.19 346 MET A C 1
ATOM 2703 O O . MET A 1 346 ? -4.130 -13.238 -3.642 1.00 89.19 346 MET A O 1
ATOM 2707 N N . VAL A 1 347 ? -2.210 -13.907 -2.666 1.00 90.25 347 VAL A N 1
ATOM 2708 C CA . VAL A 1 347 ? -1.824 -12.617 -2.090 1.00 90.25 347 VAL A CA 1
ATOM 2709 C C . VAL A 1 347 ? -0.341 -12.347 -2.301 1.00 90.25 347 VAL A C 1
ATOM 2711 O O . VAL A 1 347 ? 0.450 -13.257 -2.541 1.00 90.25 347 VAL A O 1
ATOM 2714 N N . HIS A 1 348 ? 0.034 -11.081 -2.183 1.00 86.75 348 HIS A N 1
ATOM 2715 C CA . HIS A 1 348 ? 1.422 -10.646 -2.171 1.00 86.75 348 HIS A CA 1
ATOM 2716 C C . HIS A 1 348 ? 2.147 -11.189 -0.925 1.00 86.75 348 HIS A C 1
ATOM 2718 O O . HIS A 1 348 ? 1.801 -10.820 0.207 1.00 86.75 348 HIS A O 1
ATOM 2724 N N . SER A 1 349 ? 3.189 -12.010 -1.099 1.00 84.25 349 SER A N 1
ATOM 2725 C CA . SER A 1 349 ? 3.938 -12.625 0.010 1.00 84.25 349 SER A CA 1
ATOM 2726 C C . SER A 1 349 ? 4.486 -11.601 0.990 1.00 84.25 349 SER A C 1
ATOM 2728 O O . SER A 1 349 ? 4.434 -11.829 2.190 1.00 84.25 349 SER A O 1
ATOM 2730 N N . GLY A 1 350 ? 4.964 -10.450 0.504 1.00 83.38 350 GLY A N 1
ATOM 2731 C CA . GLY A 1 350 ? 5.504 -9.387 1.354 1.00 83.38 350 GLY A CA 1
ATOM 2732 C C . GLY A 1 350 ? 4.506 -8.894 2.404 1.00 83.38 350 GLY A C 1
ATOM 2733 O O . GLY A 1 350 ? 4.848 -8.852 3.581 1.00 83.38 350 GLY A O 1
ATOM 2734 N N . PHE A 1 351 ? 3.260 -8.600 2.011 1.00 89.50 351 PHE A N 1
ATOM 2735 C CA . PHE A 1 351 ? 2.217 -8.184 2.950 1.00 89.50 351 PHE A CA 1
ATOM 2736 C C . PHE A 1 351 ? 1.807 -9.330 3.866 1.00 89.50 351 PHE A C 1
ATOM 2738 O O . PHE A 1 351 ? 1.663 -9.138 5.073 1.00 89.50 351 PHE A O 1
ATOM 2745 N N . TYR A 1 352 ? 1.664 -10.532 3.300 1.00 90.12 352 TYR A N 1
ATOM 2746 C CA . TYR A 1 352 ? 1.289 -11.709 4.069 1.00 90.12 352 TYR A CA 1
ATOM 2747 C C . TYR A 1 352 ? 2.316 -12.022 5.163 1.00 90.12 352 TYR A C 1
ATOM 2749 O O . TYR A 1 352 ? 1.927 -12.223 6.310 1.00 90.12 352 TYR A O 1
ATOM 2757 N N . VAL A 1 353 ? 3.607 -12.032 4.823 1.00 87.25 353 VAL A N 1
ATOM 2758 C CA . VAL A 1 353 ? 4.730 -12.284 5.735 1.00 87.25 353 VAL A CA 1
ATOM 2759 C C . VAL A 1 353 ? 4.847 -11.170 6.764 1.00 87.25 353 VAL A C 1
ATOM 2761 O O . VAL A 1 353 ? 4.953 -11.485 7.943 1.00 87.25 353 VAL A O 1
ATOM 2764 N N . ALA A 1 354 ? 4.768 -9.899 6.351 1.00 88.56 354 ALA A N 1
ATOM 2765 C CA . ALA A 1 354 ? 4.855 -8.763 7.270 1.00 88.56 354 ALA A CA 1
ATOM 2766 C C . ALA A 1 354 ? 3.782 -8.819 8.366 1.00 88.56 354 ALA A C 1
ATOM 2768 O O . ALA A 1 354 ? 4.072 -8.523 9.521 1.00 88.56 354 ALA A O 1
ATOM 2769 N N . TYR A 1 355 ? 2.567 -9.253 8.023 1.00 93.62 355 TYR A N 1
ATOM 2770 C CA . TYR A 1 355 ? 1.500 -9.431 9.000 1.00 93.62 355 TYR A CA 1
ATOM 2771 C C . TYR A 1 355 ? 1.614 -10.755 9.780 1.00 93.62 355 TYR A C 1
ATOM 2773 O O . TYR A 1 355 ? 1.674 -10.736 11.004 1.00 93.62 355 TYR A O 1
ATOM 2781 N N . HIS A 1 356 ? 1.659 -11.911 9.105 1.00 90.69 356 HIS A N 1
ATOM 2782 C CA . HIS A 1 356 ? 1.514 -13.225 9.752 1.00 90.69 356 HIS A CA 1
ATOM 2783 C C . HIS A 1 356 ? 2.797 -13.803 10.350 1.00 90.69 356 HIS A C 1
ATOM 2785 O O . HIS A 1 356 ? 2.710 -14.646 11.239 1.00 90.69 356 HIS A O 1
ATOM 2791 N N . ASN A 1 357 ? 3.965 -13.429 9.829 1.00 86.38 357 ASN A N 1
ATOM 2792 C CA . ASN A 1 357 ? 5.236 -14.093 10.125 1.00 86.38 357 ASN A CA 1
ATOM 2793 C C . ASN A 1 357 ? 6.240 -13.138 10.787 1.00 86.38 357 ASN A C 1
ATOM 2795 O O . ASN A 1 357 ? 7.441 -13.190 10.527 1.00 86.38 357 ASN A O 1
ATOM 2799 N N . THR A 1 358 ? 5.716 -12.251 11.627 1.00 88.88 358 THR A N 1
ATOM 2800 C CA . THR A 1 358 ? 6.455 -11.289 12.450 1.00 88.88 358 THR A CA 1
ATOM 2801 C C . THR A 1 358 ? 5.823 -11.229 13.843 1.00 88.88 358 THR A C 1
ATOM 2803 O O . THR A 1 358 ? 4.803 -11.872 14.107 1.00 88.88 358 THR A O 1
ATOM 2806 N N . THR A 1 359 ? 6.387 -10.424 14.745 1.00 90.75 359 THR A N 1
ATOM 2807 C CA . THR A 1 359 ? 5.794 -10.203 16.080 1.00 90.75 359 THR A CA 1
ATOM 2808 C C . THR A 1 359 ? 4.504 -9.376 16.043 1.00 90.75 359 THR A C 1
ATOM 2810 O O . THR A 1 359 ? 3.806 -9.259 17.055 1.00 90.75 359 THR A O 1
ATOM 2813 N N . LEU A 1 360 ? 4.171 -8.822 14.872 1.00 93.19 360 LEU A N 1
ATOM 2814 C CA . LEU A 1 360 ? 3.085 -7.875 14.677 1.00 93.19 360 LEU A CA 1
ATOM 2815 C C . LEU A 1 360 ? 1.723 -8.487 15.005 1.00 93.19 360 LEU A C 1
ATOM 2817 O O . LEU A 1 360 ? 1.021 -7.991 15.885 1.00 93.19 360 LEU A O 1
ATOM 2821 N N . ARG A 1 361 ? 1.359 -9.585 14.330 1.00 95.19 361 ARG A N 1
ATOM 2822 C CA . ARG A 1 361 ? 0.055 -10.236 14.507 1.00 95.19 361 ARG A CA 1
ATOM 2823 C C . ARG A 1 361 ? -0.164 -10.695 15.941 1.00 95.19 361 ARG A C 1
ATOM 2825 O O . ARG A 1 361 ? -1.210 -10.404 16.506 1.00 95.19 361 ARG A O 1
ATOM 2832 N N . GLU A 1 362 ? 0.797 -11.393 16.541 1.00 94.88 362 GLU A N 1
ATOM 2833 C CA . GLU A 1 362 ? 0.633 -11.920 17.903 1.00 94.88 362 GLU A CA 1
ATOM 2834 C C . GLU A 1 362 ? 0.401 -10.808 18.929 1.00 94.88 362 GLU A C 1
ATOM 2836 O O . GLU A 1 362 ? -0.484 -10.928 19.777 1.00 94.88 362 GLU A O 1
ATOM 2841 N N . SER A 1 363 ? 1.150 -9.708 18.831 1.00 95.44 363 SER A N 1
ATOM 2842 C CA . SER A 1 363 ? 1.006 -8.587 19.761 1.00 95.44 363 SER A CA 1
ATOM 2843 C C . SER A 1 363 ? -0.288 -7.809 19.529 1.00 95.44 363 SER A C 1
ATOM 2845 O O . SER A 1 363 ? -1.018 -7.564 20.486 1.00 95.44 363 SER A O 1
ATOM 2847 N N . VAL A 1 364 ? -0.659 -7.527 18.274 1.00 97.62 364 VAL A N 1
ATOM 2848 C CA . VAL A 1 364 ? -1.960 -6.903 17.966 1.00 97.62 364 VAL A CA 1
ATOM 2849 C C . VAL A 1 364 ? -3.115 -7.751 18.506 1.00 97.62 364 VAL A C 1
ATOM 2851 O O . VAL A 1 364 ? -4.007 -7.218 19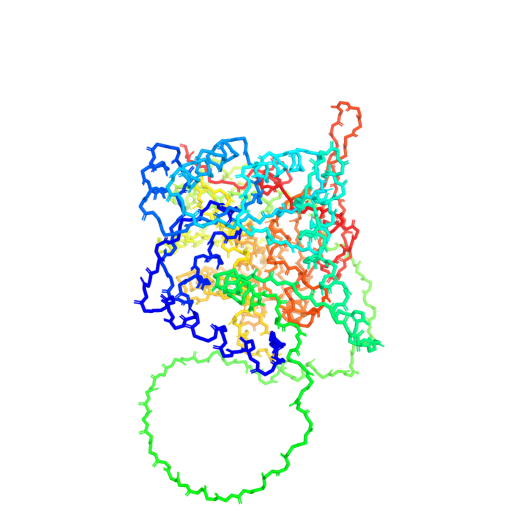.164 1.00 97.62 364 VAL A O 1
ATOM 2854 N N . MET A 1 365 ? -3.090 -9.072 18.304 1.00 96.88 365 MET A N 1
ATOM 2855 C CA . MET A 1 365 ? -4.143 -9.958 18.809 1.00 96.88 365 MET A CA 1
ATOM 2856 C C . MET A 1 365 ? -4.209 -9.986 20.338 1.00 96.88 365 MET A C 1
ATOM 2858 O O . MET A 1 365 ? -5.305 -10.026 20.894 1.00 96.88 365 MET A O 1
ATOM 2862 N N . ARG A 1 366 ? -3.068 -9.892 21.031 1.00 96.38 366 ARG A N 1
ATOM 2863 C CA . ARG A 1 366 ? -3.023 -9.765 22.496 1.00 96.38 366 ARG A CA 1
ATOM 2864 C C . ARG A 1 366 ? -3.719 -8.491 22.979 1.00 96.38 366 ARG A C 1
ATOM 2866 O O . ARG A 1 366 ? -4.525 -8.554 23.909 1.00 96.38 366 ARG A O 1
ATOM 2873 N N . GLY A 1 367 ? -3.453 -7.357 22.327 1.00 96.88 367 GLY A N 1
ATOM 2874 C CA . GLY A 1 367 ? -4.124 -6.088 22.617 1.00 96.88 367 GLY A CA 1
ATOM 2875 C C . GLY A 1 367 ? -5.634 -6.170 22.379 1.00 96.88 367 GLY A C 1
ATOM 2876 O O . GLY A 1 367 ? -6.422 -5.797 23.247 1.00 96.88 367 GLY A O 1
ATOM 2877 N N . VAL A 1 368 ? -6.040 -6.756 21.248 1.00 96.81 368 VAL A N 1
ATOM 2878 C CA . VAL A 1 368 ? -7.454 -6.977 20.905 1.00 96.81 368 VAL A CA 1
ATOM 2879 C C . VAL A 1 368 ? -8.155 -7.838 21.954 1.00 96.81 368 VAL A C 1
ATOM 2881 O O . VAL A 1 368 ? -9.194 -7.448 22.480 1.00 96.81 368 VAL A O 1
ATOM 2884 N N . GLN A 1 369 ? -7.583 -8.988 22.308 1.00 95.56 369 GLN A N 1
ATOM 2885 C CA . GLN A 1 369 ? -8.156 -9.879 23.319 1.00 95.56 369 GLN A CA 1
ATOM 2886 C C . GLN A 1 369 ? -8.260 -9.205 24.692 1.00 95.56 369 GLN A C 1
ATOM 2888 O O . GLN A 1 369 ? -9.247 -9.413 25.395 1.00 95.56 369 GLN A O 1
ATOM 2893 N N . THR A 1 370 ? -7.282 -8.373 25.060 1.00 96.56 370 THR A N 1
ATOM 2894 C CA . THR A 1 370 ? -7.297 -7.611 26.319 1.00 96.56 370 THR A CA 1
ATOM 2895 C C . THR A 1 370 ? -8.468 -6.624 26.366 1.00 96.56 370 THR A C 1
ATOM 2897 O O . THR A 1 370 ? -9.170 -6.537 27.376 1.00 96.56 370 THR A O 1
ATOM 2900 N N . ILE A 1 371 ? -8.733 -5.920 25.262 1.00 96.25 371 ILE A N 1
ATOM 2901 C CA . ILE A 1 371 ? -9.879 -5.007 25.162 1.00 96.25 371 ILE A CA 1
ATOM 2902 C C . ILE A 1 371 ? -11.186 -5.797 25.181 1.00 96.25 371 ILE A C 1
ATOM 2904 O O . ILE A 1 371 ? -12.044 -5.511 26.009 1.00 96.25 371 ILE A O 1
ATOM 2908 N N . LEU A 1 372 ? -11.314 -6.842 24.361 1.00 93.06 372 LEU A N 1
ATOM 2909 C CA . LEU A 1 372 ? -12.536 -7.653 24.287 1.00 93.06 372 LEU A CA 1
ATOM 2910 C C . LEU A 1 372 ? -12.879 -8.355 25.611 1.00 93.06 372 LEU A C 1
ATOM 2912 O O . LEU A 1 372 ? -14.050 -8.607 25.887 1.00 93.06 372 LEU A O 1
ATOM 2916 N N . ALA A 1 373 ? -11.881 -8.653 26.450 1.00 93.75 373 ALA A N 1
ATOM 2917 C CA . ALA A 1 373 ? -12.097 -9.216 27.782 1.00 93.75 373 ALA A CA 1
ATOM 2918 C C . ALA A 1 373 ? -12.700 -8.212 28.782 1.00 93.75 373 ALA A C 1
ATOM 2920 O O . ALA A 1 373 ? -13.307 -8.630 29.767 1.00 93.75 373 ALA A O 1
ATOM 2921 N N . SER A 1 374 ? -12.531 -6.906 28.552 1.00 92.00 374 SER A N 1
ATOM 2922 C CA . SER A 1 374 ? -12.985 -5.841 29.460 1.00 92.00 374 SER A CA 1
ATOM 2923 C C . SER A 1 374 ? -14.153 -5.016 28.911 1.00 92.00 374 SER A C 1
ATOM 2925 O O . SER A 1 374 ? -14.938 -4.474 29.689 1.00 92.00 374 SER A O 1
ATOM 2927 N N . ARG A 1 375 ? -14.285 -4.925 27.585 1.00 90.56 375 ARG A N 1
ATOM 2928 C CA . ARG A 1 375 ? -15.250 -4.087 26.870 1.00 90.56 375 ARG A CA 1
ATOM 2929 C C . ARG A 1 375 ? -15.808 -4.849 25.670 1.00 90.56 375 ARG A C 1
ATOM 2931 O O . ARG A 1 375 ? -15.072 -5.195 24.750 1.00 90.56 375 ARG A O 1
ATOM 2938 N N . ASN A 1 376 ? -17.116 -5.090 25.669 1.00 85.06 376 ASN A N 1
ATOM 2939 C CA . ASN A 1 376 ? -17.840 -5.729 24.561 1.00 85.06 376 ASN A CA 1
ATOM 2940 C C . ASN A 1 376 ? -18.790 -4.765 23.826 1.00 85.06 376 ASN A C 1
ATOM 2942 O O . ASN A 1 376 ? -19.455 -5.168 22.876 1.00 85.06 376 ASN A O 1
ATOM 2946 N N . ASP A 1 377 ? -18.856 -3.511 24.275 1.00 89.88 377 ASP A N 1
ATOM 2947 C CA . ASP A 1 377 ? -19.679 -2.427 23.735 1.00 89.88 377 ASP A CA 1
ATOM 2948 C C . ASP A 1 377 ? -18.990 -1.645 22.607 1.00 89.88 377 ASP A C 1
ATOM 2950 O O . ASP A 1 377 ? -19.604 -0.764 22.007 1.00 89.88 377 ASP A O 1
ATOM 2954 N N . LEU A 1 378 ? -17.714 -1.937 22.343 1.00 93.50 378 LEU A N 1
ATOM 2955 C CA . LEU A 1 378 ? -16.897 -1.210 21.380 1.00 93.50 378 LEU A CA 1
ATOM 2956 C C . LEU A 1 378 ? -17.026 -1.798 19.974 1.00 93.50 378 LEU A C 1
ATOM 2958 O O . LEU A 1 378 ? -16.895 -3.007 19.775 1.00 93.50 378 LEU A O 1
ATOM 2962 N N . SER A 1 379 ? -17.176 -0.912 18.993 1.00 94.81 379 SER A N 1
ATOM 2963 C CA . SER A 1 379 ? -16.952 -1.248 17.583 1.00 94.81 379 SER A CA 1
ATOM 2964 C C . SER A 1 379 ? -15.453 -1.423 17.303 1.00 94.81 379 SER A C 1
ATOM 2966 O O . SER A 1 379 ? -14.608 -1.000 18.097 1.00 94.81 379 SER A O 1
ATOM 2968 N N . THR A 1 380 ? -15.083 -2.047 16.183 1.00 97.25 380 THR A N 1
ATOM 2969 C CA . THR A 1 380 ? -13.670 -2.187 15.793 1.00 97.25 380 THR A CA 1
ATOM 2970 C C . THR A 1 380 ? -13.359 -1.382 14.543 1.00 97.25 380 THR A C 1
ATOM 2972 O O . THR A 1 380 ? -14.004 -1.555 13.511 1.00 97.25 380 THR A O 1
ATOM 2975 N N . ILE A 1 381 ? -12.331 -0.538 14.613 1.00 98.12 381 ILE A N 1
ATOM 2976 C CA . ILE A 1 381 ? -11.804 0.226 13.485 1.00 98.12 381 ILE A CA 1
ATOM 2977 C C . ILE A 1 381 ? -10.374 -0.229 13.206 1.00 98.12 381 ILE A C 1
ATOM 2979 O O . ILE A 1 381 ? -9.516 -0.185 14.086 1.00 98.12 381 ILE A O 1
ATOM 2983 N N . VAL A 1 382 ? -10.100 -0.627 11.967 1.00 98.56 382 VAL A N 1
ATOM 2984 C CA . VAL A 1 382 ? -8.751 -0.984 11.515 1.00 98.56 382 VAL A CA 1
ATOM 2985 C C . VAL A 1 382 ? -8.318 -0.012 10.429 1.00 98.56 382 VAL A C 1
ATOM 2987 O O . VAL A 1 382 ? -9.057 0.254 9.482 1.00 98.56 382 VAL A O 1
ATOM 2990 N N . THR A 1 383 ? -7.123 0.546 10.576 1.00 98.62 383 THR A N 1
ATOM 2991 C CA . THR A 1 383 ? -6.611 1.577 9.678 1.00 98.62 383 THR A CA 1
ATOM 2992 C C . THR A 1 383 ? -5.129 1.411 9.401 1.00 98.62 383 THR A C 1
ATOM 2994 O O . THR A 1 383 ? -4.379 0.781 10.149 1.00 98.62 383 THR A O 1
ATOM 2997 N N . GLY A 1 384 ? -4.698 1.988 8.293 1.00 97.94 384 GLY A N 1
ATOM 2998 C CA . GLY A 1 384 ? -3.307 2.011 7.902 1.00 97.94 384 GLY A CA 1
ATOM 2999 C C . GLY A 1 384 ? -3.110 2.793 6.618 1.00 97.94 384 GLY A C 1
ATOM 3000 O O . GLY A 1 384 ? -4.027 2.964 5.810 1.00 97.94 384 GLY A O 1
ATOM 3001 N N . HIS A 1 385 ? -1.884 3.262 6.444 1.00 96.50 385 HIS A N 1
ATOM 3002 C CA . HIS A 1 385 ? -1.455 4.006 5.272 1.00 96.50 385 HIS A CA 1
ATOM 3003 C C . HIS A 1 385 ? -0.415 3.212 4.485 1.00 96.50 385 HIS A C 1
ATOM 3005 O O . HIS A 1 385 ? 0.438 2.556 5.091 1.00 96.50 385 HIS A O 1
ATOM 3011 N N . SER A 1 386 ? -0.448 3.284 3.151 1.00 93.06 386 SER A N 1
ATOM 3012 C CA . SER A 1 386 ? 0.527 2.606 2.288 1.00 93.06 386 SER A CA 1
ATOM 3013 C C . SER A 1 386 ? 0.538 1.087 2.533 1.00 93.06 386 SER A C 1
ATOM 3015 O O . SER A 1 386 ? -0.519 0.459 2.642 1.00 93.06 386 SER A O 1
ATOM 3017 N N . MET A 1 387 ? 1.718 0.481 2.705 1.00 91.50 387 MET A N 1
ATOM 3018 C CA . MET A 1 387 ? 1.885 -0.901 3.177 1.00 91.50 387 MET A CA 1
ATOM 3019 C C . MET A 1 387 ? 1.113 -1.195 4.481 1.00 91.50 387 MET A C 1
ATOM 3021 O O . MET A 1 387 ? 0.612 -2.304 4.666 1.00 91.50 387 MET A O 1
ATOM 3025 N N . GLY A 1 388 ? 0.953 -0.204 5.362 1.00 95.19 388 GLY A N 1
ATOM 3026 C CA . GLY A 1 388 ? 0.128 -0.313 6.564 1.00 95.19 388 GLY A CA 1
ATOM 3027 C C . GLY A 1 388 ? -1.346 -0.559 6.244 1.00 95.19 388 GLY A C 1
ATOM 3028 O O . GLY A 1 388 ? -1.995 -1.317 6.953 1.00 95.19 388 GLY A O 1
ATOM 3029 N N . GLY A 1 389 ? -1.866 -0.009 5.141 1.00 96.75 389 GLY A N 1
ATOM 3030 C CA . GLY A 1 389 ? -3.219 -0.302 4.655 1.00 96.75 389 GLY A CA 1
ATOM 3031 C C . GLY A 1 389 ? -3.380 -1.769 4.245 1.00 96.75 389 GLY A C 1
ATOM 3032 O O . GLY A 1 389 ? -4.369 -2.413 4.591 1.00 96.75 389 GLY A O 1
ATOM 3033 N N . ALA A 1 390 ? -2.360 -2.348 3.604 1.00 95.31 390 ALA A N 1
ATOM 3034 C CA . ALA A 1 390 ? -2.376 -3.770 3.270 1.00 95.31 390 ALA A CA 1
ATOM 3035 C C . ALA A 1 390 ? -2.392 -4.665 4.525 1.00 95.31 390 ALA A C 1
ATOM 3037 O O . ALA A 1 390 ? -3.176 -5.613 4.607 1.00 95.31 390 ALA A O 1
ATOM 3038 N N . MET A 1 391 ? -1.576 -4.337 5.533 1.00 96.38 391 MET A N 1
ATOM 3039 C CA . MET A 1 391 ? -1.575 -5.046 6.820 1.00 96.38 391 MET A CA 1
ATOM 3040 C C . MET A 1 391 ? -2.884 -4.848 7.597 1.00 96.38 391 MET A C 1
ATOM 3042 O O . MET A 1 391 ? -3.392 -5.806 8.173 1.00 96.38 391 MET A O 1
ATOM 3046 N N . ALA A 1 392 ? -3.467 -3.646 7.560 1.00 98.19 392 ALA A N 1
ATOM 3047 C CA . ALA A 1 392 ? -4.767 -3.338 8.152 1.00 98.19 392 ALA A CA 1
ATOM 3048 C C . ALA A 1 392 ? -5.874 -4.226 7.570 1.00 98.19 392 ALA A C 1
ATOM 3050 O O . ALA A 1 392 ? -6.652 -4.821 8.313 1.00 98.19 392 ALA A O 1
ATOM 3051 N N . SER A 1 393 ? -5.896 -4.393 6.250 1.00 97.44 393 SER A N 1
ATOM 3052 C CA . SER A 1 393 ? -6.849 -5.280 5.587 1.00 97.44 393 SER A CA 1
ATOM 3053 C C . SER A 1 393 ? -6.635 -6.753 5.950 1.00 97.44 393 SER A C 1
ATOM 3055 O O . SER A 1 393 ? -7.591 -7.439 6.303 1.00 97.44 393 SER A O 1
ATOM 3057 N N . LEU A 1 394 ? -5.395 -7.252 5.953 1.00 96.75 394 LEU A N 1
ATOM 3058 C CA . LEU A 1 394 ? -5.122 -8.626 6.403 1.00 96.75 394 LEU A CA 1
ATOM 3059 C C . LEU A 1 394 ? -5.535 -8.846 7.867 1.00 96.75 394 LEU A C 1
ATOM 3061 O O . LEU A 1 394 ? -6.107 -9.886 8.187 1.00 96.75 394 LEU A O 1
ATOM 3065 N N . CYS A 1 395 ? -5.318 -7.847 8.727 1.00 98.00 395 CYS A N 1
ATOM 3066 C CA . CYS A 1 395 ? -5.755 -7.871 10.117 1.00 98.00 395 CYS A CA 1
ATOM 3067 C C . CYS A 1 395 ? -7.273 -7.923 10.255 1.00 98.00 395 CYS A C 1
ATOM 3069 O O . CYS A 1 395 ? -7.799 -8.741 11.003 1.00 98.00 395 CYS A O 1
ATOM 3071 N N . ALA A 1 396 ? -7.984 -7.091 9.500 1.00 97.62 396 ALA A N 1
ATOM 3072 C CA . ALA A 1 396 ? -9.436 -7.081 9.501 1.00 97.62 396 ALA A CA 1
ATOM 3073 C C . ALA A 1 396 ? -10.019 -8.443 9.087 1.00 97.62 396 ALA A C 1
ATOM 3075 O O . ALA A 1 396 ? -10.930 -8.953 9.737 1.00 97.62 396 ALA A O 1
ATOM 3076 N N . LEU A 1 397 ? -9.448 -9.069 8.054 1.00 95.69 397 LEU A N 1
ATOM 3077 C CA . LEU A 1 397 ? -9.856 -10.405 7.628 1.00 95.69 397 LEU A CA 1
ATOM 3078 C C . LEU A 1 397 ? -9.589 -11.461 8.714 1.00 95.69 397 LEU A C 1
ATOM 3080 O O . LEU A 1 397 ? -10.449 -12.302 8.960 1.00 95.69 397 LEU A O 1
ATOM 3084 N N . ASP A 1 398 ? -8.439 -11.403 9.395 1.00 95.12 398 ASP A N 1
ATOM 3085 C CA . ASP A 1 398 ? -8.101 -12.300 10.513 1.00 95.12 398 ASP A CA 1
ATOM 3086 C C . ASP A 1 398 ? -9.081 -12.131 11.689 1.00 95.12 398 ASP A C 1
ATOM 3088 O O . ASP A 1 398 ? -9.600 -13.113 12.219 1.00 95.12 398 ASP A O 1
ATOM 3092 N N . LEU A 1 399 ? -9.420 -10.890 12.051 1.00 96.19 399 LEU A N 1
ATOM 3093 C CA . LEU A 1 399 ? -10.396 -10.588 13.103 1.00 96.19 399 LEU A CA 1
ATOM 3094 C C . LEU A 1 399 ? -11.801 -11.099 12.765 1.00 96.19 399 LEU A C 1
ATOM 3096 O O . LEU A 1 399 ? -12.466 -11.689 13.619 1.00 96.19 399 LEU A O 1
ATOM 3100 N N . ALA A 1 400 ? -12.246 -10.913 11.523 1.00 95.31 400 ALA A N 1
ATOM 3101 C CA . ALA A 1 400 ? -13.549 -11.389 11.077 1.00 95.31 400 ALA A CA 1
ATOM 3102 C C . ALA A 1 400 ? -13.600 -12.924 11.003 1.00 95.31 400 ALA A C 1
ATOM 3104 O O . ALA A 1 400 ? -14.516 -13.544 11.545 1.00 95.31 400 ALA A O 1
ATOM 3105 N N . ALA A 1 401 ? -12.606 -13.550 10.368 1.00 91.38 401 ALA A N 1
ATOM 3106 C CA . ALA A 1 401 ? -12.612 -14.984 10.089 1.00 91.38 401 ALA A CA 1
ATOM 3107 C C . ALA A 1 401 ? -12.224 -15.846 11.299 1.00 91.38 401 ALA A C 1
ATOM 3109 O O . ALA A 1 401 ? -12.852 -16.877 11.535 1.00 91.38 401 ALA A O 1
ATOM 3110 N N . ASN A 1 402 ? -11.211 -15.441 12.072 1.00 90.25 402 ASN A N 1
ATOM 3111 C CA . ASN A 1 402 ? -10.647 -16.262 13.149 1.00 90.25 402 ASN A CA 1
ATOM 3112 C C . ASN A 1 402 ? -11.099 -15.835 14.552 1.00 90.25 402 ASN A C 1
ATOM 3114 O O . ASN A 1 402 ? -11.099 -16.669 15.458 1.00 90.25 402 ASN A O 1
ATOM 3118 N N . TYR A 1 403 ? -11.504 -14.574 14.741 1.00 90.44 403 TYR A N 1
ATOM 3119 C CA . TYR A 1 403 ? -11.984 -14.060 16.034 1.00 90.44 403 TYR A CA 1
ATOM 3120 C C . TYR A 1 403 ? -13.490 -13.755 16.047 1.00 90.44 403 TYR A C 1
ATOM 3122 O O . TYR A 1 403 ? -14.050 -13.493 17.110 1.00 90.44 403 TYR A O 1
ATOM 3130 N N . GLY A 1 404 ? -14.169 -13.840 14.898 1.00 90.44 404 GLY A N 1
ATOM 3131 C CA . GLY A 1 404 ? -15.623 -13.713 14.797 1.00 90.44 404 GLY A CA 1
ATOM 3132 C C . GLY A 1 404 ? -16.160 -12.297 15.022 1.00 90.44 404 GLY A C 1
ATOM 3133 O O . GLY A 1 404 ? -17.344 -12.145 15.334 1.00 90.44 404 GLY A O 1
ATOM 3134 N N . LEU A 1 405 ? -15.320 -11.264 14.884 1.00 91.81 405 LEU A N 1
ATOM 3135 C CA . LEU A 1 405 ? -15.751 -9.870 15.012 1.00 91.81 405 LEU A CA 1
ATOM 3136 C C . LEU A 1 405 ? -16.611 -9.481 13.804 1.00 91.81 405 LEU A C 1
ATOM 3138 O O . LEU A 1 405 ? -16.174 -9.591 12.662 1.00 91.81 405 LEU A O 1
ATOM 3142 N N . LYS A 1 406 ? -17.836 -9.013 14.067 1.00 87.25 406 LYS A N 1
ATOM 3143 C CA . LYS A 1 406 ? -18.800 -8.612 13.024 1.00 87.25 406 LYS A CA 1
ATOM 3144 C C . LYS A 1 406 ? -18.919 -7.100 12.854 1.00 87.25 406 LYS A C 1
ATOM 3146 O O . LYS A 1 406 ? -19.129 -6.635 11.739 1.00 87.25 406 LYS A O 1
ATOM 3151 N N . ASP A 1 407 ? -18.792 -6.341 13.943 1.00 90.25 407 ASP A N 1
ATOM 3152 C CA . ASP A 1 407 ? -18.807 -4.875 13.910 1.00 90.25 407 ASP A CA 1
ATOM 3153 C C . ASP A 1 407 ? -17.390 -4.340 13.678 1.00 90.25 407 ASP A C 1
ATOM 3155 O O . ASP A 1 407 ? -16.683 -3.905 14.591 1.00 90.25 407 ASP A O 1
ATOM 3159 N N . LEU A 1 408 ? -16.952 -4.500 12.434 1.00 92.62 408 LEU A N 1
ATOM 3160 C CA . LEU A 1 408 ? -15.607 -4.201 11.979 1.00 92.62 408 LEU A CA 1
ATOM 3161 C C . LEU A 1 408 ? -15.684 -3.212 10.824 1.00 92.62 408 LEU A C 1
ATOM 3163 O O . LEU A 1 408 ? -16.358 -3.473 9.830 1.00 92.62 408 LEU A O 1
ATOM 3167 N N . LYS A 1 409 ? -14.976 -2.094 10.946 1.00 95.69 409 LYS A N 1
ATOM 3168 C CA . LYS A 1 409 ? -14.854 -1.074 9.911 1.00 95.69 409 LYS A CA 1
ATOM 3169 C C . LYS A 1 409 ? -13.397 -0.881 9.543 1.00 95.69 409 LYS A C 1
ATOM 3171 O O . LYS A 1 409 ? -12.539 -0.763 10.415 1.00 95.69 409 LYS A O 1
ATOM 3176 N N . VAL A 1 410 ? -13.122 -0.811 8.250 1.00 97.62 410 VAL A N 1
ATOM 3177 C CA . VAL A 1 410 ? -11.766 -0.603 7.749 1.00 97.62 410 VAL A CA 1
ATOM 3178 C C . VAL A 1 410 ? -11.734 0.669 6.925 1.00 97.62 410 VAL A C 1
ATOM 3180 O O . VAL A 1 410 ? -12.533 0.831 6.006 1.00 97.62 410 VAL A O 1
ATOM 3183 N N . ILE A 1 411 ? -10.815 1.575 7.248 1.00 97.69 411 ILE A N 1
ATOM 3184 C CA . ILE A 1 411 ? -10.529 2.748 6.418 1.00 97.69 411 ILE A CA 1
ATOM 3185 C C . ILE A 1 411 ? -9.026 2.774 6.184 1.00 97.69 411 ILE A C 1
ATOM 3187 O O . ILE A 1 411 ? -8.256 2.882 7.132 1.00 97.69 411 ILE A O 1
ATOM 3191 N N . THR A 1 412 ? -8.602 2.654 4.932 1.00 98.00 412 THR A N 1
ATOM 3192 C CA . THR A 1 412 ? -7.176 2.670 4.566 1.00 98.00 412 THR A CA 1
ATOM 3193 C C . THR A 1 412 ? -6.859 3.830 3.643 1.00 98.00 412 THR A C 1
ATOM 3195 O O . THR A 1 412 ? -7.704 4.207 2.834 1.00 98.00 412 THR A O 1
ATOM 3198 N N . PHE A 1 413 ? -5.625 4.324 3.691 1.00 97.69 413 PHE A N 1
ATOM 3199 C CA . PHE A 1 413 ? -5.160 5.458 2.890 1.00 97.69 413 PHE A CA 1
ATOM 3200 C C . PHE A 1 413 ? -4.026 5.015 1.967 1.00 97.69 413 PHE A C 1
ATOM 3202 O O . PHE A 1 413 ? -3.034 4.455 2.436 1.00 97.69 413 PHE A O 1
ATOM 3209 N N . GLY A 1 414 ? -4.174 5.214 0.657 1.00 95.44 414 GLY A N 1
ATOM 3210 C CA . GLY A 1 414 ? -3.144 4.834 -0.315 1.00 95.44 414 GLY A CA 1
ATOM 3211 C C . GLY A 1 414 ? -2.809 3.345 -0.281 1.00 95.44 414 GLY A C 1
ATOM 3212 O O . GLY A 1 414 ? -1.646 2.968 -0.389 1.00 95.44 414 GLY A O 1
ATOM 3213 N N . GLN A 1 415 ? -3.804 2.486 -0.047 1.00 95.69 415 GLN A N 1
ATOM 3214 C CA . GLN A 1 415 ? -3.592 1.043 0.038 1.00 95.69 415 GLN A CA 1
ATOM 3215 C C . GLN A 1 415 ? -3.216 0.464 -1.346 1.00 95.69 415 GLN A C 1
ATOM 3217 O O . GLN A 1 415 ? -3.957 0.691 -2.307 1.00 95.69 415 GLN A O 1
ATOM 3222 N N . PRO A 1 416 ? -2.154 -0.359 -1.447 1.00 93.31 416 PRO A N 1
ATOM 3223 C CA . PRO A 1 416 ? -1.853 -1.129 -2.653 1.00 93.31 416 PRO A CA 1
ATOM 3224 C C . PRO A 1 416 ? -2.798 -2.327 -2.816 1.00 93.31 416 PRO A C 1
ATOM 3226 O O . PRO A 1 416 ? -3.414 -2.800 -1.860 1.00 93.31 416 PRO A O 1
ATOM 3229 N N . ARG A 1 417 ? -2.888 -2.884 -4.024 1.00 91.94 417 ARG A N 1
ATOM 3230 C CA . ARG A 1 417 ? -3.595 -4.153 -4.234 1.00 91.94 417 ARG A CA 1
ATOM 3231 C C . ARG A 1 417 ? -2.902 -5.270 -3.454 1.00 91.94 417 ARG A C 1
ATOM 3233 O O . ARG A 1 417 ? -1.679 -5.368 -3.444 1.00 91.94 417 ARG A O 1
ATOM 3240 N N . ILE A 1 418 ? -3.689 -6.139 -2.825 1.00 92.25 418 ILE A N 1
ATOM 3241 C CA . ILE A 1 418 ? -3.162 -7.158 -1.898 1.00 92.25 418 ILE A CA 1
ATOM 3242 C C . ILE A 1 418 ? -3.172 -8.555 -2.510 1.00 92.25 418 ILE A C 1
ATOM 3244 O O . ILE A 1 418 ? -2.242 -9.328 -2.290 1.00 92.25 418 ILE A O 1
ATOM 3248 N N . GLY A 1 419 ? -4.227 -8.892 -3.252 1.00 91.00 419 GLY A N 1
ATOM 3249 C CA . GLY A 1 419 ? -4.465 -10.242 -3.749 1.00 91.00 419 GLY A CA 1
ATOM 3250 C C . GLY A 1 419 ? -5.174 -10.267 -5.091 1.00 91.00 419 GLY A C 1
ATOM 3251 O O . GLY A 1 419 ? -5.451 -9.217 -5.666 1.00 91.00 419 GLY A O 1
ATOM 3252 N N . ASN A 1 420 ? -5.438 -11.467 -5.604 1.00 89.62 420 ASN A N 1
ATOM 3253 C CA . ASN A 1 420 ? -6.204 -11.651 -6.835 1.00 89.62 420 ASN A CA 1
ATOM 3254 C C . ASN A 1 420 ? -7.711 -11.416 -6.630 1.00 89.62 420 ASN A C 1
ATOM 3256 O O . ASN A 1 420 ? -8.179 -11.175 -5.518 1.00 89.62 420 ASN A O 1
ATOM 3260 N N . SER A 1 421 ? -8.491 -11.520 -7.707 1.00 88.75 421 SER A N 1
ATOM 3261 C CA . SER A 1 421 ? -9.951 -11.348 -7.672 1.00 88.75 421 SER A CA 1
ATOM 3262 C C . SER A 1 421 ? -10.661 -12.311 -6.708 1.00 88.75 421 SER A C 1
ATOM 3264 O O . SER A 1 421 ? -11.618 -11.909 -6.051 1.00 88.75 421 SER A O 1
ATOM 3266 N N . ILE A 1 422 ? -10.170 -13.548 -6.556 1.00 90.69 422 ILE A N 1
ATOM 3267 C CA . ILE A 1 422 ? -10.720 -14.533 -5.605 1.00 90.69 422 ILE A CA 1
ATOM 3268 C C . ILE A 1 422 ? -10.502 -14.070 -4.160 1.00 90.69 422 ILE A C 1
ATOM 3270 O O . ILE A 1 422 ? -11.433 -14.095 -3.350 1.00 90.69 422 ILE A O 1
ATOM 3274 N N . PHE A 1 423 ? -9.294 -13.596 -3.835 1.00 92.81 423 PHE A N 1
ATOM 3275 C CA . PHE A 1 423 ? -9.022 -13.000 -2.529 1.00 92.81 423 PHE A CA 1
ATOM 3276 C C . PHE A 1 423 ? -9.894 -11.760 -2.292 1.00 92.81 423 PHE A C 1
ATOM 3278 O O . PHE A 1 423 ? -10.503 -11.642 -1.233 1.00 92.81 423 PHE A O 1
ATOM 3285 N N . ALA A 1 424 ? -10.012 -10.872 -3.283 1.00 92.75 424 ALA A N 1
ATOM 3286 C CA . ALA A 1 424 ? -10.806 -9.650 -3.181 1.00 92.75 424 ALA A CA 1
ATOM 3287 C C . ALA A 1 424 ? -12.301 -9.926 -2.928 1.00 92.75 424 ALA A C 1
ATOM 3289 O O . ALA A 1 424 ? -12.911 -9.310 -2.052 1.00 92.75 424 ALA A O 1
ATOM 3290 N N . ALA A 1 425 ? -12.882 -10.890 -3.646 1.00 91.75 425 ALA A N 1
ATOM 3291 C CA . ALA A 1 425 ? -14.261 -11.324 -3.439 1.00 91.75 425 ALA A CA 1
ATOM 3292 C C . ALA A 1 425 ? -14.460 -11.936 -2.045 1.00 91.75 425 ALA A C 1
ATOM 3294 O O . ALA A 1 425 ? -15.432 -11.613 -1.362 1.00 91.75 425 ALA A O 1
ATOM 3295 N N . THR A 1 426 ? -13.515 -12.769 -1.599 1.00 91.88 426 THR A N 1
ATOM 3296 C CA . THR A 1 426 ? -13.575 -13.375 -0.263 1.00 91.88 426 THR A CA 1
ATOM 3297 C C . THR A 1 426 ? -13.470 -12.317 0.829 1.00 91.88 426 THR A C 1
ATOM 3299 O O . THR A 1 426 ? -14.261 -12.318 1.768 1.00 91.88 426 THR A O 1
ATOM 3302 N N . TYR A 1 427 ? -12.551 -11.362 0.682 1.00 94.12 427 TYR A N 1
ATOM 3303 C CA . TYR A 1 427 ? -12.413 -10.244 1.606 1.00 94.12 427 TYR A CA 1
ATOM 3304 C C . TYR A 1 427 ? -13.729 -9.467 1.748 1.00 94.12 427 TYR A C 1
ATOM 3306 O O . TYR A 1 427 ? -14.195 -9.272 2.866 1.00 94.12 427 TYR A O 1
ATOM 3314 N N . ASN A 1 428 ? -14.366 -9.091 0.632 1.00 92.19 428 ASN A N 1
ATOM 3315 C CA . ASN A 1 428 ? -15.635 -8.352 0.645 1.00 92.19 428 ASN A CA 1
ATOM 3316 C C . ASN A 1 428 ? -16.769 -9.104 1.361 1.00 92.19 428 ASN A C 1
ATOM 3318 O O . ASN A 1 428 ? -17.668 -8.469 1.907 1.00 92.19 428 ASN A O 1
ATOM 3322 N N . ALA A 1 429 ? -16.739 -10.440 1.363 1.00 91.19 429 ALA A N 1
ATOM 3323 C CA . ALA A 1 429 ? -17.731 -11.250 2.063 1.00 91.19 429 ALA A CA 1
ATOM 3324 C C . ALA A 1 429 ? -17.541 -11.228 3.590 1.00 91.19 429 ALA A C 1
ATOM 3326 O O . ALA A 1 429 ? -18.524 -11.211 4.328 1.00 91.19 429 ALA A O 1
ATOM 3327 N N . PHE A 1 430 ? -16.292 -11.217 4.067 1.00 91.88 430 PHE A N 1
ATOM 3328 C CA . PHE A 1 430 ? -15.979 -11.193 5.501 1.00 91.88 430 PHE A CA 1
ATOM 3329 C C . PHE A 1 430 ? -15.962 -9.781 6.091 1.00 91.88 430 PHE A C 1
ATOM 3331 O O . PHE A 1 430 ? -16.351 -9.596 7.242 1.00 91.88 430 PHE A O 1
ATOM 3338 N N . VAL A 1 431 ? -15.510 -8.793 5.318 1.00 93.88 431 VAL A N 1
ATOM 3339 C CA . VAL A 1 431 ? -15.298 -7.414 5.769 1.00 93.88 431 VAL A CA 1
ATOM 3340 C C . VAL A 1 431 ? -15.968 -6.435 4.791 1.00 93.88 431 VAL A C 1
ATOM 3342 O O . VAL A 1 431 ? -15.292 -5.712 4.060 1.00 93.88 431 VAL A O 1
ATOM 3345 N N . PRO A 1 432 ? -17.313 -6.406 4.735 1.00 90.69 432 PRO A N 1
ATOM 3346 C CA . PRO A 1 432 ? -18.043 -5.566 3.781 1.00 90.69 432 PRO A CA 1
ATOM 3347 C C . PRO A 1 432 ? -17.942 -4.064 4.094 1.00 90.69 432 PRO A C 1
ATOM 3349 O O . PRO A 1 432 ? -18.083 -3.234 3.198 1.00 90.69 432 PRO A O 1
ATOM 3352 N N . ASN A 1 433 ? -17.676 -3.701 5.353 1.00 93.00 433 ASN A N 1
ATOM 3353 C CA . ASN A 1 433 ? -17.585 -2.317 5.823 1.00 93.00 433 ASN A CA 1
ATOM 3354 C C . ASN A 1 433 ? -16.168 -1.743 5.658 1.00 93.00 433 ASN A C 1
ATOM 3356 O O . ASN A 1 433 ? -15.566 -1.241 6.613 1.00 93.00 433 ASN A O 1
ATOM 3360 N N . THR A 1 434 ? -15.635 -1.824 4.442 1.00 94.38 434 THR A N 1
ATOM 3361 C CA . THR A 1 434 ? -14.294 -1.338 4.107 1.00 94.38 434 THR A CA 1
ATOM 3362 C C . THR A 1 434 ? -14.372 -0.165 3.134 1.00 94.38 434 THR A C 1
ATOM 3364 O O . THR A 1 434 ? -15.115 -0.196 2.155 1.00 94.38 434 THR A O 1
ATOM 3367 N N . VAL A 1 435 ? -13.578 0.871 3.398 1.00 95.06 435 VAL A N 1
ATOM 3368 C CA . VAL A 1 435 ? -13.388 2.038 2.535 1.00 95.06 435 VAL A CA 1
ATOM 3369 C C . VAL A 1 435 ? -11.898 2.200 2.247 1.00 95.06 435 VAL A C 1
ATOM 3371 O O . VAL A 1 435 ? -11.072 2.262 3.161 1.00 95.06 435 VAL A O 1
ATOM 3374 N N . ARG A 1 436 ? -11.542 2.311 0.969 1.00 96.12 436 ARG A N 1
ATOM 3375 C CA . ARG A 1 436 ? -10.183 2.654 0.541 1.00 96.12 436 ARG A CA 1
ATOM 3376 C C . ARG A 1 436 ? -10.151 4.086 0.048 1.00 96.12 436 ARG A C 1
ATOM 3378 O O . ARG A 1 436 ? -10.777 4.398 -0.956 1.00 96.12 436 ARG A O 1
ATOM 3385 N N . MET A 1 437 ? -9.394 4.939 0.720 1.00 96.50 437 MET A N 1
ATOM 3386 C CA . MET A 1 437 ? -9.157 6.299 0.260 1.00 96.50 437 MET A CA 1
ATOM 3387 C C . MET A 1 437 ? -7.950 6.333 -0.676 1.00 96.50 437 MET A C 1
ATOM 3389 O O . MET A 1 437 ? -6.867 5.859 -0.318 1.00 96.50 437 MET A O 1
ATOM 3393 N N . THR A 1 438 ? -8.137 6.905 -1.860 1.00 95.81 438 THR A N 1
ATOM 3394 C CA . THR A 1 438 ? -7.091 7.168 -2.860 1.00 95.81 438 THR A CA 1
ATOM 3395 C C . THR A 1 438 ? -6.995 8.676 -3.083 1.00 95.81 438 THR A C 1
ATOM 3397 O O . THR A 1 438 ? -7.972 9.393 -2.870 1.00 95.81 438 THR A O 1
ATOM 3400 N N . HIS A 1 439 ? -5.823 9.191 -3.454 1.00 94.81 439 HIS A N 1
ATOM 3401 C CA . HIS A 1 439 ? -5.624 10.635 -3.585 1.00 94.81 439 HIS A CA 1
ATOM 3402 C C . HIS A 1 439 ? -4.947 11.005 -4.906 1.00 94.81 439 HIS A C 1
ATOM 3404 O O . HIS A 1 439 ? -3.835 10.579 -5.188 1.00 94.81 439 HIS A O 1
ATOM 3410 N N . SER A 1 440 ? -5.626 11.824 -5.706 1.00 92.00 440 SER A N 1
ATOM 3411 C CA . SER A 1 440 ? -5.186 12.406 -6.970 1.00 92.00 440 SER A CA 1
ATOM 3412 C C . SER A 1 440 ? -4.492 11.366 -7.853 1.00 92.00 440 SER A C 1
ATOM 3414 O O . SER A 1 440 ? -5.154 10.429 -8.294 1.00 92.00 440 SER A O 1
ATOM 3416 N N . HIS A 1 441 ? -3.187 11.511 -8.092 1.00 91.50 441 HIS A N 1
ATOM 3417 C CA . HIS A 1 441 ? -2.380 10.614 -8.913 1.00 91.50 441 HIS A CA 1
ATOM 3418 C C . HIS A 1 441 ? -1.452 9.725 -8.070 1.00 91.50 441 HIS A C 1
ATOM 3420 O O . HIS A 1 441 ? -0.373 9.349 -8.544 1.00 91.50 441 HIS A O 1
ATOM 3426 N N . ASP A 1 442 ? -1.836 9.408 -6.828 1.00 90.25 442 ASP A N 1
ATOM 3427 C CA . ASP A 1 442 ? -1.094 8.499 -5.953 1.00 90.25 442 ASP A CA 1
ATOM 3428 C C . ASP A 1 442 ? -0.767 7.206 -6.704 1.00 90.25 442 ASP A C 1
ATOM 3430 O O . ASP A 1 442 ? -1.647 6.540 -7.235 1.00 90.25 442 ASP A O 1
ATOM 3434 N N . ILE A 1 443 ? 0.514 6.851 -6.766 1.00 87.00 443 ILE A N 1
ATOM 3435 C CA . ILE A 1 443 ? 0.989 5.647 -7.444 1.00 87.00 443 ILE A CA 1
ATOM 3436 C C . ILE A 1 443 ? 0.598 4.347 -6.721 1.00 87.00 443 ILE A C 1
ATOM 3438 O O . ILE A 1 443 ? 0.421 3.321 -7.374 1.00 87.00 443 ILE A O 1
ATOM 3442 N N . VAL A 1 444 ? 0.433 4.348 -5.396 1.00 89.44 444 VAL A N 1
ATOM 3443 C CA . VAL A 1 444 ? 0.323 3.107 -4.598 1.00 89.44 444 VAL A CA 1
ATOM 3444 C C . VAL A 1 444 ? -0.924 2.304 -4.860 1.00 89.44 444 VAL A C 1
ATOM 3446 O O . VAL A 1 444 ? -0.795 1.096 -5.057 1.00 89.44 444 VAL A O 1
ATOM 3449 N N . PRO A 1 445 ? -2.116 2.914 -4.947 1.00 92.00 445 PRO A N 1
ATOM 3450 C CA . PRO A 1 445 ? -3.312 2.179 -5.324 1.00 92.00 445 PRO A CA 1
ATOM 3451 C C . PRO A 1 445 ? -3.202 1.548 -6.718 1.00 92.00 445 PRO A C 1
ATOM 3453 O O . PRO A 1 445 ? -3.928 0.611 -7.033 1.00 92.00 445 PRO A O 1
ATOM 3456 N N . HIS A 1 446 ? -2.274 1.993 -7.566 1.00 87.75 446 HIS A N 1
ATOM 3457 C CA . HIS A 1 446 ? -2.052 1.392 -8.879 1.00 87.75 446 HIS A CA 1
ATOM 3458 C C . HIS A 1 446 ? -1.062 0.225 -8.848 1.00 87.75 446 HIS A C 1
ATOM 3460 O O . HIS A 1 446 ? -0.866 -0.412 -9.888 1.00 87.75 446 HIS A O 1
ATOM 3466 N N . LEU A 1 447 ? -0.497 -0.094 -7.682 1.00 84.50 447 LEU A N 1
ATOM 3467 C CA . LEU A 1 447 ? 0.477 -1.156 -7.475 1.00 84.50 447 LEU A CA 1
ATOM 3468 C C . LEU A 1 447 ? -0.062 -2.266 -6.557 1.00 84.50 447 LEU A C 1
ATOM 3470 O O . LEU A 1 447 ? -0.839 -1.984 -5.649 1.00 84.50 447 LEU A O 1
ATOM 3474 N N . PRO A 1 448 ? 0.368 -3.523 -6.753 1.00 82.25 448 PRO A N 1
ATOM 3475 C CA . PRO A 1 448 ? 1.028 -4.020 -7.959 1.00 82.25 448 PRO A CA 1
ATOM 3476 C C . PRO A 1 448 ? 0.119 -3.875 -9.204 1.00 82.25 448 PRO A C 1
ATOM 3478 O O . PRO A 1 448 ? -1.103 -3.743 -9.062 1.00 82.25 448 PRO A O 1
ATOM 3481 N N . PRO A 1 449 ? 0.682 -3.832 -10.426 1.00 71.81 449 PRO A N 1
ATOM 3482 C CA . PRO A 1 449 ? -0.055 -3.462 -11.634 1.00 71.81 449 PRO A CA 1
ATOM 3483 C C . PRO A 1 449 ? -1.198 -4.426 -11.980 1.00 71.81 449 PRO A C 1
ATOM 3485 O O . PRO A 1 449 ? -1.110 -5.639 -11.791 1.00 71.81 449 PRO A O 1
ATOM 3488 N N . TYR A 1 450 ? -2.267 -3.858 -12.542 1.00 63.84 450 TYR A N 1
ATOM 3489 C CA . TYR A 1 450 ? -3.406 -4.601 -13.074 1.00 63.84 450 TYR A CA 1
ATOM 3490 C C . TYR A 1 450 ? -3.169 -4.969 -14.545 1.00 63.84 450 TYR A C 1
ATOM 3492 O O . TYR A 1 450 ? -2.989 -4.084 -15.385 1.00 63.84 450 TYR A O 1
ATOM 3500 N N . TYR A 1 451 ? -3.224 -6.259 -14.881 1.00 64.50 451 TYR A N 1
ATOM 3501 C CA . TYR A 1 451 ? -3.065 -6.755 -16.250 1.00 64.50 451 TYR A CA 1
ATOM 3502 C C . TYR A 1 451 ? -4.399 -7.261 -16.809 1.00 64.50 451 TYR A C 1
ATOM 3504 O O . TYR A 1 451 ? -4.866 -8.345 -16.464 1.00 64.50 451 TYR A O 1
ATOM 3512 N N . THR A 1 452 ? -4.989 -6.510 -17.744 1.00 58.25 452 THR A N 1
ATOM 3513 C CA . THR A 1 452 ? -6.269 -6.847 -18.403 1.00 58.25 452 THR A CA 1
ATOM 3514 C C . THR A 1 452 ? -6.259 -8.206 -19.112 1.00 58.25 452 THR A C 1
ATOM 3516 O O . THR A 1 452 ? -7.281 -8.882 -19.146 1.00 58.25 452 THR A O 1
ATOM 3519 N N . LEU A 1 453 ? -5.111 -8.637 -19.646 1.00 46.38 453 LEU A N 1
ATOM 3520 C CA . LEU A 1 453 ? -4.959 -9.909 -20.370 1.00 46.38 453 LEU A CA 1
ATOM 3521 C C . LEU A 1 453 ? -4.815 -11.143 -19.451 1.00 46.38 453 LEU A C 1
ATOM 3523 O O . LEU A 1 453 ? -4.886 -12.269 -19.939 1.00 46.38 453 LEU A O 1
ATOM 3527 N N . LEU A 1 454 ? -4.620 -10.955 -18.138 1.00 56.53 454 LEU A N 1
ATOM 3528 C CA . LEU A 1 454 ? -4.451 -12.018 -17.133 1.00 56.53 454 LEU A CA 1
ATOM 3529 C C . LEU A 1 454 ? -5.419 -11.830 -15.948 1.00 56.53 454 LEU A C 1
ATOM 3531 O O . LEU A 1 454 ? -5.044 -12.044 -14.798 1.00 56.53 454 LEU A O 1
ATOM 3535 N N . GLY A 1 455 ? -6.665 -11.431 -16.222 1.00 53.66 455 GLY A N 1
ATOM 3536 C CA . GLY A 1 455 ? -7.639 -10.988 -15.211 1.00 53.66 455 GLY A CA 1
ATOM 3537 C C . GLY A 1 455 ? -7.894 -11.941 -14.029 1.00 53.66 455 GLY A C 1
ATOM 3538 O O . GLY A 1 455 ? -8.155 -11.482 -12.925 1.00 53.66 455 GLY A O 1
ATOM 3539 N N . GLU A 1 456 ? -7.770 -13.260 -14.200 1.00 51.62 456 GLU A N 1
ATOM 3540 C CA . GLU A 1 456 ? -7.969 -14.227 -13.099 1.00 51.62 456 GLU A CA 1
ATOM 3541 C C . GLU A 1 456 ? -6.763 -14.338 -12.148 1.00 51.62 456 GLU A C 1
ATOM 3543 O O . GLU A 1 456 ? -6.899 -14.737 -10.992 1.00 51.62 456 GLU A O 1
ATOM 3548 N N . LYS A 1 457 ? -5.569 -13.975 -12.628 1.00 55.88 457 LYS A N 1
ATOM 3549 C CA . LYS A 1 457 ? -4.309 -13.991 -11.868 1.00 55.88 457 LYS A CA 1
ATOM 3550 C C . LYS A 1 457 ? -3.730 -12.593 -11.677 1.00 55.88 457 LYS A C 1
ATOM 3552 O O . LYS A 1 457 ? -2.565 -12.468 -11.321 1.00 55.88 457 LYS A O 1
ATOM 3557 N N . THR A 1 458 ? -4.502 -11.546 -11.956 1.00 74.19 458 THR A N 1
ATOM 3558 C CA . THR A 1 458 ? -4.078 -10.172 -11.703 1.00 74.19 458 THR A CA 1
ATOM 3559 C C . THR A 1 458 ? -4.456 -9.776 -10.289 1.00 74.19 458 THR A C 1
ATOM 3561 O O . THR A 1 458 ? -5.460 -10.239 -9.746 1.00 74.19 458 THR A O 1
ATOM 3564 N N . TYR A 1 459 ? -3.662 -8.886 -9.710 1.00 84.94 459 TYR A N 1
ATOM 3565 C CA . TYR A 1 459 ? -4.047 -8.198 -8.495 1.00 84.94 459 TYR A CA 1
ATOM 3566 C C . TYR A 1 459 ? -5.341 -7.418 -8.710 1.00 84.94 459 TYR A C 1
ATOM 3568 O O . TYR A 1 459 ? -5.510 -6.778 -9.749 1.00 84.94 459 TYR A O 1
ATOM 3576 N N . HIS A 1 460 ? -6.219 -7.456 -7.716 1.00 89.12 460 HIS A N 1
ATOM 3577 C CA . HIS A 1 460 ? -7.515 -6.805 -7.726 1.00 89.12 460 HIS A CA 1
ATOM 3578 C C . HIS A 1 460 ? -7.752 -6.139 -6.372 1.00 89.12 460 HIS A C 1
ATOM 3580 O O . HIS A 1 460 ? -7.505 -6.724 -5.314 1.00 89.12 460 HIS A O 1
ATOM 3586 N N . HIS A 1 461 ? -8.236 -4.908 -6.399 1.00 92.38 461 HIS A N 1
ATOM 3587 C CA . HIS A 1 461 ? -8.744 -4.242 -5.213 1.00 92.38 461 HIS A CA 1
ATOM 3588 C C . HIS A 1 461 ? -10.056 -4.860 -4.742 1.00 92.38 461 HIS A C 1
ATOM 3590 O O . HIS A 1 461 ? -10.825 -5.433 -5.505 1.00 92.38 461 HIS A O 1
ATOM 3596 N N . PHE A 1 462 ? -10.335 -4.709 -3.461 1.00 89.00 462 PHE A N 1
ATOM 3597 C CA . PHE A 1 462 ? -11.622 -5.024 -2.852 1.00 89.00 462 PHE A CA 1
ATOM 3598 C C . PHE A 1 462 ? -12.194 -3.751 -2.242 1.00 89.00 462 PHE A C 1
ATOM 3600 O O . PHE A 1 462 ? -11.481 -2.758 -2.107 1.00 89.00 462 PHE A O 1
ATOM 3607 N N . ALA A 1 463 ? -13.450 -3.803 -1.822 1.00 82.44 463 ALA A N 1
ATOM 3608 C CA . ALA A 1 463 ? -14.152 -2.722 -1.153 1.00 82.44 463 ALA A CA 1
ATOM 3609 C C . ALA A 1 463 ? -14.306 -1.415 -1.953 1.00 82.44 463 ALA A C 1
ATOM 3611 O O . ALA A 1 463 ? -13.708 -1.210 -3.014 1.00 82.44 463 ALA A O 1
ATOM 3612 N N . THR A 1 464 ? -15.146 -0.531 -1.418 1.00 90.19 464 THR A N 1
ATOM 3613 C CA . THR A 1 464 ? -15.488 0.754 -2.030 1.00 90.19 464 THR A CA 1
ATOM 3614 C C . THR A 1 464 ? -14.295 1.704 -1.990 1.00 90.19 464 THR A C 1
ATOM 3616 O O . THR A 1 464 ? -13.675 1.905 -0.942 1.00 90.19 464 THR A O 1
ATOM 3619 N N . GLU A 1 465 ? -13.980 2.299 -3.136 1.00 94.12 465 GLU A N 1
ATOM 3620 C CA . GLU A 1 465 ? -12.999 3.375 -3.241 1.00 94.12 465 GLU A CA 1
ATOM 3621 C C . GLU A 1 465 ? -13.659 4.732 -2.968 1.00 94.12 465 GLU A C 1
ATOM 3623 O O . GLU A 1 465 ? -14.782 4.987 -3.397 1.00 94.12 465 GLU A O 1
ATOM 3628 N N . VAL A 1 466 ? -12.947 5.610 -2.263 1.00 95.00 466 VAL A N 1
ATOM 3629 C CA . VAL A 1 466 ? -13.252 7.039 -2.198 1.00 95.00 466 VAL A CA 1
ATOM 3630 C C . VAL A 1 466 ? -12.050 7.794 -2.740 1.00 95.00 466 VAL A C 1
ATOM 3632 O O . VAL A 1 466 ? -10.990 7.820 -2.108 1.00 95.00 466 VAL A O 1
ATOM 3635 N N . TRP A 1 467 ? -12.209 8.378 -3.922 1.00 94.62 467 TRP A N 1
ATOM 3636 C CA . TRP A 1 467 ? -11.141 9.073 -4.622 1.00 94.62 467 TRP A CA 1
ATOM 3637 C C . TRP A 1 467 ? -11.175 10.564 -4.306 1.00 94.62 467 TRP A C 1
ATOM 3639 O O . TRP A 1 467 ? -12.128 11.269 -4.633 1.0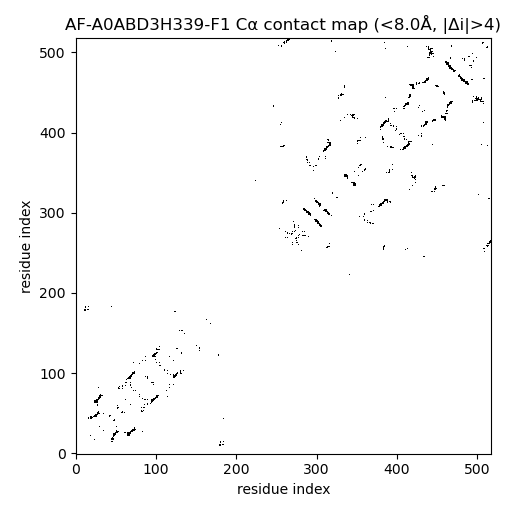0 94.62 467 TRP A O 1
ATOM 3649 N N . ILE A 1 468 ? -10.122 11.043 -3.6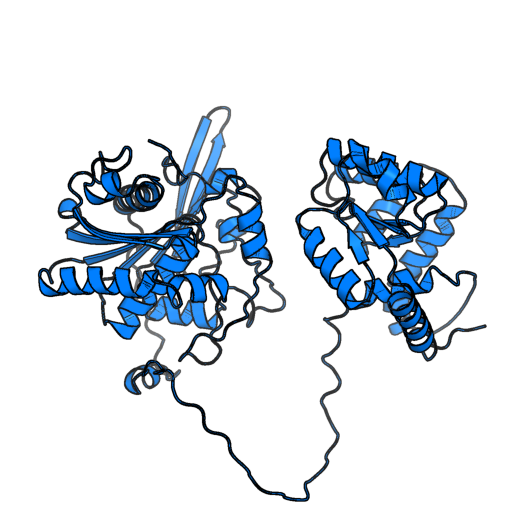49 1.00 93.19 468 ILE A N 1
ATOM 3650 C CA . ILE A 1 468 ? -9.906 12.455 -3.346 1.00 93.19 468 ILE A CA 1
ATOM 3651 C C . ILE A 1 468 ? -9.138 13.062 -4.516 1.00 93.19 468 ILE A C 1
ATOM 3653 O O . ILE A 1 468 ? -8.023 12.632 -4.776 1.00 93.19 468 ILE A O 1
ATOM 3657 N N . PHE A 1 469 ? -9.650 14.071 -5.209 1.00 87.38 469 PHE A N 1
ATOM 3658 C CA . PHE A 1 469 ? -8.943 14.681 -6.340 1.00 87.38 469 PHE A CA 1
ATOM 3659 C C . PHE A 1 469 ? -9.101 16.195 -6.358 1.00 87.38 469 PHE A C 1
ATOM 3661 O O . PHE A 1 469 ? -10.035 16.761 -5.790 1.00 87.38 469 PHE A O 1
ATOM 3668 N N . LYS A 1 470 ? -8.152 16.872 -7.008 1.00 81.94 470 LYS A N 1
ATOM 3669 C CA . LYS A 1 470 ? -8.109 18.334 -7.062 1.00 81.94 470 LYS A CA 1
ATOM 3670 C C . LYS A 1 470 ? -8.486 18.831 -8.449 1.00 81.94 470 LYS A C 1
ATOM 3672 O O . LYS A 1 470 ? -7.858 18.461 -9.436 1.00 81.94 470 LYS A O 1
ATOM 3677 N N . ILE A 1 471 ? -9.470 19.725 -8.517 1.00 77.31 471 ILE A N 1
ATOM 3678 C CA . ILE A 1 471 ? -9.795 20.476 -9.732 1.00 77.31 471 ILE A CA 1
ATOM 3679 C C . ILE A 1 471 ? -9.230 21.887 -9.591 1.00 77.31 471 ILE A C 1
ATOM 3681 O O . ILE A 1 471 ? -9.484 22.591 -8.610 1.00 77.31 471 ILE A O 1
ATOM 3685 N N . GLN A 1 472 ? -8.479 22.321 -10.601 1.00 74.38 472 GLN A N 1
ATOM 3686 C CA . GLN A 1 472 ? -7.985 23.688 -10.687 1.00 74.38 472 GLN A CA 1
ATOM 3687 C C . GLN A 1 472 ? -8.940 24.550 -11.520 1.00 74.38 472 GLN A C 1
ATOM 3689 O O . GLN A 1 472 ? -9.148 24.295 -12.705 1.00 74.38 472 GLN A O 1
ATOM 3694 N N . VAL A 1 473 ? -9.475 25.612 -10.912 1.00 73.25 473 VAL A N 1
ATOM 3695 C CA . VAL A 1 473 ? -10.290 26.628 -11.593 1.00 73.25 473 VAL A CA 1
ATOM 3696 C C . VAL A 1 473 ? -9.579 27.975 -11.464 1.00 73.25 473 VAL A C 1
ATOM 3698 O O . VAL A 1 473 ? -9.602 28.636 -10.423 1.00 73.25 473 VAL A O 1
ATOM 3701 N N . GLY A 1 474 ? -8.876 28.377 -12.525 1.00 76.62 474 GLY A N 1
ATOM 3702 C CA . GLY A 1 474 ? -8.018 29.564 -12.506 1.00 76.62 474 GLY A CA 1
ATOM 3703 C C . GLY A 1 474 ? -6.817 29.392 -11.564 1.00 76.62 474 GLY A C 1
ATOM 3704 O O . GLY A 1 474 ? -5.964 28.534 -11.794 1.00 76.62 474 GLY A O 1
ATOM 3705 N N . ARG A 1 475 ? -6.735 30.228 -10.517 1.00 75.06 475 ARG A N 1
ATOM 3706 C CA . ARG A 1 475 ? -5.704 30.146 -9.457 1.00 75.06 475 ARG A CA 1
ATOM 3707 C C . ARG A 1 475 ? -6.161 29.381 -8.208 1.00 75.06 475 ARG A C 1
ATOM 3709 O O . ARG A 1 475 ? -5.364 29.217 -7.292 1.00 75.06 475 ARG A O 1
ATOM 3716 N N . LEU A 1 476 ? -7.424 28.960 -8.149 1.00 69.44 476 LEU A N 1
ATOM 3717 C CA . LEU A 1 476 ? -7.988 28.259 -6.998 1.00 69.44 476 LEU A CA 1
ATOM 3718 C C . LEU A 1 476 ? -7.937 26.748 -7.239 1.00 69.44 476 LEU A C 1
ATOM 3720 O O . LEU A 1 476 ? -8.266 26.277 -8.329 1.00 69.44 476 LEU A O 1
ATOM 3724 N N . GLN A 1 477 ? -7.512 26.004 -6.219 1.00 73.75 477 GLN A N 1
ATOM 3725 C CA . GLN A 1 477 ? -7.573 24.545 -6.185 1.00 73.75 477 GLN A CA 1
ATOM 3726 C C . GLN A 1 477 ? -8.689 24.125 -5.234 1.00 73.75 477 GLN A C 1
ATOM 3728 O O . GLN A 1 477 ? -8.723 24.567 -4.086 1.00 73.75 477 GLN A O 1
ATOM 3733 N N . TYR A 1 478 ? -9.584 23.277 -5.726 1.00 75.69 478 TYR A N 1
ATOM 3734 C CA . TYR A 1 478 ? -10.682 22.702 -4.959 1.00 75.69 478 TYR A CA 1
ATOM 3735 C C . TYR A 1 478 ? -10.475 21.195 -4.857 1.00 75.69 478 TYR A C 1
ATOM 3737 O O . TYR A 1 478 ? -10.174 20.555 -5.862 1.00 75.69 478 TYR A O 1
ATOM 3745 N N . GLU A 1 479 ? -10.622 20.648 -3.655 1.00 82.31 479 GLU A N 1
ATOM 3746 C CA . GLU A 1 479 ? -10.526 19.214 -3.380 1.00 82.31 479 GLU A CA 1
ATOM 3747 C C . GLU A 1 479 ? -11.934 18.611 -3.313 1.00 82.31 479 GLU A C 1
ATOM 3749 O O . GLU A 1 479 ? -12.819 19.168 -2.660 1.00 82.31 479 GLU A O 1
ATOM 3754 N N . PHE A 1 480 ? -12.135 17.501 -4.016 1.00 85.75 480 PHE A N 1
ATOM 3755 C CA . PHE A 1 480 ? -13.396 16.772 -4.118 1.00 85.75 480 PHE A CA 1
ATOM 3756 C C . PHE A 1 480 ? -13.196 15.318 -3.698 1.00 85.75 480 PHE A C 1
ATOM 3758 O O . PHE A 1 480 ? -12.100 14.782 -3.842 1.00 85.75 480 PHE A O 1
ATOM 3765 N N . GLU A 1 481 ? -14.260 14.690 -3.201 1.00 90.12 481 GLU A N 1
ATOM 3766 C CA . GLU A 1 481 ? -14.305 13.282 -2.797 1.00 90.12 481 GLU A CA 1
ATOM 3767 C C . GLU A 1 481 ? -15.379 12.574 -3.631 1.00 90.12 481 GLU A C 1
ATOM 3769 O O . GLU A 1 481 ? -16.562 12.882 -3.488 1.00 90.12 481 GLU A O 1
ATOM 3774 N N . GLU A 1 482 ? -14.978 11.642 -4.496 1.00 89.88 482 GLU A N 1
ATOM 3775 C CA . GLU A 1 482 ? -15.895 10.793 -5.267 1.00 89.88 482 GLU A CA 1
ATOM 3776 C C . GLU A 1 482 ? -16.003 9.420 -4.603 1.00 89.88 482 GLU A C 1
ATOM 3778 O O . GLU A 1 482 ? -14.986 8.772 -4.356 1.00 89.88 482 GLU A O 1
ATOM 3783 N N . VAL A 1 483 ? -17.225 8.960 -4.321 1.00 92.00 483 VAL A N 1
ATOM 3784 C CA . VAL A 1 483 ? -17.469 7.593 -3.839 1.00 92.00 483 VAL A CA 1
ATOM 3785 C C . VAL A 1 483 ? -17.694 6.697 -5.052 1.00 92.00 483 VAL A C 1
ATOM 3787 O O . VAL A 1 483 ? -18.725 6.786 -5.712 1.00 92.00 483 VAL A O 1
ATOM 3790 N N . CYS A 1 484 ? -16.726 5.834 -5.327 1.00 89.62 484 CYS A N 1
ATOM 3791 C CA . CYS A 1 484 ? -16.699 4.977 -6.506 1.00 89.62 484 CYS A CA 1
ATOM 3792 C C . CYS A 1 484 ? -17.647 3.786 -6.376 1.00 89.62 484 CYS A C 1
ATOM 3794 O O . CYS A 1 484 ? -18.189 3.498 -5.301 1.00 89.62 484 CYS A O 1
ATOM 3796 N N . ASP A 1 485 ? -17.807 3.036 -7.465 1.00 84.38 485 ASP A N 1
ATOM 3797 C CA . ASP A 1 485 ? -18.546 1.787 -7.409 1.00 84.38 485 ASP A CA 1
ATOM 3798 C C . ASP A 1 485 ? -17.898 0.749 -6.460 1.00 84.38 485 ASP A C 1
ATOM 3800 O O . ASP A 1 485 ? -16.770 0.868 -5.970 1.00 84.38 485 ASP A O 1
ATOM 3804 N N . SER A 1 486 ? -18.641 -0.320 -6.173 1.00 79.50 486 SER A N 1
ATOM 3805 C CA . SER A 1 486 ? -18.152 -1.395 -5.304 1.00 79.50 486 SER A CA 1
ATOM 3806 C C . SER A 1 486 ? -17.352 -2.467 -6.041 1.00 79.50 486 SER A C 1
ATOM 3808 O O . SER A 1 486 ? -17.158 -3.549 -5.483 1.00 79.50 486 SER A O 1
ATOM 3810 N N . SER A 1 487 ? -17.009 -2.269 -7.316 1.00 80.44 487 SER A N 1
ATOM 3811 C CA . SER A 1 487 ? -16.231 -3.259 -8.065 1.00 80.44 487 SER A CA 1
ATOM 3812 C C . SER A 1 487 ? -14.829 -3.393 -7.472 1.00 80.44 487 SER A C 1
ATOM 3814 O O . SER A 1 487 ? -14.222 -4.453 -7.566 1.00 80.44 487 SER A O 1
ATOM 3816 N N . GLY A 1 488 ? -14.340 -2.329 -6.826 1.00 82.81 488 GLY A N 1
ATOM 3817 C CA . GLY A 1 488 ? -12.970 -2.187 -6.345 1.00 82.81 488 GLY A CA 1
ATOM 3818 C C . GLY A 1 488 ? -12.031 -1.605 -7.404 1.00 82.81 488 GLY A C 1
ATOM 3819 O O . GLY A 1 488 ? -10.986 -1.068 -7.053 1.00 82.81 488 GLY A O 1
ATOM 3820 N N . GLU A 1 489 ? -12.402 -1.653 -8.682 1.00 85.56 489 GLU A N 1
ATOM 3821 C CA . GLU A 1 489 ? -11.575 -1.236 -9.815 1.00 85.56 489 GLU A CA 1
ATOM 3822 C C . GLU A 1 489 ? -12.393 -0.372 -10.798 1.00 85.56 489 GLU A C 1
ATOM 3824 O O . GLU A 1 489 ? -12.353 -0.589 -12.013 1.00 85.56 489 GLU A O 1
ATOM 3829 N N . ASP A 1 490 ? -13.123 0.616 -10.269 1.00 86.62 490 ASP A N 1
ATOM 3830 C CA . ASP A 1 490 ? -13.954 1.543 -11.044 1.00 86.62 490 ASP A CA 1
ATOM 3831 C C . ASP A 1 490 ? -13.101 2.309 -12.080 1.00 86.62 490 ASP A C 1
ATOM 3833 O O . ASP A 1 490 ? -12.162 3.019 -11.697 1.00 86.62 490 ASP A O 1
ATOM 3837 N N . PRO A 1 491 ? -13.378 2.190 -13.395 1.00 85.31 491 PRO A N 1
ATOM 3838 C CA . PRO A 1 491 ? -12.592 2.852 -14.434 1.00 85.31 491 PRO A CA 1
ATOM 3839 C C . PRO A 1 491 ? -12.722 4.384 -14.437 1.00 85.31 491 PRO A C 1
ATOM 3841 O O . PRO A 1 491 ? -11.906 5.038 -15.087 1.00 85.31 491 PRO A O 1
ATOM 3844 N N . PHE A 1 492 ? -13.715 4.955 -13.748 1.00 85.94 492 PHE A N 1
ATOM 3845 C CA . PHE A 1 492 ? -13.974 6.396 -13.704 1.00 85.94 492 PHE A CA 1
ATOM 3846 C C . PHE A 1 492 ? -13.370 7.099 -12.479 1.00 85.94 492 PHE A C 1
ATOM 3848 O O . PHE A 1 492 ? -13.292 8.325 -12.474 1.00 85.94 492 PHE A O 1
ATOM 3855 N N . CYS A 1 493 ? -12.892 6.345 -11.485 1.00 90.19 493 CYS A N 1
ATOM 3856 C CA . CYS A 1 493 ? -12.215 6.883 -10.302 1.00 90.19 493 CYS A CA 1
ATOM 3857 C C . CYS A 1 493 ? -10.696 6.987 -10.494 1.00 90.19 493 CYS A C 1
ATOM 3859 O O . CYS A 1 493 ? -10.254 7.372 -11.577 1.00 90.19 493 CYS A O 1
ATOM 3861 N N . SER A 1 494 ? -9.863 6.646 -9.498 1.00 89.81 494 SER A N 1
ATOM 3862 C CA . SER A 1 494 ? -8.404 6.771 -9.624 1.00 89.81 494 SER A CA 1
ATOM 3863 C C . SER A 1 494 ? -7.850 6.002 -10.822 1.00 89.81 494 SER A C 1
ATOM 3865 O O . SER A 1 494 ? -6.902 6.458 -11.449 1.00 89.81 494 SER A O 1
ATOM 3867 N N . ARG A 1 495 ? -8.479 4.899 -11.257 1.00 87.19 495 ARG A N 1
ATOM 3868 C CA . ARG A 1 495 ? -8.074 4.190 -12.489 1.00 87.19 495 ARG A CA 1
ATOM 3869 C C . ARG A 1 495 ? -8.182 5.030 -13.764 1.00 87.19 495 ARG A C 1
ATOM 3871 O O . ARG A 1 495 ? -7.547 4.667 -14.755 1.00 87.19 495 ARG A O 1
ATOM 3878 N N . SER A 1 496 ? -8.956 6.113 -13.757 1.00 84.19 496 SER A N 1
ATOM 3879 C CA . SER A 1 496 ? -9.037 7.059 -14.874 1.00 84.19 496 SER A CA 1
ATOM 3880 C C . SER A 1 496 ? -7.748 7.870 -15.055 1.00 84.19 496 SER A C 1
ATOM 3882 O O . SER A 1 496 ? -7.506 8.406 -16.139 1.00 84.19 496 SER A O 1
ATOM 3884 N N . VAL A 1 497 ? -6.891 7.931 -14.027 1.00 82.62 497 VAL A N 1
ATOM 3885 C CA . VAL A 1 497 ? -5.620 8.653 -14.055 1.00 82.62 497 VAL A CA 1
ATOM 3886 C C . VAL A 1 497 ? -4.413 7.719 -14.050 1.00 82.62 497 VAL A C 1
ATOM 3888 O O . VAL A 1 497 ? -4.447 6.570 -13.607 1.00 82.62 497 VAL A O 1
ATOM 3891 N N . THR A 1 498 ? -3.286 8.225 -14.550 1.00 79.56 498 THR A N 1
ATOM 3892 C CA . THR A 1 498 ? -1.998 7.545 -14.403 1.00 79.56 498 THR A CA 1
ATOM 3893 C C . THR A 1 498 ? -1.457 7.806 -12.998 1.00 79.56 498 THR A C 1
ATOM 3895 O O . THR A 1 498 ? -1.082 8.947 -12.718 1.00 79.56 498 THR A O 1
ATOM 3898 N N . GLY A 1 499 ? -1.387 6.774 -12.150 1.00 80.06 499 GLY A N 1
ATOM 3899 C CA . GLY A 1 499 ? -0.720 6.825 -10.845 1.00 80.06 499 GLY A CA 1
ATOM 3900 C C . GLY A 1 499 ? 0.775 7.102 -11.010 1.00 80.06 499 GLY A C 1
ATOM 3901 O O . GLY A 1 499 ? 1.549 6.206 -11.342 1.00 80.06 499 GLY A O 1
ATOM 3902 N N . ASN A 1 500 ? 1.173 8.363 -10.871 1.00 79.38 500 ASN A N 1
ATOM 3903 C CA . ASN A 1 500 ? 2.512 8.855 -11.204 1.00 79.38 500 ASN A CA 1
ATOM 3904 C C . ASN A 1 500 ? 3.066 9.853 -10.173 1.00 79.38 500 ASN A C 1
ATOM 3906 O O . ASN A 1 500 ? 4.132 10.430 -10.396 1.00 79.38 500 ASN A O 1
ATOM 3910 N N . SER A 1 501 ? 2.369 10.043 -9.051 1.00 81.94 501 SER A N 1
ATOM 3911 C CA . SER A 1 501 ? 2.720 10.996 -8.005 1.00 81.94 501 SER A CA 1
ATOM 3912 C C . SER A 1 501 ? 2.952 10.279 -6.680 1.00 81.94 501 SER A C 1
ATOM 3914 O O . SER A 1 501 ? 2.038 9.750 -6.060 1.00 81.94 501 SER A O 1
ATOM 3916 N N . ILE A 1 502 ? 4.197 10.302 -6.206 1.00 82.88 502 ILE A N 1
ATOM 3917 C CA . ILE A 1 502 ? 4.522 9.892 -4.831 1.00 82.88 502 ILE A CA 1
ATOM 3918 C C . ILE A 1 502 ? 4.122 10.993 -3.841 1.00 82.88 502 ILE A C 1
ATOM 3920 O O . ILE A 1 502 ? 3.855 10.714 -2.681 1.00 82.88 502 ILE A O 1
ATOM 3924 N N . MET A 1 503 ? 4.059 12.255 -4.275 1.00 85.56 503 MET A N 1
ATOM 3925 C CA . MET A 1 503 ? 3.673 13.356 -3.387 1.00 85.56 503 MET A CA 1
ATOM 3926 C C . MET A 1 503 ? 2.210 13.243 -2.958 1.00 85.56 503 MET A C 1
ATOM 3928 O O . MET A 1 503 ? 1.907 13.481 -1.791 1.00 85.56 503 MET A O 1
ATOM 3932 N N . ASP A 1 504 ? 1.335 12.805 -3.865 1.00 89.12 504 ASP A N 1
ATOM 3933 C CA . ASP A 1 504 ? -0.077 12.576 -3.551 1.00 89.12 504 ASP A CA 1
ATOM 3934 C C . ASP A 1 504 ? -0.257 11.418 -2.561 1.00 89.12 504 ASP A C 1
ATOM 3936 O O . ASP A 1 504 ? -1.195 11.436 -1.771 1.00 89.12 504 ASP A O 1
ATOM 3940 N N . HIS A 1 505 ? 0.689 10.475 -2.516 1.00 91.75 505 HIS A N 1
ATOM 3941 C CA . HIS A 1 505 ? 0.706 9.408 -1.520 1.00 91.75 505 HIS A CA 1
ATOM 3942 C C . HIS A 1 505 ? 0.925 9.920 -0.091 1.00 91.75 505 HIS A C 1
ATOM 3944 O O . HIS A 1 505 ? 0.490 9.303 0.868 1.00 91.75 505 HIS A O 1
ATOM 3950 N N . LEU A 1 506 ? 1.610 11.050 0.099 1.00 90.88 506 LEU A N 1
ATOM 3951 C CA . LEU A 1 506 ? 2.028 11.486 1.436 1.00 90.88 506 LEU A CA 1
ATOM 3952 C C . LEU A 1 506 ? 0.974 12.304 2.181 1.00 90.88 506 LEU A C 1
ATOM 3954 O O . LEU A 1 506 ? 1.219 12.676 3.331 1.00 90.88 506 LEU A O 1
ATOM 3958 N N . GLN A 1 507 ? -0.159 12.619 1.553 1.00 91.62 507 GLN A N 1
ATOM 3959 C CA . GLN A 1 507 ? -1.184 13.471 2.141 1.00 91.62 507 GLN A CA 1
ATOM 3960 C C . GLN A 1 507 ? -2.584 12.952 1.831 1.00 91.62 507 GLN A C 1
ATOM 3962 O O . GLN A 1 507 ? -2.923 12.742 0.675 1.00 91.62 507 GLN A O 1
ATOM 3967 N N . TYR A 1 508 ? -3.410 12.828 2.866 1.00 94.75 508 TYR A N 1
ATOM 3968 C CA . TYR A 1 508 ? -4.813 12.441 2.755 1.00 94.75 508 TYR A CA 1
ATOM 3969 C C . TYR A 1 508 ? -5.660 13.327 3.664 1.00 94.75 508 TYR A C 1
ATOM 3971 O O . TYR A 1 508 ? -5.312 13.520 4.826 1.00 94.75 508 TYR A O 1
ATOM 3979 N N . LEU A 1 509 ? -6.759 13.885 3.140 1.00 93.12 509 LEU A N 1
ATOM 3980 C CA . LEU A 1 509 ? -7.674 14.767 3.885 1.00 93.12 509 LEU A CA 1
ATOM 3981 C C . LEU A 1 509 ? -6.956 15.924 4.616 1.00 93.12 509 LEU A C 1
ATOM 3983 O O . LEU A 1 509 ? -7.300 16.292 5.737 1.00 93.12 509 LEU A O 1
ATOM 3987 N N . GLY A 1 510 ? -5.907 16.474 3.997 1.00 89.69 510 GLY A N 1
ATOM 3988 C CA . GLY A 1 510 ? -5.072 17.531 4.578 1.00 89.69 510 GLY A CA 1
ATOM 3989 C C . GLY A 1 510 ? -3.995 17.059 5.567 1.00 89.69 510 GLY A C 1
ATOM 3990 O O . GLY A 1 510 ? -3.098 17.841 5.882 1.00 89.69 510 GLY A O 1
ATOM 3991 N N . VAL A 1 511 ? -4.005 15.793 5.988 1.00 92.81 511 VAL A N 1
ATOM 3992 C CA . VAL A 1 511 ? -3.067 15.220 6.965 1.00 92.81 511 VAL A CA 1
ATOM 3993 C C . VAL A 1 511 ? -1.892 14.548 6.257 1.00 92.81 511 VAL A C 1
ATOM 3995 O O . VAL A 1 511 ? -2.076 13.783 5.315 1.00 92.81 511 VAL A O 1
ATOM 3998 N N . TYR A 1 512 ? -0.664 14.818 6.709 1.00 92.19 512 TYR A N 1
ATOM 3999 C CA . TYR A 1 512 ? 0.543 14.201 6.147 1.00 92.19 512 TYR A CA 1
ATOM 4000 C C . TYR A 1 512 ? 0.847 12.845 6.796 1.00 92.19 512 TYR A C 1
ATOM 4002 O O . TYR A 1 512 ? 1.082 12.784 8.003 1.00 92.19 512 TYR A O 1
ATOM 4010 N N . LEU A 1 513 ? 0.971 11.772 6.017 1.00 91.06 513 LEU A N 1
ATOM 4011 C CA . LEU A 1 513 ? 1.236 10.409 6.502 1.00 91.06 513 LEU A CA 1
ATOM 4012 C C . LEU A 1 513 ? 2.686 9.998 6.233 1.00 91.06 513 LEU A C 1
ATOM 4014 O O . LEU A 1 513 ? 2.990 9.151 5.398 1.00 91.06 513 LEU A O 1
ATOM 4018 N N . LYS A 1 514 ? 3.601 10.647 6.954 1.00 86.69 514 LYS A N 1
ATOM 4019 C CA . LYS A 1 514 ? 5.044 10.415 6.873 1.00 86.6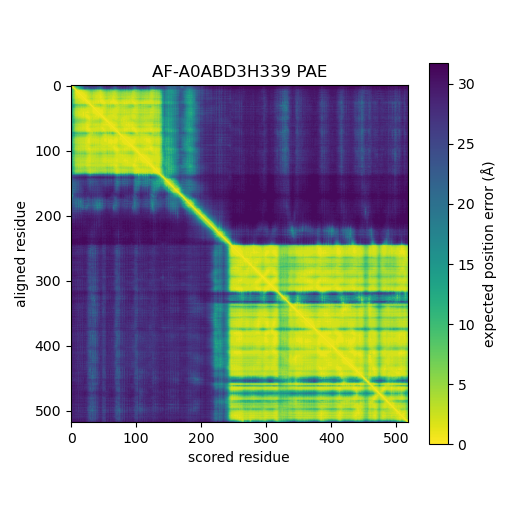9 514 LYS A CA 1
ATOM 4020 C C . LYS A 1 514 ? 5.677 10.403 8.254 1.00 86.69 514 LYS A C 1
ATOM 4022 O O . LYS A 1 514 ? 5.092 10.936 9.198 1.00 86.69 514 LYS A O 1
ATOM 4027 N N . ARG A 1 515 ? 6.892 9.852 8.340 1.00 81.94 515 ARG A N 1
ATOM 4028 C CA . ARG A 1 515 ? 7.727 9.916 9.545 1.00 81.94 515 ARG A CA 1
ATOM 4029 C C . ARG A 1 515 ? 7.898 11.369 9.992 1.00 81.94 515 ARG A C 1
ATOM 4031 O O . ARG A 1 515 ? 8.166 12.248 9.170 1.00 81.94 515 ARG A O 1
ATOM 4038 N N . VAL A 1 516 ? 7.740 11.593 11.291 1.00 78.44 516 VAL A N 1
ATOM 4039 C CA . VAL A 1 516 ? 8.028 12.864 11.954 1.00 78.44 516 VAL A CA 1
ATOM 4040 C C . VAL A 1 516 ? 8.927 12.552 13.138 1.00 78.44 516 VAL A C 1
ATOM 4042 O O . VAL A 1 516 ? 8.555 11.739 13.987 1.00 78.44 516 VAL A O 1
ATOM 4045 N N . ASP A 1 517 ? 10.101 13.174 13.151 1.00 66.25 517 ASP A N 1
ATOM 4046 C CA . ASP A 1 517 ? 10.943 13.239 14.339 1.00 66.25 517 ASP A CA 1
ATOM 4047 C C . ASP A 1 517 ? 10.371 14.360 15.228 1.00 66.25 517 ASP A C 1
ATOM 4049 O O . ASP A 1 517 ? 9.937 15.394 14.707 1.00 66.25 517 ASP A O 1
ATOM 4053 N N . GLU A 1 518 ? 10.252 14.107 16.533 1.00 54.28 518 GLU A N 1
ATOM 4054 C CA . GLU A 1 518 ? 9.635 15.053 17.481 1.00 54.28 518 GLU A CA 1
ATOM 4055 C C . GLU A 1 518 ? 10.408 16.359 17.666 1.00 54.28 518 GLU A C 1
ATOM 4057 O O . GLU A 1 518 ? 11.660 16.319 17.728 1.00 54.28 518 GLU A O 1
#